Protein AF-A0A3A8TM23-F1 (afdb_monomer_lite)

pLDDT: mean 91.15, std 8.64, range [40.12, 98.69]

Sequence (385 aa):
MRYWSEGRFDINIYELLIRNQISGEMALDYLWAAGDFNKDIFEKCFRLANFYQCKEDFIVQLYGIEAFRTSELPLISEAEESVKYRFWENSGRYSAHHEEWALSECRKYGTMQEYLKLLYMINRNKPFSAEQIYDYLNGIEKIRRSQDIQMADFYLENLLKPVQEAFIEDQEKCMAIAALEMIFMNVLDWTRMRCFQREVKRTPEIFSQIVSIIFRHQGEERRNKSEKEESDISNVYELYYKAKFCPAEENDEVDIGKLQAWTDKFKILLAESRQSNLYGLLMGRLFAFSPKGKDGHEPCEAVRCMIERDADDSLIREYKVTVFNKREGFTPNAGKSERRIAEKYRDNADFLSMKYPKTAEIYYSLAKEYEIYSKNERVEAENGY

Structure (mmCIF, N/CA/C/O backbone):
data_AF-A0A3A8TM23-F1
#
_entry.id   AF-A0A3A8TM23-F1
#
loop_
_atom_site.group_PDB
_atom_site.id
_atom_site.type_symbol
_atom_site.label_atom_id
_atom_site.label_alt_id
_atom_site.label_comp_id
_atom_site.label_asym_id
_atom_site.label_entity_id
_atom_site.label_seq_id
_atom_site.pdbx_PDB_ins_code
_atom_site.Cartn_x
_atom_site.Cartn_y
_atom_site.Cartn_z
_atom_site.occupancy
_atom_site.B_iso_or_equiv
_atom_site.auth_seq_id
_atom_site.auth_comp_id
_atom_site.auth_asym_id
_atom_site.auth_atom_id
_atom_site.pdbx_PDB_model_num
ATOM 1 N N . MET A 1 1 ? 10.085 19.288 -42.397 1.00 48.25 1 MET A N 1
ATOM 2 C CA . MET A 1 1 ? 11.306 18.655 -42.950 1.00 48.25 1 MET A CA 1
ATOM 3 C C . MET A 1 1 ? 11.068 17.575 -44.020 1.00 48.25 1 MET A C 1
ATOM 5 O O . MET A 1 1 ? 12.035 17.210 -44.666 1.00 48.25 1 MET A O 1
ATOM 9 N N . ARG A 1 2 ? 9.827 17.163 -44.358 1.00 40.12 2 ARG A N 1
ATOM 10 C CA . ARG A 1 2 ? 9.525 16.299 -45.535 1.00 40.12 2 ARG A CA 1
ATOM 11 C C . ARG A 1 2 ? 9.871 16.891 -46.922 1.00 40.12 2 ARG A C 1
ATOM 13 O O . ARG A 1 2 ? 9.680 16.221 -47.925 1.00 40.12 2 ARG A O 1
ATOM 20 N N . TYR A 1 3 ? 10.351 18.133 -46.981 1.00 49.88 3 TYR A N 1
ATOM 21 C CA . TYR A 1 3 ? 10.497 18.901 -48.221 1.00 49.88 3 TYR A CA 1
ATOM 22 C C . TYR A 1 3 ? 11.893 18.840 -48.871 1.00 49.88 3 TYR A C 1
ATOM 24 O O . TYR A 1 3 ? 12.026 19.316 -49.989 1.00 49.88 3 TYR A O 1
ATOM 32 N N . TRP A 1 4 ? 12.921 18.274 -48.219 1.00 54.50 4 TRP A N 1
ATOM 33 C CA . TRP A 1 4 ? 14.318 18.448 -48.667 1.00 54.50 4 TRP A CA 1
ATOM 34 C C . TRP A 1 4 ? 14.981 17.214 -49.306 1.00 54.50 4 TRP A C 1
ATOM 36 O O . TRP A 1 4 ? 15.956 17.384 -50.027 1.00 54.50 4 TRP A O 1
ATOM 46 N N . SER A 1 5 ? 14.475 15.991 -49.092 1.00 56.25 5 SER A N 1
ATOM 47 C CA . SER A 1 5 ? 15.109 14.765 -49.628 1.00 56.25 5 SER A CA 1
ATOM 48 C C . SER A 1 5 ? 14.142 13.619 -49.967 1.00 56.25 5 SER A C 1
ATOM 50 O O . SER A 1 5 ? 14.557 12.465 -50.039 1.00 56.25 5 SER A O 1
ATOM 52 N N . GLU A 1 6 ? 12.838 13.895 -50.101 1.00 66.56 6 GLU A N 1
ATOM 53 C CA . GLU A 1 6 ? 11.788 12.863 -50.268 1.00 66.56 6 GLU A CA 1
ATOM 54 C C . GLU A 1 6 ? 11.791 11.768 -49.173 1.00 66.56 6 GLU A C 1
ATOM 56 O O . GLU A 1 6 ? 11.204 10.703 -49.340 1.00 66.56 6 GLU A O 1
ATOM 61 N N . GLY A 1 7 ? 12.434 12.027 -48.027 1.00 70.88 7 GLY A N 1
ATOM 62 C CA . GLY A 1 7 ? 12.584 11.060 -46.938 1.00 70.88 7 GLY A CA 1
ATOM 63 C C . GLY A 1 7 ? 13.766 10.099 -47.091 1.00 70.88 7 GLY A C 1
ATOM 64 O O . GLY A 1 7 ? 13.854 9.167 -46.300 1.00 70.88 7 GLY A O 1
ATOM 65 N N . ARG A 1 8 ? 14.666 10.315 -48.061 1.00 85.38 8 ARG A N 1
ATOM 66 C CA . ARG A 1 8 ? 15.928 9.571 -48.188 1.00 85.38 8 ARG A CA 1
ATOM 67 C C . ARG A 1 8 ? 17.062 10.240 -47.423 1.00 85.38 8 ARG A C 1
ATOM 69 O O . ARG A 1 8 ? 17.124 11.474 -47.340 1.00 85.38 8 ARG A O 1
ATOM 76 N N . PHE A 1 9 ? 17.964 9.424 -46.899 1.00 91.56 9 PHE A N 1
ATOM 77 C CA . PHE A 1 9 ? 19.154 9.869 -46.192 1.00 91.56 9 PHE A CA 1
ATOM 78 C C . PHE A 1 9 ? 20.261 10.346 -47.150 1.00 91.56 9 PHE A C 1
ATOM 80 O O . PHE A 1 9 ? 20.618 9.667 -48.112 1.00 91.56 9 PHE A O 1
ATOM 87 N N . ASP A 1 10 ? 20.855 11.497 -46.838 1.00 92.38 10 ASP A N 1
ATOM 88 C CA . ASP A 1 10 ? 22.043 12.068 -47.470 1.00 92.38 10 ASP A CA 1
ATOM 89 C C . ASP A 1 10 ? 23.072 12.404 -46.382 1.00 92.38 10 ASP A C 1
ATOM 91 O O . ASP A 1 10 ? 22.843 13.225 -45.486 1.00 92.38 10 ASP A O 1
ATOM 95 N N . ILE A 1 11 ? 24.233 11.759 -46.483 1.00 93.06 11 ILE A N 1
ATOM 96 C CA . ILE A 1 11 ? 25.325 11.892 -45.521 1.00 93.06 11 ILE A CA 1
ATOM 97 C C . ILE A 1 11 ? 25.894 13.315 -45.474 1.00 93.06 11 ILE A C 1
ATOM 99 O O . ILE A 1 11 ? 26.278 13.769 -44.399 1.00 93.06 11 ILE A O 1
ATOM 103 N N . ASN A 1 12 ? 25.902 14.041 -46.597 1.00 93.38 12 ASN A N 1
ATOM 104 C CA . ASN A 1 12 ? 26.445 15.398 -46.660 1.00 93.38 12 ASN A CA 1
ATOM 105 C C . ASN A 1 12 ? 25.530 16.384 -45.932 1.00 93.38 12 ASN A C 1
ATOM 107 O O . ASN A 1 12 ? 26.011 17.298 -45.264 1.00 93.38 12 ASN A O 1
ATOM 111 N N . ILE A 1 13 ? 24.209 16.183 -46.031 1.00 91.38 13 ILE A N 1
ATOM 112 C CA . ILE A 1 13 ? 23.225 16.976 -45.286 1.00 91.38 13 ILE A CA 1
ATOM 113 C C . ILE A 1 13 ? 23.388 16.711 -43.790 1.00 91.38 13 ILE A C 1
ATOM 115 O O . ILE A 1 13 ? 23.499 17.656 -43.013 1.00 91.38 13 ILE A O 1
ATOM 119 N N . TYR A 1 14 ? 23.465 15.443 -43.383 1.00 93.69 14 TYR A N 1
ATOM 120 C CA . TYR A 1 14 ? 23.682 15.082 -41.983 1.00 93.69 14 TYR A CA 1
ATOM 121 C C . TYR A 1 14 ? 24.981 15.678 -41.413 1.00 93.69 14 TYR A C 1
ATOM 123 O O . TYR A 1 14 ? 24.962 16.293 -40.345 1.00 93.69 14 TYR A O 1
ATOM 131 N N . GLU A 1 15 ? 26.092 15.555 -42.145 1.00 93.81 15 GLU A N 1
ATOM 132 C CA . GLU A 1 15 ? 27.381 16.129 -41.754 1.00 93.81 15 GLU A CA 1
ATOM 133 C C . GLU A 1 15 ? 27.308 17.656 -41.628 1.00 93.81 15 GLU A C 1
ATOM 135 O O . GLU A 1 15 ? 27.795 18.226 -40.650 1.00 93.81 15 GLU A O 1
ATOM 140 N N . LEU A 1 16 ? 26.658 18.331 -42.581 1.00 93.38 16 LEU A N 1
ATOM 141 C CA . LEU A 1 16 ? 26.448 19.775 -42.523 1.00 93.38 16 LEU A CA 1
ATOM 142 C C . LEU A 1 16 ? 25.668 20.171 -41.262 1.00 93.38 16 LEU A C 1
ATOM 144 O O . LEU A 1 16 ? 26.038 21.141 -40.601 1.00 93.38 16 LEU A O 1
ATOM 148 N N . LEU A 1 17 ? 24.617 19.430 -40.909 1.00 92.44 17 LEU A N 1
ATOM 149 C CA . LEU A 1 17 ? 23.787 19.727 -39.740 1.00 92.44 17 LEU A CA 1
ATOM 150 C C . LEU A 1 17 ? 24.562 19.565 -38.427 1.00 92.44 17 LEU A C 1
ATOM 152 O O . LEU A 1 17 ? 24.511 20.465 -37.590 1.00 92.44 17 LEU A O 1
ATOM 156 N N . ILE A 1 18 ? 25.337 18.485 -38.272 1.00 91.50 18 ILE A N 1
ATOM 157 C CA . ILE A 1 18 ? 26.178 18.286 -37.077 1.00 91.50 18 ILE A CA 1
ATOM 158 C C . ILE A 1 18 ? 27.221 19.390 -36.934 1.00 91.50 18 ILE A C 1
ATOM 160 O O . ILE A 1 18 ? 27.438 19.902 -35.839 1.00 91.50 18 ILE A O 1
ATOM 164 N N . ARG A 1 19 ? 27.870 19.777 -38.035 1.00 88.75 19 ARG A N 1
ATOM 165 C CA . ARG A 1 19 ? 28.936 20.787 -38.002 1.00 88.75 19 ARG A CA 1
ATOM 166 C C . ARG A 1 19 ? 28.440 22.173 -37.611 1.00 88.75 19 ARG A C 1
ATOM 168 O O . ARG A 1 19 ? 29.189 22.933 -37.006 1.00 88.75 19 ARG A O 1
ATOM 175 N N . ASN A 1 20 ? 27.222 22.525 -38.020 1.00 86.69 20 ASN A N 1
ATOM 176 C CA . ASN A 1 20 ? 26.718 23.894 -37.911 1.00 86.69 20 ASN A CA 1
ATOM 177 C C . ASN A 1 20 ? 25.790 24.115 -36.711 1.00 86.69 20 ASN A C 1
ATOM 179 O O . ASN A 1 20 ? 25.566 25.266 -36.338 1.00 86.69 20 ASN A O 1
ATOM 183 N N . GLN A 1 21 ? 25.272 23.056 -36.083 1.00 85.62 21 GLN A N 1
ATOM 184 C CA . GLN A 1 21 ? 24.438 23.171 -34.891 1.00 85.62 21 GLN A CA 1
ATOM 185 C C . GLN A 1 21 ? 25.035 22.385 -33.722 1.00 85.62 21 GLN A C 1
ATOM 187 O O . GLN A 1 21 ? 24.951 21.164 -33.664 1.00 85.62 21 GLN A O 1
ATOM 192 N N . ILE A 1 22 ? 25.554 23.112 -32.730 1.00 77.56 22 ILE A N 1
ATOM 193 C CA . ILE A 1 22 ? 26.232 22.543 -31.552 1.00 77.56 22 ILE A CA 1
ATOM 194 C C . ILE A 1 22 ? 25.344 21.546 -30.777 1.00 77.56 22 ILE A C 1
ATOM 196 O O . ILE A 1 22 ? 25.866 20.604 -30.184 1.00 77.56 22 ILE A O 1
ATOM 200 N N . SER A 1 23 ? 24.016 21.735 -30.756 1.00 82.44 23 SER A N 1
ATOM 201 C CA . SER A 1 23 ? 23.095 20.811 -30.072 1.00 82.44 23 SER A CA 1
ATOM 202 C C . SER A 1 23 ? 22.885 19.489 -30.819 1.00 82.44 23 SER A C 1
ATOM 204 O O . SER A 1 23 ? 22.546 18.494 -30.185 1.00 82.44 23 SER A O 1
ATOM 206 N N . GLY A 1 24 ? 23.078 19.462 -32.142 1.00 86.38 24 GLY A N 1
ATOM 207 C CA . GLY A 1 24 ? 22.803 18.306 -32.999 1.00 86.38 24 GLY A CA 1
ATOM 208 C C . GLY A 1 24 ? 21.314 17.975 -33.199 1.00 86.38 24 GLY A C 1
ATOM 209 O O . GLY A 1 24 ? 20.994 17.036 -33.922 1.00 86.38 24 GLY A O 1
ATOM 210 N N . GLU A 1 25 ? 20.384 18.734 -32.620 1.00 88.12 25 GLU A N 1
ATOM 211 C CA . GLU A 1 25 ? 18.938 18.459 -32.694 1.00 88.12 25 GLU A CA 1
ATOM 212 C C . GLU A 1 25 ? 18.408 18.394 -34.132 1.00 88.12 25 GLU A C 1
ATOM 214 O O . GLU A 1 25 ? 17.690 17.466 -34.483 1.00 88.12 25 GLU A O 1
ATOM 219 N N . MET A 1 26 ? 18.827 19.309 -35.007 1.00 90.19 26 MET A N 1
ATOM 220 C CA . MET A 1 26 ? 18.438 19.319 -36.419 1.00 90.19 26 MET A CA 1
ATOM 221 C C . MET A 1 26 ? 18.933 18.077 -37.154 1.00 90.19 26 MET A C 1
ATOM 223 O O . MET A 1 26 ? 18.252 17.584 -38.050 1.00 90.19 26 MET A O 1
ATOM 227 N N . ALA A 1 27 ? 20.114 17.568 -36.792 1.00 92.81 27 ALA A N 1
ATOM 228 C CA . ALA A 1 27 ? 20.625 16.333 -37.366 1.00 92.81 27 ALA A CA 1
ATOM 229 C C . ALA A 1 27 ? 19.788 15.132 -36.899 1.00 92.81 27 ALA A C 1
ATOM 231 O O . ALA A 1 27 ? 19.472 14.269 -37.711 1.00 92.81 27 ALA A O 1
ATOM 232 N N . LEU A 1 28 ? 19.361 15.098 -35.633 1.00 91.62 28 LEU A N 1
ATOM 233 C CA . LEU A 1 28 ? 18.466 14.057 -35.117 1.00 91.62 28 LEU A CA 1
ATOM 234 C C . LEU A 1 28 ? 17.071 14.129 -35.753 1.00 91.62 28 LEU A C 1
ATOM 236 O O . LEU A 1 28 ? 16.567 13.104 -36.204 1.00 91.62 28 LEU A O 1
ATOM 240 N N . ASP A 1 29 ? 16.477 15.318 -35.871 1.00 90.31 29 ASP A N 1
ATOM 241 C CA . ASP A 1 29 ? 15.195 15.533 -36.559 1.00 90.31 29 ASP A CA 1
ATOM 242 C C . ASP A 1 29 ? 15.261 15.097 -38.026 1.00 90.31 29 ASP A C 1
ATOM 244 O O . ASP A 1 29 ? 14.331 14.481 -38.557 1.00 90.31 29 ASP A O 1
ATOM 248 N N . TYR A 1 30 ? 16.384 15.386 -38.685 1.00 92.31 30 TYR A N 1
ATOM 249 C CA . TYR A 1 30 ? 16.648 14.936 -40.043 1.00 92.31 30 TYR A CA 1
ATOM 250 C C . TYR A 1 30 ? 16.673 13.405 -40.136 1.00 92.31 30 TYR A C 1
ATOM 252 O O . TYR A 1 30 ? 16.008 12.831 -41.000 1.00 92.31 30 TYR A O 1
ATOM 260 N N . LEU A 1 31 ? 17.365 12.731 -39.214 1.00 92.00 31 LEU A N 1
ATOM 261 C CA . LEU A 1 31 ? 17.385 11.270 -39.153 1.00 92.00 31 LEU A CA 1
ATOM 262 C C . LEU A 1 31 ? 16.000 10.681 -38.839 1.00 92.00 31 LEU A C 1
ATOM 264 O O . LEU A 1 31 ? 15.601 9.698 -39.465 1.00 92.00 31 LEU A O 1
ATOM 268 N N . TRP A 1 32 ? 15.217 11.294 -37.947 1.00 89.50 32 TRP A N 1
ATOM 269 C CA . TRP A 1 32 ? 13.820 10.915 -37.694 1.00 89.50 32 TRP A CA 1
ATOM 270 C C . TRP A 1 32 ? 12.920 11.086 -38.927 1.00 89.50 32 TRP A C 1
ATOM 272 O O . TRP A 1 32 ? 11.957 10.338 -39.098 1.00 89.50 32 TRP A O 1
ATOM 282 N N . ALA A 1 33 ? 13.237 12.022 -39.821 1.00 88.50 33 ALA A N 1
ATOM 283 C CA . ALA A 1 33 ? 12.524 12.201 -41.083 1.00 88.50 33 ALA A CA 1
ATOM 284 C C . ALA A 1 33 ? 12.992 11.248 -42.203 1.00 88.50 33 ALA A C 1
ATOM 286 O O . ALA A 1 33 ? 12.245 11.049 -43.164 1.00 88.50 33 ALA A O 1
ATOM 287 N N . ALA A 1 34 ? 14.188 10.660 -42.087 1.00 89.12 34 ALA A N 1
ATOM 288 C CA . ALA A 1 34 ? 14.733 9.703 -43.049 1.00 89.12 34 ALA A CA 1
ATOM 289 C C . ALA A 1 34 ? 14.056 8.330 -42.896 1.00 89.12 34 ALA A C 1
ATOM 291 O O . ALA A 1 34 ? 14.292 7.610 -41.925 1.00 89.12 34 ALA A O 1
ATOM 292 N N . GLY A 1 35 ? 13.179 7.977 -43.836 1.00 84.12 35 GLY A N 1
ATOM 293 C CA . GLY A 1 35 ? 12.403 6.734 -43.811 1.00 84.12 35 GLY A CA 1
ATOM 294 C C . GLY A 1 35 ? 13.208 5.486 -44.180 1.00 84.12 35 GLY A C 1
ATOM 295 O O . GLY A 1 35 ? 12.760 4.379 -43.905 1.00 84.12 35 GLY A O 1
ATOM 296 N N . ASP A 1 36 ? 14.385 5.659 -44.780 1.00 88.44 36 ASP A N 1
ATOM 297 C CA . ASP A 1 36 ? 15.315 4.602 -45.190 1.00 88.44 36 ASP A CA 1
ATOM 298 C C . ASP A 1 36 ? 16.406 4.297 -44.150 1.00 88.44 36 ASP A C 1
ATOM 300 O O . ASP A 1 36 ? 17.273 3.462 -44.404 1.00 88.44 36 ASP A O 1
ATOM 304 N N . PHE A 1 37 ? 16.374 4.946 -42.982 1.00 89.19 37 PHE A N 1
ATOM 305 C CA . PHE A 1 37 ? 17.368 4.757 -41.927 1.00 89.19 37 PHE A CA 1
ATOM 306 C C . PHE A 1 37 ? 17.445 3.298 -41.457 1.00 89.19 37 PHE A C 1
ATOM 308 O O . PHE A 1 37 ? 16.455 2.716 -41.012 1.00 89.19 37 PHE A O 1
ATOM 315 N N . ASN A 1 38 ? 18.650 2.740 -41.497 1.00 90.12 38 ASN A N 1
ATOM 316 C CA . ASN A 1 38 ? 18.963 1.363 -41.132 1.00 90.12 38 ASN A CA 1
ATOM 317 C C . ASN A 1 38 ? 20.336 1.288 -40.437 1.00 90.12 38 ASN A C 1
ATOM 319 O O . ASN A 1 38 ? 20.987 2.313 -40.214 1.00 90.12 38 ASN A O 1
ATOM 323 N N . LYS A 1 39 ? 20.799 0.071 -40.132 1.00 91.12 39 LYS A N 1
ATOM 324 C CA . LYS A 1 39 ? 22.102 -0.185 -39.501 1.00 91.12 39 LYS A CA 1
ATOM 325 C C . LYS A 1 39 ? 23.286 0.444 -40.252 1.00 91.12 39 LYS A C 1
ATOM 327 O O . LYS A 1 39 ? 24.114 1.104 -39.630 1.00 91.12 39 LYS A O 1
ATOM 332 N N . ASP A 1 40 ? 23.341 0.324 -41.578 1.00 92.94 40 ASP A N 1
ATOM 333 C CA . ASP A 1 40 ? 24.442 0.888 -42.376 1.00 92.94 40 ASP A CA 1
ATOM 334 C C . ASP A 1 40 ? 24.489 2.421 -42.295 1.00 92.94 40 ASP A C 1
ATOM 336 O O . ASP A 1 40 ? 25.563 3.033 -42.284 1.00 92.94 40 ASP A O 1
ATOM 340 N N . ILE A 1 41 ? 23.317 3.064 -42.262 1.00 94.38 41 ILE A N 1
ATOM 341 C CA . ILE A 1 41 ? 23.199 4.514 -42.089 1.00 94.38 41 ILE A CA 1
ATOM 342 C C . ILE A 1 41 ? 23.602 4.903 -40.667 1.00 94.38 41 ILE A C 1
ATOM 344 O O . ILE A 1 41 ? 24.398 5.831 -40.509 1.00 94.38 41 ILE A O 1
ATOM 348 N N . PHE A 1 42 ? 23.142 4.165 -39.653 1.00 95.25 42 PHE A N 1
ATOM 349 C CA . PHE A 1 42 ? 23.568 4.360 -38.270 1.00 95.25 42 PHE A CA 1
ATOM 350 C C . PHE A 1 42 ? 25.098 4.331 -38.147 1.00 95.25 42 PHE A C 1
ATOM 352 O O . PHE A 1 42 ? 25.673 5.268 -37.604 1.00 95.25 42 PHE A O 1
ATOM 359 N N . GLU A 1 43 ? 25.782 3.329 -38.708 1.00 95.31 43 GLU A N 1
ATOM 360 C CA . GLU A 1 43 ? 27.245 3.203 -38.612 1.00 95.31 43 GLU A CA 1
ATOM 361 C C . GLU A 1 43 ? 27.998 4.370 -39.270 1.00 95.31 43 GLU A C 1
ATOM 363 O O . GLU A 1 43 ? 29.079 4.770 -38.821 1.00 95.31 43 GLU A O 1
ATOM 368 N N . LYS A 1 44 ? 27.460 4.929 -40.361 1.00 95.75 44 LYS A N 1
ATOM 369 C CA . LYS A 1 44 ? 28.016 6.136 -40.997 1.00 95.75 44 LYS A CA 1
ATOM 370 C C . LYS A 1 44 ? 27.799 7.361 -40.111 1.00 95.75 44 LYS A C 1
ATOM 372 O O . LYS A 1 44 ? 28.742 8.115 -39.872 1.00 95.75 44 LYS A O 1
ATOM 377 N N . CYS A 1 45 ? 26.583 7.526 -39.594 1.00 95.44 45 CYS A N 1
ATOM 378 C CA . CYS A 1 45 ? 26.218 8.623 -38.706 1.00 95.44 45 CYS A CA 1
ATOM 379 C C . CYS A 1 45 ? 27.032 8.610 -37.408 1.00 95.44 45 CYS A C 1
ATOM 381 O O . CYS A 1 45 ? 27.594 9.630 -37.021 1.00 95.44 45 CYS A O 1
ATOM 383 N N . PHE A 1 46 ? 27.171 7.442 -36.785 1.00 95.38 46 PHE A N 1
ATOM 384 C CA . PHE A 1 46 ? 27.909 7.238 -35.544 1.00 95.38 46 PHE A CA 1
ATOM 385 C C . PHE A 1 46 ? 29.396 7.577 -35.700 1.00 95.38 46 PHE A C 1
ATOM 387 O O . PHE A 1 46 ? 29.968 8.271 -34.861 1.00 95.38 46 PHE A O 1
ATOM 394 N N . ARG A 1 47 ? 30.027 7.173 -36.814 1.00 95.25 47 ARG A N 1
ATOM 395 C CA . ARG A 1 47 ? 31.421 7.542 -37.116 1.00 95.25 47 ARG A CA 1
ATOM 396 C C . ARG A 1 47 ? 31.618 9.053 -37.218 1.00 95.25 47 ARG A C 1
ATOM 398 O O . ARG A 1 47 ? 32.575 9.568 -36.647 1.00 95.25 47 ARG A O 1
ATOM 405 N N . LEU A 1 48 ? 30.719 9.756 -37.908 1.00 94.56 48 LEU A N 1
ATOM 406 C CA . LEU A 1 48 ? 30.780 11.217 -38.005 1.00 94.56 48 LEU A CA 1
ATOM 407 C C . LEU A 1 48 ? 30.519 11.889 -36.656 1.00 94.56 48 LEU A C 1
ATOM 409 O O . LEU A 1 48 ? 31.245 12.808 -36.294 1.00 94.56 48 LEU A O 1
ATOM 413 N N . ALA A 1 49 ? 29.537 11.411 -35.890 1.00 93.38 49 ALA A N 1
ATOM 414 C CA . ALA A 1 49 ? 29.240 11.941 -34.564 1.00 93.38 49 ALA A CA 1
ATOM 415 C C . ALA A 1 49 ? 30.456 11.839 -33.625 1.00 93.38 49 ALA A C 1
ATOM 417 O O . ALA A 1 49 ? 30.784 12.801 -32.934 1.00 93.38 49 ALA A O 1
ATOM 418 N N . ASN A 1 50 ? 31.182 10.717 -33.668 1.00 92.25 50 ASN A N 1
ATOM 419 C CA . ASN A 1 50 ? 32.427 10.547 -32.916 1.00 92.25 50 ASN A CA 1
ATOM 420 C C . ASN A 1 50 ? 33.562 11.433 -33.445 1.00 92.25 50 ASN A C 1
ATOM 422 O O . ASN A 1 50 ? 34.279 12.042 -32.655 1.00 92.25 50 ASN A O 1
ATOM 426 N N . PHE A 1 51 ? 33.715 11.546 -34.769 1.00 92.81 51 PHE A N 1
ATOM 427 C CA . PHE A 1 51 ? 34.723 12.418 -35.383 1.00 92.81 51 PHE A CA 1
ATOM 428 C C . PHE A 1 51 ? 34.541 13.887 -34.969 1.00 92.81 51 PHE A C 1
ATOM 430 O O . PHE A 1 51 ? 35.514 14.561 -34.637 1.00 92.81 51 PHE A O 1
ATOM 437 N N . TYR A 1 52 ? 33.293 14.360 -34.927 1.00 91.38 52 TYR A N 1
ATOM 438 C CA . TYR A 1 52 ? 32.940 15.710 -34.483 1.00 91.38 52 TYR A CA 1
ATOM 439 C C . TYR A 1 52 ? 32.779 15.848 -32.961 1.00 91.38 52 TYR A C 1
ATOM 441 O O . TYR A 1 52 ? 32.427 16.929 -32.495 1.00 91.38 52 TYR A O 1
ATOM 449 N N . GLN A 1 53 ? 33.065 14.794 -32.185 1.00 90.38 53 GLN A N 1
ATOM 450 C CA . GLN A 1 53 ? 32.987 14.783 -30.719 1.00 90.38 53 GLN A CA 1
ATOM 451 C C . GLN A 1 53 ? 31.623 15.258 -30.191 1.00 90.38 53 GLN A C 1
ATOM 453 O O . GLN A 1 53 ? 31.533 16.060 -29.257 1.00 90.38 53 GLN A O 1
ATOM 458 N N . CYS A 1 54 ? 30.541 14.783 -30.814 1.00 89.69 54 CYS A N 1
ATOM 459 C CA . CYS A 1 54 ? 29.188 15.061 -30.351 1.00 89.69 54 CYS A CA 1
ATOM 460 C C . CYS A 1 54 ? 29.000 14.609 -28.896 1.00 89.69 54 CYS A C 1
ATOM 462 O O . CYS A 1 54 ? 29.575 13.618 -28.448 1.00 89.69 54 CYS A O 1
ATOM 464 N N . LYS A 1 55 ? 28.153 15.335 -28.158 1.00 90.44 55 LYS A N 1
ATOM 465 C CA . LYS A 1 55 ? 27.831 15.011 -26.762 1.00 90.44 55 LYS A CA 1
ATOM 466 C C . LYS A 1 55 ? 27.218 13.615 -26.648 1.00 90.44 55 LYS A C 1
ATOM 468 O O . LYS A 1 55 ? 26.484 13.183 -27.533 1.00 90.44 55 LYS A O 1
ATOM 473 N N . GLU A 1 56 ? 27.422 12.969 -25.507 1.00 88.94 56 GLU A N 1
ATOM 474 C CA . GLU A 1 56 ? 26.855 11.648 -25.209 1.00 88.94 56 GLU A CA 1
ATOM 475 C C . GLU A 1 56 ? 25.328 11.600 -25.410 1.00 88.94 56 GLU A C 1
ATOM 477 O O . GLU A 1 56 ? 24.816 10.661 -26.013 1.00 88.94 56 GLU A O 1
ATOM 482 N N . ASP A 1 57 ? 24.600 12.660 -25.039 1.00 88.94 57 ASP A N 1
ATOM 483 C CA . ASP A 1 57 ? 23.145 12.757 -25.249 1.00 88.94 57 ASP A CA 1
ATOM 484 C C . ASP A 1 57 ? 22.726 12.666 -26.722 1.00 88.94 57 ASP A C 1
ATOM 486 O O . ASP A 1 57 ? 21.651 12.150 -27.036 1.00 88.94 57 ASP A O 1
ATOM 490 N N . PHE A 1 58 ? 23.565 13.154 -27.637 1.00 91.69 58 PHE A N 1
ATOM 491 C CA . PHE A 1 58 ? 23.337 13.010 -29.070 1.00 91.69 58 PHE A CA 1
ATOM 492 C C . PHE A 1 58 ? 23.532 11.553 -29.500 1.00 91.69 58 PHE A C 1
ATOM 494 O O . PHE A 1 58 ? 22.703 11.006 -30.226 1.00 91.69 58 PHE A O 1
ATOM 501 N N . ILE A 1 59 ? 24.595 10.907 -29.012 1.00 92.69 59 ILE A N 1
ATOM 502 C CA . ILE A 1 59 ? 24.893 9.497 -29.293 1.00 92.69 59 ILE A CA 1
ATOM 503 C C . ILE A 1 59 ? 23.754 8.593 -28.807 1.00 92.69 59 ILE A C 1
ATOM 505 O O . ILE A 1 59 ? 23.280 7.736 -29.551 1.00 92.69 59 ILE A O 1
ATOM 509 N N . VAL A 1 60 ? 23.249 8.830 -27.597 1.00 92.38 60 VAL A N 1
ATOM 510 C CA . VAL A 1 60 ? 22.103 8.108 -27.029 1.00 92.38 60 VAL A CA 1
ATOM 511 C C . VAL A 1 60 ? 20.849 8.273 -27.893 1.00 92.38 60 VAL A C 1
ATOM 513 O O . VAL A 1 60 ? 20.113 7.312 -28.117 1.00 92.38 60 VAL A O 1
ATOM 516 N N . GLN A 1 61 ? 20.589 9.479 -28.405 1.00 91.44 61 GLN A N 1
ATOM 517 C CA . GLN A 1 61 ? 19.452 9.716 -29.297 1.00 91.44 61 GLN A CA 1
ATOM 518 C C . GLN A 1 61 ? 19.620 9.033 -30.655 1.00 91.44 61 GLN A C 1
ATOM 520 O O . GLN A 1 61 ? 18.643 8.502 -31.180 1.00 91.44 61 GLN A O 1
ATOM 525 N N . LEU A 1 62 ? 20.841 8.974 -31.189 1.00 93.06 62 LEU A N 1
ATOM 526 C CA . LEU A 1 62 ? 21.137 8.237 -32.415 1.00 93.06 62 LEU A CA 1
ATOM 527 C C . LEU A 1 62 ? 20.830 6.738 -32.257 1.00 93.06 62 LEU A C 1
ATOM 529 O O . LEU A 1 62 ? 20.172 6.160 -33.122 1.00 93.06 62 LEU A O 1
ATOM 533 N N . TYR A 1 63 ? 21.228 6.132 -31.131 1.00 93.44 63 TYR A N 1
ATOM 534 C CA . TYR A 1 63 ? 20.830 4.762 -30.783 1.00 93.44 63 TYR A CA 1
ATOM 535 C C . TYR A 1 63 ? 19.309 4.617 -30.654 1.00 93.44 63 TYR A C 1
ATOM 537 O O . TYR A 1 63 ? 18.754 3.626 -31.111 1.00 93.44 63 TYR A O 1
ATOM 545 N N . GLY A 1 64 ? 18.617 5.611 -30.088 1.00 91.38 64 GLY A N 1
ATOM 546 C CA . GLY A 1 64 ? 17.153 5.614 -29.980 1.00 91.38 64 GLY A CA 1
ATOM 547 C C . GLY A 1 64 ? 16.428 5.576 -31.326 1.00 91.38 64 GLY A C 1
ATOM 548 O O . GLY A 1 64 ? 15.414 4.893 -31.451 1.00 91.38 64 GLY A O 1
ATOM 549 N N . ILE A 1 65 ? 16.952 6.266 -32.343 1.00 91.25 65 ILE A N 1
ATOM 550 C CA . ILE A 1 65 ? 16.388 6.243 -33.703 1.00 91.25 65 ILE A CA 1
ATOM 551 C C . ILE A 1 65 ? 16.511 4.846 -34.316 1.00 91.25 65 ILE A C 1
ATOM 553 O O . ILE A 1 65 ? 15.569 4.357 -34.940 1.00 91.25 65 ILE A O 1
ATOM 557 N N . GLU A 1 66 ? 17.668 4.206 -34.140 1.00 92.38 66 GLU A N 1
ATOM 558 C CA . GLU A 1 66 ? 17.908 2.846 -34.624 1.00 92.38 66 GLU A CA 1
ATOM 559 C C . GLU A 1 66 ? 17.022 1.835 -33.893 1.00 92.38 66 GLU A C 1
ATOM 561 O O . GLU A 1 66 ? 16.250 1.123 -34.539 1.00 92.38 66 GLU A O 1
ATOM 566 N N . ALA A 1 67 ? 17.037 1.868 -32.559 1.00 90.50 67 ALA A N 1
ATOM 567 C CA . ALA A 1 67 ? 16.267 0.974 -31.704 1.00 90.50 67 ALA A CA 1
ATOM 568 C C . ALA A 1 67 ? 14.758 1.050 -31.964 1.00 90.50 67 ALA A C 1
ATOM 570 O O . ALA A 1 67 ? 14.057 0.052 -31.818 1.00 90.50 67 ALA A O 1
ATOM 571 N N . PHE A 1 68 ? 14.245 2.218 -32.363 1.00 86.44 68 PHE A N 1
ATOM 572 C CA . PHE A 1 68 ? 12.837 2.404 -32.712 1.00 86.44 68 PHE A CA 1
ATOM 573 C C . PHE A 1 68 ? 12.444 1.764 -34.053 1.00 86.44 68 PHE A C 1
ATOM 575 O O . PHE A 1 68 ? 11.278 1.434 -34.258 1.00 86.44 68 PHE A O 1
ATOM 582 N N . ARG A 1 69 ? 13.388 1.611 -34.988 1.00 86.44 69 ARG A N 1
ATOM 583 C CA . ARG A 1 69 ? 13.108 1.211 -36.380 1.00 86.44 69 ARG A CA 1
AT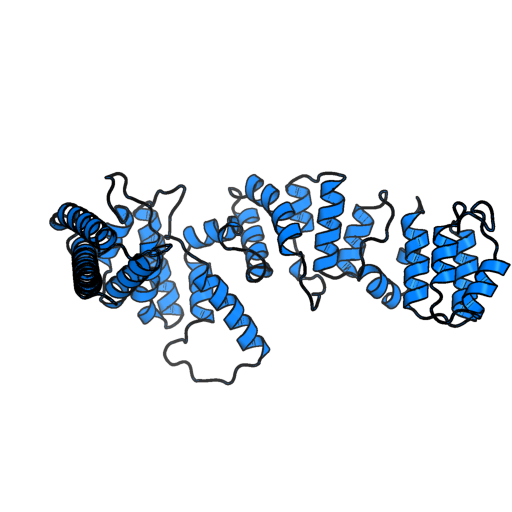OM 584 C C . ARG A 1 69 ? 13.508 -0.215 -36.705 1.00 86.44 69 ARG A C 1
ATOM 586 O O . ARG A 1 69 ? 12.938 -0.810 -37.617 1.00 86.44 69 ARG A O 1
ATOM 593 N N . THR A 1 70 ? 14.514 -0.734 -36.017 1.00 86.69 70 THR A N 1
ATOM 594 C CA . THR A 1 70 ? 15.055 -2.048 -36.329 1.00 86.69 70 THR A CA 1
ATOM 595 C C . THR A 1 70 ? 14.067 -3.168 -35.997 1.00 86.69 70 THR A C 1
ATOM 597 O O . THR A 1 70 ? 13.235 -3.069 -35.089 1.00 86.69 70 THR A O 1
ATOM 600 N N . SER A 1 71 ? 14.153 -4.246 -36.774 1.00 84.56 71 SER A N 1
ATOM 601 C CA . SER A 1 71 ? 13.502 -5.528 -36.476 1.00 84.56 71 SER A CA 1
ATOM 602 C C . SER A 1 71 ? 14.484 -6.540 -35.873 1.00 84.56 71 SER A C 1
ATOM 604 O O . SER A 1 71 ? 14.058 -7.532 -35.280 1.00 84.56 71 SER A O 1
ATOM 606 N N . GLU A 1 72 ? 15.786 -6.265 -35.979 1.00 88.12 72 GLU A N 1
ATOM 607 C CA . GLU A 1 72 ? 16.869 -7.019 -35.348 1.00 88.12 72 GLU A CA 1
ATOM 608 C C . GLU A 1 72 ? 17.144 -6.491 -33.938 1.00 88.12 72 GLU A C 1
ATOM 610 O O . GLU A 1 72 ? 16.635 -5.443 -33.557 1.00 88.12 72 GLU A O 1
ATOM 615 N N . LEU A 1 73 ? 17.974 -7.192 -33.161 1.00 88.62 73 LEU A N 1
ATOM 616 C CA . LEU A 1 73 ? 18.367 -6.726 -31.832 1.00 88.62 73 LEU A CA 1
ATOM 617 C C . LEU A 1 73 ? 18.960 -5.299 -31.912 1.00 88.62 73 LEU A C 1
ATOM 619 O O . LEU A 1 73 ? 19.927 -5.104 -32.654 1.00 88.62 73 LEU A O 1
ATOM 623 N N . PRO A 1 74 ? 18.428 -4.317 -31.159 1.00 91.62 74 PRO A N 1
ATOM 624 C CA . PRO A 1 74 ? 18.894 -2.937 -31.230 1.00 91.62 74 PRO A CA 1
ATOM 625 C C . PRO A 1 74 ? 20.376 -2.786 -30.917 1.00 91.62 74 PRO A C 1
ATOM 627 O O . PRO A 1 74 ? 20.882 -3.392 -29.970 1.00 91.62 74 PRO A O 1
ATOM 630 N N . LEU A 1 75 ? 21.067 -1.917 -31.655 1.00 93.31 75 LEU A N 1
ATOM 631 C CA . LEU A 1 75 ? 22.521 -1.745 -31.542 1.00 93.31 75 LEU A CA 1
ATOM 632 C C . LEU A 1 75 ? 22.956 -1.213 -30.172 1.00 93.31 75 LEU A C 1
ATOM 634 O O . LEU A 1 75 ? 24.100 -1.411 -29.769 1.00 93.31 75 LEU A O 1
ATOM 638 N N . ILE A 1 76 ? 22.042 -0.590 -29.421 1.00 92.81 76 ILE A N 1
ATOM 639 C CA . ILE A 1 76 ? 22.285 -0.181 -28.031 1.00 92.81 76 ILE A CA 1
ATOM 640 C C . ILE A 1 76 ? 22.653 -1.371 -27.125 1.00 92.81 76 ILE A C 1
ATOM 642 O O . ILE A 1 76 ? 23.327 -1.180 -26.116 1.00 92.81 76 ILE A O 1
ATOM 646 N N . SER A 1 77 ? 22.273 -2.602 -27.493 1.00 91.88 77 SER A N 1
ATOM 647 C CA . SER A 1 77 ? 22.652 -3.829 -26.775 1.00 91.88 77 SER A CA 1
ATOM 648 C C . SER A 1 77 ? 24.167 -4.061 -26.714 1.00 91.88 77 SER A C 1
ATOM 650 O O . SER A 1 77 ? 24.645 -4.636 -25.739 1.00 91.88 77 SER A O 1
ATOM 652 N N . GLU A 1 78 ? 24.928 -3.537 -27.675 1.00 92.12 78 GLU A N 1
ATOM 653 C CA . GLU A 1 78 ? 26.389 -3.682 -27.766 1.00 92.12 78 GLU A CA 1
ATOM 654 C C . GLU A 1 78 ? 27.144 -2.394 -27.388 1.00 92.12 78 GLU A C 1
ATOM 656 O O . GLU A 1 78 ? 28.370 -2.332 -27.470 1.00 92.12 78 GLU A O 1
ATOM 661 N N . ALA A 1 79 ? 26.429 -1.343 -26.975 1.00 92.94 79 ALA A N 1
ATOM 662 C CA . ALA A 1 79 ? 27.040 -0.080 -26.577 1.00 92.94 79 ALA A CA 1
ATOM 663 C C . ALA A 1 79 ? 27.779 -0.181 -25.229 1.00 92.94 79 ALA A C 1
ATOM 665 O O . ALA A 1 79 ? 27.549 -1.087 -24.422 1.00 92.94 79 ALA A O 1
ATOM 666 N N . GLU A 1 80 ? 28.638 0.803 -24.954 1.00 93.81 80 GLU A N 1
ATOM 667 C CA . GLU A 1 80 ? 29.278 0.959 -23.645 1.00 93.81 80 GLU A CA 1
ATOM 668 C C . GLU A 1 80 ? 28.238 1.146 -22.527 1.00 93.81 80 GLU A C 1
ATOM 670 O O . GLU A 1 80 ? 27.166 1.721 -22.738 1.00 93.81 80 GLU A O 1
ATOM 675 N N . GLU A 1 81 ? 28.555 0.684 -21.312 1.00 93.19 81 GLU A N 1
ATOM 676 C CA . GLU A 1 81 ? 27.604 0.715 -20.192 1.00 93.19 81 GLU A CA 1
ATOM 677 C C . GLU A 1 81 ? 27.110 2.127 -19.858 1.00 93.19 81 GLU A C 1
ATOM 679 O O . GLU A 1 81 ? 25.924 2.297 -19.582 1.00 93.19 81 GLU A O 1
ATOM 684 N N . SER A 1 82 ? 27.976 3.144 -19.925 1.00 91.69 82 SER A N 1
ATOM 685 C CA . SER A 1 82 ? 27.605 4.555 -19.713 1.00 91.69 82 SER A CA 1
ATOM 686 C C . SER A 1 82 ? 26.467 4.990 -20.639 1.00 91.69 82 SER A C 1
ATOM 688 O O . SER A 1 82 ? 25.443 5.498 -20.176 1.00 91.69 82 SER A O 1
ATOM 690 N N . VAL A 1 83 ? 26.592 4.672 -21.930 1.00 92.31 83 VAL A N 1
ATOM 691 C CA . VAL A 1 83 ? 25.586 4.971 -22.954 1.00 92.31 83 VAL A CA 1
ATOM 692 C C . VAL A 1 83 ? 24.293 4.204 -22.680 1.00 92.31 83 VAL A C 1
ATOM 694 O O . VAL A 1 83 ? 23.210 4.776 -22.809 1.00 92.31 83 VAL A O 1
ATOM 697 N N . LYS A 1 84 ? 24.377 2.937 -22.247 1.00 93.81 84 LYS A N 1
ATOM 698 C CA . LYS A 1 84 ? 23.196 2.145 -21.859 1.00 93.81 84 LYS A CA 1
ATOM 699 C C . LYS A 1 84 ? 22.459 2.762 -20.671 1.00 93.81 84 LYS A C 1
ATOM 701 O O . LYS A 1 84 ? 21.239 2.899 -20.734 1.00 93.81 84 LYS A O 1
ATOM 706 N N . TYR A 1 85 ? 23.168 3.182 -19.621 1.00 92.56 85 TYR A N 1
ATOM 707 C CA . TYR A 1 85 ? 22.549 3.863 -18.478 1.00 92.56 85 TYR A CA 1
ATOM 708 C C . TYR A 1 85 ? 21.810 5.130 -18.916 1.00 92.56 85 TYR A C 1
ATOM 710 O O . TYR A 1 85 ? 20.652 5.316 -18.551 1.00 92.56 85 TYR A O 1
ATOM 718 N N . ARG A 1 86 ? 22.438 5.972 -19.746 1.00 90.81 86 ARG A N 1
ATOM 719 C CA . ARG A 1 86 ? 21.806 7.194 -20.272 1.00 90.81 86 ARG A CA 1
ATOM 720 C C . ARG A 1 86 ? 20.626 6.905 -21.195 1.00 90.81 86 ARG A C 1
ATOM 722 O O . ARG A 1 86 ? 19.638 7.633 -21.180 1.00 90.81 86 ARG A O 1
ATOM 729 N N . PHE A 1 87 ? 20.697 5.842 -21.989 1.00 92.06 87 PHE A N 1
ATOM 730 C CA . PHE A 1 87 ? 19.600 5.421 -22.855 1.00 92.06 87 PHE A CA 1
ATOM 731 C C . PHE A 1 87 ? 18.355 5.036 -22.052 1.00 92.06 87 PHE A C 1
ATOM 733 O O . PHE A 1 87 ? 17.259 5.518 -22.341 1.00 92.06 87 PHE A O 1
ATOM 740 N N . TRP A 1 88 ? 18.526 4.228 -21.006 1.00 91.94 88 TRP A N 1
ATOM 741 C CA . TRP A 1 88 ? 17.422 3.728 -20.184 1.00 91.94 88 TRP A CA 1
ATOM 742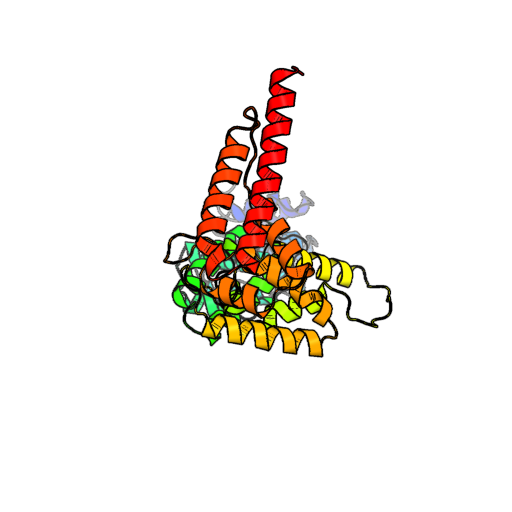 C C . TRP A 1 88 ? 16.921 4.714 -19.113 1.00 91.94 88 TRP A C 1
ATOM 744 O O . TRP A 1 88 ? 15.969 4.404 -18.397 1.00 91.94 88 TRP A O 1
ATOM 754 N N . GLU A 1 89 ? 17.474 5.930 -19.046 1.00 87.38 89 GLU A N 1
ATOM 755 C CA . GLU A 1 89 ? 16.831 7.063 -18.357 1.00 87.38 89 GLU A CA 1
ATOM 756 C C . GLU A 1 89 ? 15.551 7.530 -19.076 1.00 87.38 89 GLU A C 1
ATOM 758 O O . GLU A 1 89 ? 14.741 8.242 -18.486 1.00 87.38 89 GLU A O 1
ATOM 763 N N . ASN A 1 90 ? 15.333 7.110 -20.330 1.00 82.69 90 ASN A N 1
ATOM 764 C CA . ASN A 1 90 ? 14.084 7.320 -21.058 1.00 82.69 90 ASN A CA 1
ATOM 765 C C . ASN A 1 90 ? 13.702 6.064 -21.859 1.00 82.69 90 ASN A C 1
ATOM 767 O O . ASN A 1 90 ? 14.061 5.907 -23.026 1.00 82.69 90 ASN A O 1
ATOM 771 N N . SER A 1 91 ? 12.915 5.191 -21.230 1.00 72.00 91 SER A N 1
ATOM 772 C CA . SER A 1 91 ? 12.521 3.868 -21.739 1.00 72.00 91 SER A CA 1
ATOM 773 C C . SER A 1 91 ? 11.604 3.883 -22.971 1.00 72.00 91 SER A C 1
ATOM 775 O O . SER A 1 91 ? 11.307 2.830 -23.525 1.00 72.00 91 SER A O 1
ATOM 777 N N . GLY A 1 92 ? 11.154 5.051 -23.446 1.00 67.19 92 GLY A N 1
ATOM 778 C CA . GLY A 1 92 ? 10.213 5.171 -24.569 1.00 67.19 92 GLY A CA 1
ATOM 779 C C . GLY A 1 92 ? 10.818 5.002 -25.971 1.00 67.19 92 GLY A C 1
ATOM 780 O O . GLY A 1 92 ? 10.157 5.344 -26.949 1.00 67.19 92 GLY A O 1
ATOM 781 N N . ARG A 1 93 ? 12.075 4.554 -26.093 1.00 69.00 93 ARG A N 1
ATOM 782 C CA . ARG A 1 93 ? 12.876 4.616 -27.333 1.00 69.00 93 ARG A CA 1
ATOM 783 C C . ARG A 1 93 ? 13.224 3.236 -27.909 1.00 69.00 93 ARG A C 1
ATOM 785 O O . ARG A 1 93 ? 14.386 2.968 -28.187 1.00 69.00 93 ARG A O 1
ATOM 792 N N . TYR A 1 94 ? 12.247 2.348 -28.079 1.00 70.19 94 TYR A N 1
ATOM 793 C CA . TYR A 1 94 ? 12.469 1.010 -28.647 1.00 70.19 94 TYR A CA 1
ATOM 794 C C . TYR A 1 94 ? 11.308 0.569 -29.551 1.00 70.19 94 TYR A C 1
ATOM 796 O O . TYR A 1 94 ? 10.195 1.090 -29.460 1.00 70.19 94 TYR A O 1
ATOM 804 N N . SER A 1 95 ? 11.592 -0.374 -30.448 1.00 64.94 95 SER A N 1
ATOM 805 C CA . SER A 1 95 ? 10.628 -0.994 -31.358 1.00 64.94 95 SER A CA 1
ATOM 806 C C . SER A 1 95 ? 9.719 -1.981 -30.621 1.00 64.94 95 SER A C 1
ATOM 808 O O . SER A 1 95 ? 10.154 -2.717 -29.737 1.00 64.94 95 SER A O 1
ATOM 810 N N . ALA A 1 96 ? 8.450 -2.055 -31.027 1.00 64.50 96 ALA A N 1
ATOM 811 C CA . ALA A 1 96 ? 7.437 -2.913 -30.406 1.00 64.50 96 ALA A CA 1
ATOM 812 C C . ALA A 1 96 ? 7.690 -4.429 -30.561 1.00 64.50 96 ALA A C 1
ATOM 814 O O . ALA A 1 96 ? 6.871 -5.212 -30.108 1.00 64.50 96 ALA A O 1
ATOM 815 N N . HIS A 1 97 ? 8.777 -4.861 -31.207 1.00 74.00 97 HIS A N 1
ATOM 816 C CA . HIS A 1 97 ? 9.070 -6.276 -31.466 1.00 74.00 97 HIS A CA 1
ATOM 817 C C . HIS A 1 97 ? 10.019 -6.933 -30.450 1.00 74.00 97 HIS A C 1
ATOM 819 O O . HIS A 1 97 ? 10.280 -8.131 -30.561 1.00 74.00 97 HIS A O 1
ATOM 825 N N . HIS A 1 98 ? 10.549 -6.178 -29.480 1.00 81.19 98 HIS A N 1
ATOM 826 C CA . HIS A 1 98 ? 11.556 -6.668 -28.525 1.00 81.19 98 HIS A CA 1
ATOM 827 C C . HIS A 1 98 ? 11.182 -6.375 -27.068 1.00 81.19 98 HIS A C 1
ATOM 829 O O . HIS A 1 98 ? 12.029 -5.963 -26.277 1.00 81.19 98 HIS A O 1
ATOM 835 N N . GLU A 1 99 ? 9.917 -6.557 -26.687 1.00 87.19 99 GLU A N 1
ATOM 836 C CA . GLU A 1 99 ? 9.415 -6.100 -25.385 1.00 87.19 99 GLU A CA 1
ATOM 837 C C . GLU A 1 99 ? 10.078 -6.805 -24.189 1.00 87.19 99 GLU A C 1
ATOM 839 O O . GLU A 1 99 ? 10.457 -6.150 -23.218 1.00 87.19 99 GLU A O 1
ATOM 844 N N . GLU A 1 100 ? 10.272 -8.126 -24.262 1.00 88.38 100 GLU A N 1
ATOM 845 C CA . GLU A 1 100 ? 10.935 -8.896 -23.197 1.00 88.38 100 GLU A CA 1
ATOM 846 C C . GLU A 1 100 ? 12.404 -8.492 -23.033 1.00 88.38 100 GLU A C 1
ATOM 848 O O . GLU A 1 100 ? 12.887 -8.308 -21.912 1.00 88.38 100 GLU A O 1
ATOM 853 N N . TRP A 1 101 ? 13.103 -8.294 -24.155 1.00 90.75 101 TRP A N 1
ATOM 854 C CA . TRP A 1 101 ? 14.471 -7.786 -24.153 1.00 90.75 101 TRP A CA 1
ATOM 855 C C . TRP A 1 101 ? 14.526 -6.386 -23.534 1.00 90.75 101 TRP A C 1
ATOM 857 O O . TRP A 1 101 ? 15.329 -6.159 -22.628 1.00 90.75 101 TRP A O 1
ATOM 867 N N . ALA A 1 102 ? 13.628 -5.487 -23.947 1.00 92.00 102 ALA A N 1
ATOM 868 C CA . ALA A 1 102 ? 13.562 -4.123 -23.439 1.00 92.00 102 ALA A CA 1
ATOM 869 C C . ALA A 1 102 ? 13.327 -4.092 -21.922 1.00 92.00 102 ALA A C 1
ATOM 871 O O . ALA A 1 102 ? 14.020 -3.370 -21.209 1.00 92.00 102 ALA A O 1
ATOM 872 N N . LEU A 1 103 ? 12.416 -4.924 -21.402 1.00 93.12 103 LEU A N 1
ATOM 873 C CA . LEU A 1 103 ? 12.210 -5.075 -19.959 1.00 93.12 103 LEU A CA 1
ATOM 874 C C . LEU A 1 103 ? 13.472 -5.580 -19.256 1.00 93.12 103 LEU A C 1
ATOM 876 O O . LEU A 1 103 ? 13.843 -5.054 -18.205 1.00 93.12 103 LEU A O 1
ATOM 880 N N . SER A 1 104 ? 14.153 -6.571 -19.835 1.00 93.06 104 SER A N 1
ATOM 881 C CA . SER A 1 104 ? 15.369 -7.138 -19.247 1.00 93.06 104 SER A CA 1
ATOM 882 C C . SER A 1 104 ? 16.525 -6.130 -19.183 1.00 93.06 104 SER A C 1
ATOM 884 O O . SER A 1 104 ? 17.231 -6.073 -18.176 1.00 93.06 104 SER A O 1
ATOM 886 N N . GLU A 1 105 ? 16.694 -5.301 -20.213 1.00 93.44 105 GLU A N 1
ATOM 887 C CA . GLU A 1 105 ? 17.746 -4.286 -20.276 1.00 93.44 105 GLU A CA 1
ATOM 888 C C . GLU A 1 105 ? 17.399 -3.066 -19.418 1.00 93.44 105 GLU A C 1
ATOM 890 O O . GLU A 1 105 ? 18.237 -2.603 -18.643 1.00 93.44 105 GLU A O 1
ATOM 895 N N . CYS A 1 106 ? 16.144 -2.605 -19.450 1.00 93.38 106 CYS A N 1
ATOM 896 C CA . CYS A 1 106 ? 15.672 -1.533 -18.578 1.00 93.38 106 CYS A CA 1
ATOM 897 C C . CYS A 1 106 ? 15.786 -1.910 -17.097 1.00 93.38 106 CYS A C 1
ATOM 899 O O . CYS A 1 106 ? 16.071 -1.052 -16.266 1.00 93.38 106 CYS A O 1
ATOM 901 N N . ARG A 1 107 ? 15.606 -3.189 -16.743 1.00 93.69 107 ARG A N 1
ATOM 902 C CA . ARG A 1 107 ? 15.812 -3.661 -15.366 1.00 93.69 107 ARG A CA 1
ATOM 903 C C . ARG A 1 107 ? 17.266 -3.514 -14.908 1.00 93.69 107 ARG A C 1
ATOM 905 O O . ARG A 1 107 ? 17.496 -3.260 -13.729 1.00 93.69 107 ARG A O 1
ATOM 912 N N . LYS A 1 108 ? 18.236 -3.696 -15.811 1.00 94.00 108 LYS A N 1
ATOM 913 C CA . LYS A 1 108 ? 19.673 -3.606 -15.498 1.00 94.00 108 LYS A CA 1
ATOM 914 C C . LYS A 1 108 ? 20.176 -2.164 -15.489 1.00 94.00 108 LYS A C 1
ATOM 916 O O . LYS A 1 108 ? 20.901 -1.780 -14.579 1.00 94.00 108 LYS A O 1
ATOM 921 N N . TYR A 1 109 ? 19.806 -1.391 -16.506 1.00 93.88 109 TYR A N 1
ATOM 922 C CA . TYR A 1 109 ? 20.411 -0.088 -16.794 1.00 93.88 109 TYR A CA 1
ATOM 923 C C . TYR A 1 109 ? 19.468 1.095 -16.540 1.00 93.88 109 TYR A C 1
ATOM 925 O O . TYR A 1 109 ? 19.922 2.231 -16.416 1.00 93.88 109 TYR A O 1
ATOM 933 N N . GLY A 1 110 ? 18.160 0.855 -16.467 1.00 91.88 110 GLY A N 1
ATOM 934 C CA . GLY A 1 110 ? 17.156 1.890 -16.251 1.00 91.88 110 GLY A CA 1
ATOM 935 C C . GLY A 1 110 ? 16.909 2.212 -14.784 1.00 91.88 110 GLY A C 1
ATOM 936 O O . GLY A 1 110 ? 17.512 1.653 -13.864 1.00 91.88 110 GLY A O 1
ATOM 937 N N . THR A 1 111 ? 15.985 3.143 -14.568 1.00 90.81 111 THR A N 1
ATOM 938 C CA . THR A 1 111 ? 15.456 3.445 -13.237 1.00 90.81 111 THR A CA 1
ATOM 939 C C . THR A 1 111 ? 14.190 2.637 -12.967 1.00 90.81 111 THR A C 1
ATOM 941 O O . THR A 1 111 ? 13.492 2.211 -13.887 1.00 90.81 111 THR A O 1
ATOM 944 N N . MET A 1 112 ? 13.850 2.461 -11.692 1.00 90.19 112 MET A N 1
ATOM 945 C CA . MET A 1 112 ? 12.614 1.801 -11.265 1.00 90.19 112 MET A CA 1
ATOM 946 C C . MET A 1 112 ? 11.368 2.453 -11.883 1.00 90.19 112 MET A C 1
ATOM 948 O O . MET A 1 112 ? 10.457 1.751 -12.314 1.00 90.19 112 MET A O 1
ATOM 952 N N . GLN A 1 113 ? 11.339 3.786 -11.968 1.00 88.56 113 GLN A N 1
ATOM 953 C CA . GLN A 1 113 ? 10.235 4.533 -12.570 1.00 88.56 113 GLN A CA 1
ATOM 954 C C . GLN A 1 113 ? 10.086 4.219 -14.064 1.00 88.56 113 GLN A C 1
ATOM 956 O O . GLN A 1 113 ? 8.985 3.914 -14.522 1.00 88.56 113 GLN A O 1
ATOM 961 N N . GLU A 1 114 ? 11.186 4.260 -14.817 1.00 89.94 114 GLU A N 1
ATOM 962 C CA . GLU A 1 114 ? 11.159 3.967 -16.251 1.00 89.94 114 GLU A CA 1
ATOM 963 C C . GLU A 1 114 ? 10.845 2.493 -16.521 1.00 89.94 114 GLU A C 1
ATOM 965 O O . GLU A 1 114 ? 10.075 2.195 -17.429 1.00 89.94 114 GLU A O 1
ATOM 970 N N . TYR A 1 115 ? 11.324 1.575 -15.679 1.00 93.06 115 TYR A N 1
ATOM 971 C CA . TYR A 1 115 ? 10.958 0.163 -15.762 1.00 93.06 115 TYR A CA 1
ATOM 972 C C . TYR A 1 115 ? 9.453 -0.065 -15.540 1.00 93.06 115 TYR A C 1
ATOM 974 O O . TYR A 1 115 ? 8.820 -0.780 -16.315 1.00 93.06 115 TYR A O 1
ATOM 982 N N . LEU A 1 116 ? 8.850 0.571 -14.526 1.00 92.06 116 LEU A N 1
ATOM 983 C CA . LEU A 1 116 ? 7.407 0.476 -14.264 1.00 92.06 116 LEU A CA 1
ATOM 984 C C . LEU A 1 116 ? 6.574 1.046 -15.413 1.00 92.06 116 LEU A C 1
ATOM 986 O O . LEU A 1 116 ? 5.592 0.433 -15.834 1.00 92.06 116 LEU A O 1
ATOM 990 N N . LYS A 1 117 ? 6.982 2.202 -15.938 1.00 91.00 117 LYS A N 1
ATOM 991 C CA . LYS A 1 117 ? 6.360 2.832 -17.105 1.00 91.00 117 LYS A CA 1
ATOM 992 C C . LYS A 1 117 ? 6.426 1.918 -18.325 1.00 91.00 117 LYS A C 1
ATOM 994 O O . LYS A 1 117 ? 5.406 1.710 -18.978 1.00 91.00 117 LYS A O 1
ATOM 999 N N . LEU A 1 118 ? 7.598 1.351 -18.605 1.00 92.00 118 LEU A N 1
ATOM 1000 C CA . LEU A 1 118 ? 7.822 0.420 -19.706 1.00 92.00 118 LEU A CA 1
ATOM 1001 C C . LEU A 1 118 ? 6.935 -0.824 -19.578 1.00 92.00 118 LEU A C 1
ATOM 1003 O O . LEU A 1 118 ? 6.209 -1.165 -20.511 1.00 92.00 118 LEU A O 1
ATOM 1007 N N . LEU A 1 119 ? 6.938 -1.454 -18.401 1.00 94.06 119 LEU A N 1
ATOM 1008 C CA . LEU A 1 119 ? 6.112 -2.620 -18.096 1.00 94.06 119 LEU A CA 1
ATOM 1009 C C . LEU A 1 119 ? 4.624 -2.323 -18.283 1.00 94.06 119 LEU A C 1
ATOM 1011 O O . LEU A 1 119 ? 3.919 -3.091 -18.934 1.00 94.06 119 LEU A O 1
ATOM 1015 N N . TYR A 1 120 ? 4.157 -1.180 -17.781 1.00 93.50 120 TYR A N 1
ATOM 1016 C CA . TYR A 1 120 ? 2.785 -0.727 -17.979 1.00 93.50 120 TYR A CA 1
ATOM 1017 C C . TYR A 1 120 ? 2.451 -0.505 -19.462 1.00 93.50 120 TYR A C 1
ATOM 1019 O O . TYR A 1 120 ? 1.410 -0.967 -19.933 1.00 93.50 120 TYR A O 1
ATOM 1027 N N . MET A 1 121 ? 3.318 0.180 -20.213 1.00 91.31 121 MET A N 1
ATOM 1028 C CA . MET A 1 121 ? 3.097 0.463 -21.635 1.00 91.31 121 MET A CA 1
ATOM 1029 C C . MET A 1 121 ? 3.013 -0.820 -22.465 1.00 91.31 121 MET A C 1
ATOM 1031 O O . MET A 1 121 ? 2.113 -0.945 -23.298 1.00 91.31 121 MET A O 1
ATOM 1035 N N . ILE A 1 122 ? 3.904 -1.782 -22.212 1.00 92.19 122 ILE A N 1
ATOM 1036 C CA . ILE A 1 122 ? 3.873 -3.091 -22.872 1.00 92.19 122 ILE A CA 1
ATOM 1037 C C . ILE A 1 122 ? 2.591 -3.830 -22.499 1.00 92.19 122 ILE A C 1
ATOM 1039 O O . ILE A 1 122 ? 1.864 -4.244 -23.397 1.00 92.19 122 ILE A O 1
ATOM 1043 N N . ASN A 1 123 ? 2.263 -3.915 -21.206 1.00 92.88 123 ASN A N 1
ATOM 1044 C CA . ASN A 1 123 ? 1.057 -4.590 -20.725 1.00 92.88 123 ASN A CA 1
ATOM 1045 C C . ASN A 1 123 ? -0.228 -3.991 -21.324 1.00 92.88 123 ASN A C 1
ATOM 1047 O O . ASN A 1 123 ? -1.184 -4.701 -21.616 1.00 92.88 123 ASN A O 1
ATOM 1051 N N . ARG A 1 124 ? -0.264 -2.675 -21.554 1.00 91.06 124 ARG A N 1
ATOM 1052 C CA . ARG A 1 124 ? -1.407 -2.015 -22.197 1.00 91.06 124 ARG A CA 1
ATOM 1053 C C . ARG A 1 124 ? -1.577 -2.427 -23.664 1.00 91.06 124 ARG A C 1
ATOM 1055 O O . ARG A 1 124 ? -2.709 -2.534 -24.129 1.00 91.06 124 ARG A O 1
ATOM 1062 N N . ASN A 1 125 ? -0.477 -2.623 -24.389 1.00 87.94 125 ASN A N 1
ATOM 1063 C CA . ASN A 1 125 ? -0.500 -3.001 -25.805 1.00 87.94 125 ASN A CA 1
ATOM 1064 C C . ASN A 1 125 ? -0.690 -4.513 -25.995 1.00 87.94 125 ASN A C 1
ATOM 1066 O O . ASN A 1 125 ? -1.424 -4.945 -26.883 1.00 87.94 125 ASN A O 1
ATOM 1070 N N . LYS A 1 126 ? -0.032 -5.306 -25.149 1.00 89.06 126 LYS A N 1
ATOM 1071 C CA . LYS A 1 126 ? -0.040 -6.766 -25.134 1.00 89.06 126 LYS A CA 1
ATOM 1072 C C . LYS A 1 126 ? -0.210 -7.228 -23.679 1.00 89.06 126 LYS A C 1
ATOM 1074 O O . LYS A 1 126 ? 0.788 -7.375 -22.975 1.00 89.06 126 LYS A O 1
ATOM 1079 N N . PRO A 1 127 ? -1.460 -7.427 -23.223 1.00 92.62 127 PRO A N 1
ATOM 1080 C CA . PRO A 1 127 ? -1.745 -7.792 -21.840 1.00 92.62 127 PRO A CA 1
ATOM 1081 C C . PRO A 1 127 ? -1.023 -9.061 -21.395 1.00 92.62 127 PRO A C 1
ATOM 1083 O O . PRO A 1 127 ? -1.129 -10.110 -22.031 1.00 92.62 127 PRO A O 1
ATOM 1086 N N . PHE A 1 128 ? -0.310 -8.946 -20.282 1.00 95.31 128 PHE A N 1
ATOM 1087 C CA . PHE A 1 128 ? 0.319 -10.042 -19.565 1.00 95.31 128 PHE A CA 1
ATOM 1088 C C . PHE A 1 128 ? -0.688 -10.744 -18.651 1.00 95.31 128 PHE A C 1
ATOM 1090 O O . PHE A 1 128 ? -1.670 -10.151 -18.195 1.00 95.31 128 PHE A O 1
ATOM 1097 N N . SER A 1 129 ? -0.432 -12.017 -18.343 1.00 96.75 129 SER A N 1
ATOM 1098 C CA . SER A 1 129 ? -1.142 -12.700 -17.261 1.00 96.75 129 SER A CA 1
ATOM 1099 C C . SER A 1 129 ? -0.744 -12.120 -15.899 1.00 96.75 129 SER A C 1
ATOM 1101 O O . SER A 1 129 ? 0.321 -11.516 -15.752 1.00 96.75 129 SER A O 1
ATOM 1103 N N . ALA A 1 130 ? -1.567 -12.345 -14.871 1.00 96.81 130 ALA A N 1
ATOM 1104 C CA . ALA A 1 130 ? -1.210 -11.964 -13.504 1.00 96.81 130 ALA A CA 1
ATOM 1105 C C . ALA A 1 130 ? 0.121 -12.603 -13.059 1.00 96.81 130 ALA A C 1
ATOM 1107 O O . ALA A 1 130 ? 0.925 -11.942 -12.412 1.00 96.81 130 ALA A O 1
ATOM 1108 N N . GLU A 1 131 ? 0.393 -13.847 -13.467 1.00 97.31 131 GLU A N 1
ATOM 1109 C CA . GLU A 1 131 ? 1.662 -14.529 -13.174 1.00 97.31 131 GLU A CA 1
ATOM 1110 C C . GLU A 1 131 ? 2.858 -13.765 -13.750 1.00 97.31 131 GLU A C 1
ATOM 1112 O O . GLU A 1 131 ? 3.807 -13.453 -13.041 1.00 97.31 131 GLU A O 1
ATOM 1117 N N . GLN A 1 132 ? 2.773 -13.373 -15.023 1.00 96.44 132 GLN A N 1
ATOM 1118 C CA . GLN A 1 132 ? 3.840 -12.631 -15.688 1.00 96.44 132 GLN A CA 1
ATOM 1119 C C . GLN A 1 132 ? 4.060 -11.258 -15.044 1.00 96.44 132 GLN A C 1
ATOM 1121 O O . GLN A 1 132 ? 5.200 -10.852 -14.838 1.00 96.44 132 GLN A O 1
ATOM 1126 N N . ILE A 1 133 ? 2.985 -10.537 -14.699 1.00 96.94 133 ILE A N 1
ATOM 1127 C CA . ILE A 1 133 ? 3.107 -9.243 -14.013 1.00 96.94 133 ILE A CA 1
ATOM 1128 C C . ILE A 1 133 ? 3.762 -9.430 -12.640 1.00 96.94 133 ILE A C 1
ATOM 1130 O O . ILE A 1 133 ? 4.650 -8.656 -12.286 1.00 96.94 133 ILE A O 1
ATOM 1134 N N . TYR A 1 134 ? 3.368 -10.460 -11.888 1.00 96.81 134 TYR A N 1
ATOM 1135 C CA . TYR A 1 134 ? 3.979 -10.797 -10.603 1.00 96.81 134 TYR A CA 1
ATOM 1136 C C . TYR A 1 134 ? 5.484 -11.058 -10.753 1.00 96.81 134 TYR A C 1
ATOM 1138 O O . TYR A 1 134 ? 6.282 -10.430 -10.056 1.00 96.81 134 TYR A O 1
ATOM 1146 N N . ASP A 1 135 ? 5.886 -11.881 -11.723 1.00 95.88 135 ASP A N 1
ATOM 1147 C CA . ASP A 1 135 ? 7.296 -12.172 -12.001 1.00 95.88 135 ASP A CA 1
ATOM 1148 C C . ASP A 1 135 ? 8.080 -10.909 -12.393 1.00 95.88 135 ASP A C 1
ATOM 1150 O O . ASP A 1 135 ? 9.203 -10.686 -11.930 1.00 95.88 135 ASP A O 1
ATOM 1154 N N . TYR A 1 136 ? 7.477 -10.027 -13.198 1.00 95.62 136 TYR A N 1
ATOM 1155 C CA . TYR A 1 136 ? 8.087 -8.754 -13.578 1.00 95.62 136 TYR A CA 1
ATOM 1156 C C . TYR A 1 136 ? 8.146 -7.727 -12.444 1.00 95.62 136 TYR A C 1
ATOM 1158 O O . TYR A 1 136 ? 8.978 -6.822 -12.517 1.00 95.62 136 TYR A O 1
ATOM 1166 N N . LEU A 1 137 ? 7.306 -7.819 -11.419 1.00 94.62 137 LEU A N 1
ATOM 1167 C CA . LEU A 1 137 ? 7.380 -6.952 -10.241 1.00 94.62 137 LEU A CA 1
ATOM 1168 C C . LEU A 1 137 ? 8.293 -7.530 -9.155 1.00 94.62 137 LEU A C 1
ATOM 1170 O O . LEU A 1 137 ? 8.835 -6.784 -8.339 1.00 94.62 137 LEU A O 1
ATOM 1174 N N . ASN A 1 138 ? 8.520 -8.841 -9.162 1.00 90.94 138 ASN A N 1
ATOM 1175 C CA . ASN A 1 138 ? 9.417 -9.479 -8.217 1.00 90.94 138 ASN A CA 1
ATOM 1176 C C . ASN A 1 138 ? 10.862 -8.962 -8.381 1.00 90.94 138 ASN A C 1
ATOM 1178 O O . ASN A 1 138 ? 11.380 -8.765 -9.492 1.00 90.94 138 ASN A O 1
ATOM 1182 N N . GLY A 1 139 ? 11.529 -8.711 -7.254 1.00 87.75 139 GLY A N 1
ATOM 1183 C CA . GLY A 1 139 ? 12.898 -8.199 -7.217 1.00 87.75 139 GLY A CA 1
ATOM 1184 C C . GLY A 1 139 ? 13.065 -6.760 -7.720 1.00 87.75 139 GLY A C 1
ATOM 1185 O O . GLY A 1 139 ? 14.189 -6.365 -8.049 1.00 87.75 139 GLY A O 1
ATOM 1186 N N . ILE A 1 140 ? 11.979 -5.988 -7.863 1.00 90.75 140 ILE A N 1
ATOM 1187 C CA . ILE A 1 140 ? 12.042 -4.610 -8.367 1.00 90.75 140 ILE A CA 1
ATOM 1188 C C . ILE A 1 140 ? 12.828 -3.684 -7.430 1.00 90.75 140 ILE A C 1
ATOM 1190 O O . ILE A 1 140 ? 13.421 -2.710 -7.887 1.00 90.75 140 ILE A O 1
ATOM 1194 N N . GLU A 1 141 ? 12.912 -4.004 -6.136 1.00 87.62 141 GLU A N 1
ATOM 1195 C CA . GLU A 1 141 ? 13.661 -3.246 -5.129 1.00 87.62 141 GLU A CA 1
ATOM 1196 C C . GLU A 1 141 ? 15.163 -3.152 -5.418 1.00 87.62 141 GLU A C 1
ATOM 1198 O O . GLU A 1 141 ? 15.836 -2.268 -4.888 1.00 87.62 141 GLU A O 1
ATOM 1203 N N . LYS A 1 142 ? 15.677 -4.046 -6.273 1.00 90.31 142 LYS A N 1
ATOM 1204 C CA . LYS A 1 142 ? 17.076 -4.077 -6.718 1.00 90.31 142 LYS A CA 1
ATOM 1205 C C . LYS A 1 142 ? 17.356 -3.117 -7.876 1.00 90.31 142 LYS A C 1
ATOM 1207 O O . LYS A 1 142 ? 18.521 -2.870 -8.175 1.00 90.31 142 LYS A O 1
ATOM 1212 N N . ILE A 1 143 ? 16.321 -2.593 -8.536 1.00 91.19 143 ILE A N 1
ATOM 1213 C CA . ILE A 1 143 ? 16.473 -1.640 -9.641 1.00 91.19 143 ILE A CA 1
ATOM 1214 C C . ILE A 1 143 ? 16.890 -0.274 -9.082 1.00 91.19 143 ILE A C 1
ATOM 1216 O O . ILE A 1 143 ? 16.427 0.158 -8.022 1.00 91.19 143 ILE A O 1
ATOM 1220 N N . ARG A 1 144 ? 17.759 0.434 -9.814 1.00 89.12 144 ARG A N 1
ATOM 1221 C CA . ARG A 1 144 ? 18.220 1.786 -9.471 1.00 89.12 144 ARG A CA 1
ATOM 1222 C C . ARG A 1 144 ? 17.027 2.723 -9.231 1.00 89.12 144 ARG A C 1
ATOM 1224 O O . ARG A 1 144 ? 16.145 2.857 -10.078 1.00 89.12 144 ARG A O 1
ATOM 1231 N N . ARG A 1 145 ? 17.010 3.415 -8.088 1.00 82.56 145 ARG A N 1
ATOM 1232 C CA . ARG A 1 145 ? 15.979 4.419 -7.767 1.00 82.56 145 ARG A CA 1
ATOM 1233 C C . ARG A 1 145 ? 16.238 5.730 -8.519 1.00 82.56 145 ARG A C 1
ATOM 1235 O O . ARG A 1 145 ? 17.387 6.156 -8.636 1.00 82.56 145 ARG A O 1
ATOM 1242 N N . SER A 1 146 ? 15.176 6.364 -9.009 1.00 73.31 146 SER A N 1
ATOM 1243 C CA . SER A 1 146 ? 15.197 7.749 -9.497 1.00 73.31 146 SER A CA 1
ATOM 1244 C C . SER A 1 146 ? 15.035 8.731 -8.327 1.00 73.31 146 SER A C 1
ATOM 1246 O O . SER A 1 146 ? 14.539 8.357 -7.264 1.00 73.31 146 SER A O 1
ATOM 1248 N N . GLN A 1 147 ? 15.480 9.980 -8.507 1.00 64.44 147 GLN A N 1
ATOM 1249 C CA . GLN A 1 147 ? 15.249 11.058 -7.530 1.00 64.44 147 GLN A CA 1
ATOM 1250 C C . GLN A 1 147 ? 13.800 11.572 -7.569 1.00 64.44 147 GLN A C 1
ATOM 1252 O O . GLN A 1 147 ? 13.283 11.996 -6.542 1.00 64.44 147 GLN A O 1
ATOM 1257 N N . ASP A 1 148 ? 13.142 11.468 -8.726 1.00 61.53 148 ASP A N 1
ATOM 1258 C CA . ASP A 1 148 ? 11.733 11.803 -8.930 1.00 61.53 148 ASP A CA 1
ATOM 1259 C C . ASP A 1 148 ? 10.894 10.533 -9.109 1.00 61.53 148 ASP A C 1
ATOM 1261 O O . ASP A 1 148 ? 11.289 9.607 -9.816 1.00 61.53 148 ASP A O 1
ATOM 1265 N N . ILE A 1 149 ? 9.714 10.495 -8.488 1.00 60.88 149 ILE A N 1
ATOM 1266 C CA . ILE A 1 149 ? 8.725 9.418 -8.640 1.00 60.88 149 ILE A CA 1
ATOM 1267 C C . ILE A 1 149 ? 7.433 10.044 -9.180 1.00 60.88 149 ILE A C 1
ATOM 1269 O O . ILE A 1 149 ? 6.408 10.110 -8.508 1.00 60.88 149 ILE A O 1
ATOM 1273 N N . GLN A 1 150 ? 7.485 10.575 -10.401 1.00 62.53 150 GLN A N 1
ATOM 1274 C CA . GLN A 1 150 ? 6.295 11.124 -11.056 1.00 62.53 150 GLN A CA 1
ATOM 1275 C C . GLN A 1 150 ? 5.505 10.001 -11.745 1.00 62.53 150 GLN A C 1
ATOM 1277 O O . GLN A 1 150 ? 6.080 9.185 -12.467 1.00 62.53 150 GLN A O 1
ATOM 1282 N N . MET A 1 151 ? 4.185 9.961 -11.542 1.00 69.62 151 MET A N 1
ATOM 1283 C CA . MET A 1 151 ? 3.250 8.993 -12.147 1.00 69.62 151 MET A CA 1
ATOM 1284 C C . MET A 1 151 ? 3.476 7.506 -11.815 1.00 69.62 151 MET A C 1
ATOM 1286 O O . MET A 1 151 ? 2.825 6.642 -12.408 1.00 69.62 151 MET A O 1
ATOM 1290 N N . ALA A 1 152 ? 4.382 7.168 -10.892 1.00 77.25 152 ALA A N 1
ATOM 1291 C CA . ALA A 1 152 ? 4.578 5.768 -10.515 1.00 77.25 152 ALA A CA 1
ATOM 1292 C C . ALA A 1 152 ? 3.334 5.183 -9.831 1.00 77.25 152 ALA A C 1
ATOM 1294 O O . ALA A 1 152 ? 3.076 3.995 -9.979 1.00 77.25 152 ALA A O 1
ATOM 1295 N N . ASP A 1 153 ? 2.545 6.014 -9.147 1.00 80.06 153 ASP A N 1
ATOM 1296 C CA . ASP A 1 153 ? 1.253 5.655 -8.558 1.00 80.06 153 ASP A CA 1
ATOM 1297 C C . ASP A 1 153 ? 0.287 5.104 -9.606 1.00 80.06 153 ASP A C 1
ATOM 1299 O O . ASP A 1 153 ? -0.288 4.033 -9.416 1.00 80.06 153 ASP A O 1
ATOM 1303 N N . PHE A 1 154 ? 0.173 5.791 -10.742 1.00 86.62 154 PHE A N 1
ATOM 1304 C CA . PHE A 1 154 ? -0.692 5.389 -11.840 1.00 86.62 154 PHE A CA 1
ATOM 1305 C C . PHE A 1 154 ? -0.244 4.058 -12.461 1.00 86.62 154 PHE A C 1
ATOM 1307 O O . PHE A 1 154 ? -1.071 3.172 -12.686 1.00 86.62 154 PHE A O 1
ATOM 1314 N N . TYR A 1 155 ? 1.055 3.879 -12.724 1.00 90.12 155 TYR A N 1
ATOM 1315 C CA . TYR A 1 155 ? 1.560 2.623 -13.294 1.00 90.12 155 TYR A CA 1
ATOM 1316 C C . TYR A 1 155 ? 1.414 1.457 -12.316 1.00 90.12 155 TYR A C 1
ATOM 1318 O O . TYR A 1 155 ? 0.925 0.393 -12.699 1.00 90.12 155 TYR A O 1
ATOM 1326 N N . LEU A 1 156 ? 1.791 1.664 -11.051 1.00 90.06 156 LEU A N 1
ATOM 1327 C CA . LEU A 1 156 ? 1.697 0.645 -10.010 1.00 90.06 156 LEU A CA 1
ATOM 1328 C C . LEU A 1 156 ? 0.258 0.221 -9.769 1.00 90.06 156 LEU A C 1
ATOM 1330 O O . LEU A 1 156 ? 0.011 -0.972 -9.680 1.00 90.06 156 LEU A O 1
ATOM 1334 N N . GLU A 1 157 ? -0.696 1.150 -9.716 1.00 88.44 157 GLU A N 1
ATOM 1335 C CA . GLU A 1 157 ? -2.110 0.811 -9.536 1.00 88.44 157 GLU A CA 1
ATOM 1336 C C . GLU A 1 157 ? -2.606 -0.152 -10.626 1.00 88.44 157 GLU A C 1
ATOM 1338 O O . GLU A 1 157 ? -3.223 -1.176 -10.326 1.00 88.44 157 GLU A O 1
ATOM 1343 N N . ASN A 1 158 ? -2.288 0.137 -11.891 1.00 91.50 158 ASN A N 1
ATOM 1344 C CA . ASN A 1 158 ? -2.722 -0.685 -13.020 1.00 91.50 158 ASN A CA 1
ATOM 1345 C C . ASN A 1 158 ? -2.016 -2.049 -13.083 1.00 91.50 158 ASN A C 1
ATOM 1347 O O . ASN A 1 158 ? -2.597 -3.010 -13.585 1.00 91.50 158 ASN A O 1
ATOM 1351 N N . LEU A 1 159 ? -0.779 -2.142 -12.589 1.00 95.25 159 LEU A N 1
ATOM 1352 C CA . LEU A 1 159 ? -0.014 -3.391 -12.551 1.00 95.25 159 LEU A CA 1
ATOM 1353 C C . LEU A 1 159 ? -0.356 -4.246 -11.320 1.00 95.25 159 LEU A C 1
ATOM 1355 O O . LEU A 1 159 ? -0.449 -5.465 -11.432 1.00 95.25 159 LEU A O 1
ATOM 1359 N N . LEU A 1 160 ? -0.587 -3.628 -10.158 1.00 95.44 160 LEU A N 1
ATOM 1360 C CA . LEU A 1 160 ? -0.872 -4.323 -8.901 1.00 95.44 160 LEU A CA 1
ATOM 1361 C C . LEU A 1 160 ? -2.286 -4.894 -8.851 1.00 95.44 160 LEU A C 1
ATOM 1363 O O . LEU A 1 160 ? -2.476 -6.000 -8.353 1.00 95.44 160 LEU A O 1
ATOM 1367 N N . LYS A 1 161 ? -3.280 -4.181 -9.384 1.00 94.69 161 LYS A N 1
ATOM 1368 C CA . LYS A 1 161 ? -4.678 -4.620 -9.322 1.00 94.69 161 LYS A CA 1
ATOM 1369 C C . LYS A 1 161 ? -4.907 -6.063 -9.821 1.00 94.69 161 LYS A C 1
ATOM 1371 O O . LYS A 1 161 ? -5.470 -6.844 -9.053 1.00 94.69 161 LYS A O 1
ATOM 1376 N N . PRO A 1 162 ? -4.468 -6.468 -11.033 1.00 95.88 162 PRO A N 1
ATOM 1377 C CA . PRO A 1 162 ? -4.693 -7.834 -11.511 1.00 95.88 162 PRO A CA 1
ATOM 1378 C C . PRO A 1 162 ? -3.942 -8.895 -10.693 1.00 95.88 162 PRO A C 1
ATOM 1380 O O . PRO A 1 162 ? -4.466 -9.990 -10.503 1.00 95.88 162 PRO A O 1
ATOM 1383 N N . VAL A 1 163 ? -2.741 -8.592 -10.181 1.00 97.06 163 VAL A N 1
ATOM 1384 C CA . VAL A 1 163 ? -1.979 -9.553 -9.359 1.00 97.06 163 VAL A CA 1
ATOM 1385 C C . VAL A 1 163 ? -2.568 -9.701 -7.961 1.00 97.06 163 VAL A C 1
ATOM 1387 O O . VAL A 1 163 ? -2.653 -10.815 -7.453 1.00 97.06 163 VAL A O 1
ATOM 1390 N N . GLN A 1 164 ? -3.056 -8.613 -7.365 1.00 96.94 164 GLN A N 1
ATOM 1391 C CA . GLN A 1 164 ? -3.802 -8.657 -6.110 1.00 96.94 164 GLN A CA 1
ATOM 1392 C C . GLN A 1 164 ? -5.079 -9.484 -6.278 1.00 96.94 164 GLN A C 1
ATOM 1394 O O . GLN A 1 164 ? -5.342 -10.369 -5.476 1.00 96.94 164 GLN A O 1
ATOM 1399 N N . GLU A 1 165 ? -5.869 -9.239 -7.326 1.00 95.81 165 GLU A N 1
ATOM 1400 C CA . GLU A 1 165 ? -7.108 -9.988 -7.581 1.00 95.81 165 GLU A CA 1
ATOM 1401 C C . GLU A 1 165 ? -6.857 -11.487 -7.794 1.00 95.81 165 GLU A C 1
ATOM 1403 O O . GLU A 1 165 ? -7.624 -12.306 -7.290 1.00 95.81 165 GLU A O 1
ATOM 1408 N N . ALA A 1 166 ? -5.778 -11.851 -8.491 1.00 97.19 166 ALA A 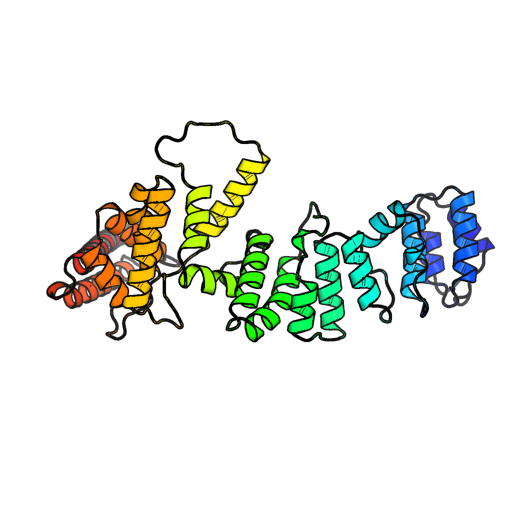N 1
ATOM 1409 C CA . ALA A 1 166 ? -5.434 -13.246 -8.748 1.00 97.19 166 ALA A CA 1
ATOM 1410 C C . ALA A 1 166 ? -4.861 -13.976 -7.521 1.00 97.19 166 ALA A C 1
ATOM 1412 O O . ALA A 1 166 ? -5.111 -15.170 -7.359 1.00 97.19 166 ALA A O 1
ATOM 1413 N N . PHE A 1 167 ? -4.088 -13.286 -6.674 1.00 97.31 167 PHE A N 1
ATOM 1414 C CA . PHE A 1 167 ? -3.240 -13.933 -5.665 1.00 97.31 167 PHE A CA 1
ATOM 1415 C C . PHE A 1 167 ? -3.530 -13.532 -4.217 1.00 97.31 167 PHE A C 1
ATOM 1417 O O . PHE A 1 167 ? -2.797 -13.951 -3.329 1.00 97.31 167 PHE A O 1
ATOM 1424 N N . ILE A 1 168 ? -4.592 -12.772 -3.930 1.00 95.31 168 ILE A N 1
ATOM 1425 C CA . ILE A 1 168 ? -4.919 -12.387 -2.544 1.00 95.31 168 ILE A CA 1
ATOM 1426 C C . ILE A 1 168 ? -5.147 -13.595 -1.621 1.00 95.31 168 ILE A C 1
ATOM 1428 O O . ILE A 1 168 ? -4.852 -13.509 -0.434 1.00 95.31 168 ILE A O 1
ATOM 1432 N N . GLU A 1 169 ? -5.632 -14.720 -2.156 1.00 94.31 169 GLU A N 1
ATOM 1433 C CA . GLU A 1 169 ? -5.828 -15.974 -1.411 1.00 94.31 169 GLU A CA 1
ATOM 1434 C C . GLU A 1 169 ? -4.576 -16.869 -1.366 1.00 94.31 169 GLU A C 1
ATOM 1436 O O . GLU A 1 169 ? -4.497 -17.773 -0.534 1.00 94.31 169 GLU A O 1
ATOM 1441 N N . ASP A 1 170 ? -3.586 -16.622 -2.229 1.00 95.81 170 ASP A N 1
ATOM 1442 C CA . ASP A 1 170 ? -2.309 -17.337 -2.228 1.00 95.81 170 ASP A CA 1
ATOM 1443 C C . ASP A 1 170 ? -1.409 -16.732 -1.148 1.00 95.81 170 ASP A C 1
ATOM 1445 O O . ASP A 1 170 ? -0.954 -15.597 -1.260 1.00 95.81 170 ASP A O 1
ATOM 1449 N N . GLN A 1 171 ? -1.164 -17.477 -0.071 1.00 91.62 171 GLN A N 1
ATOM 1450 C CA . GLN A 1 171 ? -0.448 -16.952 1.089 1.00 91.62 171 GLN A CA 1
ATOM 1451 C C . GLN A 1 171 ? 0.980 -16.487 0.765 1.00 91.62 171 GLN A C 1
ATOM 1453 O O . GLN A 1 171 ? 1.410 -15.464 1.300 1.00 91.62 171 GLN A O 1
ATOM 1458 N N . GLU A 1 172 ? 1.719 -17.221 -0.067 1.00 93.75 172 GLU A N 1
ATOM 1459 C CA . GLU A 1 172 ? 3.114 -16.889 -0.374 1.00 93.75 172 GLU A CA 1
ATOM 1460 C C . GLU A 1 172 ? 3.180 -15.667 -1.290 1.00 93.75 172 GLU A C 1
ATOM 1462 O O . GLU A 1 172 ? 3.894 -14.702 -1.000 1.00 93.75 172 GLU A O 1
ATOM 1467 N N . LYS A 1 173 ? 2.370 -15.658 -2.355 1.00 95.50 173 LYS A N 1
ATOM 1468 C CA . LYS A 1 173 ? 2.326 -14.534 -3.297 1.00 95.50 173 LYS A CA 1
ATOM 1469 C C . LYS A 1 173 ? 1.724 -13.283 -2.673 1.00 95.50 173 LYS A C 1
ATOM 1471 O O . LYS A 1 173 ? 2.262 -12.199 -2.876 1.00 95.50 173 LYS A O 1
ATOM 1476 N N . CYS A 1 174 ? 0.666 -13.405 -1.872 1.00 95.12 174 CYS A N 1
ATOM 1477 C CA . CYS A 1 174 ? 0.079 -12.276 -1.150 1.00 95.12 174 CYS A CA 1
ATOM 1478 C C . CYS A 1 174 ? 1.101 -11.632 -0.206 1.00 95.12 174 CYS A C 1
ATOM 1480 O O . CYS A 1 174 ? 1.203 -10.409 -0.164 1.00 95.12 174 CYS A O 1
ATOM 1482 N N . MET A 1 175 ? 1.917 -12.426 0.495 1.00 93.12 175 MET A N 1
ATOM 1483 C CA . MET A 1 175 ? 2.985 -11.892 1.344 1.00 93.12 175 MET A CA 1
ATOM 1484 C C . MET A 1 175 ? 4.065 -11.164 0.529 1.00 93.12 175 MET A C 1
ATOM 1486 O O . MET A 1 175 ? 4.502 -10.079 0.917 1.00 93.12 175 MET A O 1
ATOM 1490 N N . ALA A 1 176 ? 4.466 -11.713 -0.620 1.00 93.94 176 ALA A N 1
ATOM 1491 C CA . ALA A 1 176 ? 5.409 -11.051 -1.520 1.00 93.94 176 ALA A CA 1
ATOM 1492 C C . ALA A 1 176 ? 4.844 -9.731 -2.085 1.00 93.94 176 ALA A C 1
ATOM 1494 O O . ALA A 1 176 ? 5.542 -8.715 -2.106 1.00 93.94 176 ALA A O 1
ATOM 1495 N N . ILE A 1 177 ? 3.564 -9.708 -2.472 1.00 95.94 177 ILE A N 1
ATOM 1496 C CA . ILE A 1 177 ? 2.875 -8.494 -2.936 1.00 95.94 177 ILE A CA 1
ATOM 1497 C C . ILE A 1 177 ? 2.730 -7.482 -1.791 1.00 95.94 177 ILE A C 1
ATOM 1499 O O . ILE A 1 177 ? 2.938 -6.295 -2.009 1.00 95.94 177 ILE A O 1
ATOM 1503 N N . ALA A 1 178 ? 2.455 -7.915 -0.559 1.00 94.75 178 ALA A N 1
ATOM 1504 C CA . ALA A 1 178 ? 2.418 -7.028 0.605 1.00 94.75 178 ALA A CA 1
ATOM 1505 C C . ALA A 1 178 ? 3.776 -6.345 0.850 1.00 94.75 178 ALA A C 1
ATOM 1507 O O . ALA A 1 178 ? 3.826 -5.144 1.115 1.00 94.75 178 ALA A O 1
ATOM 1508 N N . ALA A 1 179 ? 4.887 -7.078 0.713 1.00 92.31 179 ALA A N 1
ATOM 1509 C CA . ALA A 1 179 ? 6.230 -6.505 0.811 1.00 92.31 179 ALA A CA 1
ATOM 1510 C C . ALA A 1 179 ? 6.505 -5.486 -0.312 1.00 92.31 179 ALA A C 1
ATOM 1512 O O . ALA A 1 179 ? 7.078 -4.422 -0.067 1.00 92.31 179 ALA A O 1
ATOM 1513 N N . LEU A 1 180 ? 6.043 -5.778 -1.531 1.00 92.75 180 LEU A N 1
ATOM 1514 C CA . LEU A 1 180 ? 6.099 -4.855 -2.662 1.00 92.75 180 LEU A CA 1
ATOM 1515 C C . LEU A 1 180 ? 5.285 -3.578 -2.403 1.00 92.75 180 LEU A C 1
ATOM 1517 O O . LEU A 1 180 ? 5.779 -2.475 -2.623 1.00 92.75 180 LEU A O 1
ATOM 1521 N N . GLU A 1 181 ? 4.063 -3.707 -1.889 1.00 94.06 181 GLU A N 1
ATOM 1522 C CA . GLU A 1 181 ? 3.219 -2.571 -1.512 1.00 94.06 181 GLU A CA 1
ATOM 1523 C C . GLU A 1 181 ? 3.907 -1.690 -0.458 1.00 94.06 181 GLU A C 1
ATOM 1525 O O . GLU A 1 181 ? 3.879 -0.466 -0.578 1.00 94.06 181 GLU A O 1
ATOM 1530 N N . MET A 1 182 ? 4.589 -2.286 0.529 1.00 90.31 182 MET A N 1
ATOM 1531 C CA . MET A 1 182 ? 5.368 -1.534 1.522 1.00 90.31 182 MET A CA 1
ATOM 1532 C C . MET A 1 182 ? 6.521 -0.741 0.902 1.00 90.31 182 MET A C 1
ATOM 1534 O O . MET A 1 182 ? 6.747 0.402 1.294 1.00 90.31 182 MET A O 1
ATOM 1538 N N . ILE A 1 183 ? 7.236 -1.301 -0.083 1.00 88.25 183 ILE A N 1
ATOM 1539 C CA . ILE A 1 183 ? 8.299 -0.574 -0.804 1.00 88.25 183 ILE A CA 1
ATOM 1540 C C . ILE A 1 183 ? 7.744 0.708 -1.443 1.00 88.25 183 ILE A C 1
ATOM 1542 O O . ILE A 1 183 ? 8.439 1.725 -1.498 1.00 88.25 183 ILE A O 1
ATOM 1546 N N . PHE A 1 184 ? 6.481 0.676 -1.870 1.00 88.44 184 PHE A N 1
ATOM 1547 C CA . PHE A 1 184 ? 5.784 1.788 -2.507 1.00 88.44 184 PHE A CA 1
ATOM 1548 C C . PHE A 1 184 ? 4.800 2.528 -1.582 1.00 88.44 184 PHE A C 1
ATOM 1550 O O . PHE A 1 184 ? 3.948 3.262 -2.077 1.00 88.44 184 PHE A O 1
ATOM 1557 N N . MET A 1 185 ? 4.925 2.423 -0.253 1.00 88.81 185 MET A N 1
ATOM 1558 C CA . MET A 1 185 ? 3.977 3.018 0.715 1.00 88.81 185 MET A CA 1
ATOM 1559 C C . MET A 1 185 ? 3.842 4.554 0.652 1.00 88.81 185 MET A C 1
ATOM 1561 O O . MET A 1 185 ? 2.827 5.115 1.068 1.00 88.81 185 MET A O 1
ATOM 1565 N N . ASN A 1 186 ? 4.853 5.248 0.123 1.00 85.75 186 ASN A N 1
ATOM 1566 C CA . ASN A 1 186 ? 4.806 6.704 -0.073 1.00 85.75 186 ASN A CA 1
ATOM 1567 C C . ASN A 1 186 ? 3.997 7.102 -1.316 1.00 85.75 186 ASN A C 1
ATOM 1569 O O . ASN A 1 186 ? 3.596 8.252 -1.456 1.00 85.75 186 ASN A O 1
ATOM 1573 N N . VAL A 1 187 ? 3.789 6.150 -2.224 1.00 87.06 187 VAL A N 1
ATOM 1574 C CA . VAL A 1 187 ? 3.162 6.343 -3.534 1.00 87.06 187 VAL A CA 1
ATOM 1575 C C . VAL A 1 187 ? 1.757 5.737 -3.547 1.00 87.06 187 VAL A C 1
ATOM 1577 O O . VAL A 1 187 ? 0.835 6.299 -4.131 1.00 87.06 187 VAL A O 1
ATOM 1580 N N . LEU A 1 188 ? 1.581 4.592 -2.888 1.00 88.94 188 LEU A N 1
ATOM 1581 C CA . LEU A 1 188 ? 0.305 3.902 -2.769 1.00 88.94 188 LEU A CA 1
ATOM 1582 C C . LEU A 1 188 ? -0.510 4.462 -1.601 1.00 88.94 188 LEU A C 1
ATOM 1584 O O . LEU A 1 188 ? -0.012 4.644 -0.490 1.00 88.94 188 LEU A O 1
ATOM 1588 N N . ASP A 1 189 ? -1.796 4.697 -1.851 1.00 88.12 189 ASP A N 1
ATOM 1589 C CA . ASP A 1 189 ? -2.761 4.946 -0.785 1.00 88.12 189 ASP A CA 1
ATOM 1590 C C . ASP A 1 189 ? -3.147 3.639 -0.073 1.00 88.12 189 ASP A C 1
ATOM 1592 O O . ASP A 1 189 ? -3.114 2.559 -0.669 1.00 88.12 189 ASP A O 1
ATOM 1596 N N . TRP A 1 190 ? -3.586 3.750 1.185 1.00 90.62 190 TRP A N 1
ATOM 1597 C CA . TRP A 1 190 ? -4.015 2.627 2.021 1.00 90.62 190 TRP A CA 1
ATOM 1598 C C . TRP A 1 190 ? -4.977 1.690 1.295 1.00 90.62 190 TRP A C 1
ATOM 1600 O O . TRP A 1 190 ? -4.777 0.477 1.285 1.00 90.62 190 TRP A O 1
ATOM 1610 N N . THR A 1 191 ? -5.990 2.260 0.637 1.00 89.94 191 THR A N 1
ATOM 1611 C CA . THR A 1 191 ? -7.053 1.522 -0.064 1.00 89.94 191 THR A CA 1
ATOM 1612 C C . THR A 1 191 ? -6.531 0.612 -1.178 1.00 89.94 191 THR A C 1
ATOM 1614 O O . THR A 1 191 ? -7.169 -0.389 -1.506 1.00 89.94 191 THR A O 1
ATOM 1617 N N . ARG A 1 192 ? -5.351 0.923 -1.725 1.00 91.25 192 ARG A N 1
ATOM 1618 C CA . ARG A 1 192 ? -4.703 0.199 -2.825 1.00 91.25 192 ARG A CA 1
ATOM 1619 C C . ARG A 1 192 ? -3.718 -0.867 -2.346 1.00 91.25 192 ARG A C 1
ATOM 1621 O O . ARG A 1 192 ? -3.284 -1.676 -3.156 1.00 91.25 192 ARG A O 1
ATOM 1628 N N . MET A 1 193 ? -3.385 -0.903 -1.056 1.00 94.38 193 MET A N 1
ATOM 1629 C CA . MET A 1 193 ? -2.457 -1.871 -0.457 1.00 94.38 193 MET A CA 1
ATOM 1630 C C . MET A 1 193 ? -3.203 -3.123 0.042 1.00 94.38 193 MET A C 1
ATOM 1632 O O . MET A 1 193 ? -3.253 -3.407 1.240 1.00 94.38 193 MET A O 1
ATOM 1636 N N . ARG A 1 194 ? -3.900 -3.826 -0.861 1.00 95.06 194 ARG A N 1
ATOM 1637 C CA . ARG A 1 194 ? -4.861 -4.886 -0.494 1.00 95.06 194 ARG A CA 1
ATOM 1638 C C . ARG A 1 194 ? -4.191 -6.096 0.157 1.00 95.06 194 ARG A C 1
ATOM 1640 O O . ARG A 1 194 ? -4.750 -6.655 1.103 1.00 95.06 194 ARG A O 1
ATOM 1647 N N . CYS A 1 195 ? -3.015 -6.495 -0.324 1.00 95.94 195 CYS A N 1
ATOM 1648 C CA . CYS A 1 195 ? -2.293 -7.634 0.235 1.00 95.94 195 CYS A CA 1
ATOM 1649 C C . CYS A 1 195 ? -1.706 -7.288 1.609 1.00 95.94 195 CYS A C 1
ATOM 1651 O O . CYS A 1 195 ? -1.866 -8.052 2.559 1.00 95.94 195 CYS A O 1
ATOM 1653 N N . PHE A 1 196 ? -1.131 -6.096 1.767 1.00 96.00 196 PHE A N 1
ATOM 1654 C CA . PHE A 1 196 ? -0.654 -5.584 3.049 1.00 96.00 196 PHE A CA 1
ATOM 1655 C C . PHE A 1 196 ? -1.783 -5.481 4.075 1.00 96.00 196 PHE A C 1
ATOM 1657 O O . PHE A 1 196 ? -1.623 -5.920 5.214 1.00 96.00 196 PHE A O 1
ATOM 1664 N N . GLN A 1 197 ? -2.946 -4.957 3.671 1.00 95.81 197 GLN A N 1
ATOM 1665 C CA . GLN A 1 197 ? -4.140 -4.918 4.514 1.00 95.81 197 GLN A CA 1
ATOM 1666 C C . GLN A 1 197 ? -4.528 -6.310 5.016 1.00 95.81 197 GLN A C 1
ATOM 1668 O O . GLN A 1 197 ? -4.802 -6.476 6.204 1.00 95.81 197 GLN A O 1
ATOM 1673 N N . ARG A 1 198 ? -4.543 -7.315 4.135 1.00 95.06 198 ARG A N 1
ATOM 1674 C CA . ARG A 1 198 ? -4.841 -8.699 4.521 1.00 95.06 198 ARG A CA 1
ATOM 1675 C C . ARG A 1 198 ? -3.825 -9.229 5.532 1.00 95.06 198 ARG A C 1
ATOM 1677 O O . ARG A 1 198 ? -4.216 -9.767 6.566 1.00 95.06 198 ARG A O 1
ATOM 1684 N N . GLU A 1 199 ? -2.535 -9.045 5.267 1.00 95.06 199 GLU A N 1
ATOM 1685 C CA . GLU A 1 199 ? -1.459 -9.554 6.123 1.00 95.06 199 GLU A CA 1
ATOM 1686 C C . GLU A 1 199 ? -1.462 -8.916 7.519 1.00 95.06 199 GLU A C 1
ATOM 1688 O O . GLU A 1 199 ? -1.405 -9.622 8.531 1.00 95.06 199 GLU A O 1
ATOM 1693 N N . VAL A 1 200 ? -1.611 -7.590 7.596 1.00 96.19 200 VAL A N 1
ATOM 1694 C CA . VAL A 1 200 ? -1.601 -6.862 8.875 1.00 96.19 200 VAL A CA 1
ATOM 1695 C C . VAL A 1 200 ? -2.857 -7.131 9.717 1.00 96.19 200 VAL A C 1
ATOM 1697 O O . VAL A 1 200 ? -2.787 -7.175 10.949 1.00 96.19 200 VAL A O 1
ATOM 1700 N N . LYS A 1 201 ? -4.008 -7.383 9.074 1.00 96.69 201 LYS A N 1
ATOM 1701 C CA . LYS A 1 201 ? -5.238 -7.822 9.755 1.00 96.69 201 LYS A CA 1
ATOM 1702 C C . LYS A 1 201 ? -5.111 -9.253 10.276 1.00 96.69 201 LYS A C 1
ATOM 1704 O O . LYS A 1 201 ? -5.601 -9.539 11.367 1.00 96.69 201 LYS A O 1
ATOM 1709 N N . ARG A 1 202 ? -4.447 -10.143 9.531 1.00 94.69 202 ARG A N 1
ATOM 1710 C CA . ARG A 1 202 ? -4.294 -11.561 9.887 1.00 94.69 202 ARG A CA 1
ATOM 1711 C C . ARG A 1 202 ? -3.332 -11.778 11.051 1.00 94.69 202 ARG A C 1
ATOM 1713 O O . ARG A 1 202 ? -3.620 -12.593 11.925 1.00 94.69 202 ARG A O 1
ATOM 1720 N N . THR A 1 203 ? -2.201 -11.073 11.071 1.00 95.06 203 THR A N 1
ATOM 1721 C CA . THR A 1 203 ? -1.141 -11.278 12.071 1.00 95.06 203 THR A CA 1
ATOM 1722 C C . THR A 1 203 ? -0.515 -9.961 12.543 1.00 95.06 203 THR A C 1
ATOM 1724 O O . THR A 1 203 ? -0.319 -9.063 11.723 1.00 95.06 203 THR A O 1
ATOM 1727 N N . PRO A 1 204 ? -0.179 -9.815 13.838 1.00 97.81 204 PRO A N 1
ATOM 1728 C CA . PRO A 1 204 ? 0.339 -8.562 14.386 1.00 97.81 204 PRO A CA 1
ATOM 1729 C C . PRO A 1 204 ? 1.809 -8.264 14.062 1.00 97.81 204 PRO A C 1
ATOM 1731 O O . PRO A 1 204 ? 2.263 -7.164 14.358 1.00 97.81 204 PRO A O 1
ATOM 1734 N N . GLU A 1 205 ? 2.574 -9.197 13.490 1.00 96.69 205 GLU A N 1
ATOM 1735 C CA . GLU A 1 205 ? 4.028 -9.068 13.308 1.00 96.69 205 GLU A CA 1
ATOM 1736 C C . GLU A 1 205 ? 4.434 -7.805 12.551 1.00 96.69 205 GLU A C 1
ATOM 1738 O O . GLU A 1 205 ? 5.257 -7.031 13.038 1.00 96.69 205 GLU A O 1
ATOM 1743 N N . ILE A 1 206 ? 3.832 -7.573 11.384 1.00 93.81 206 ILE A N 1
ATOM 1744 C CA . ILE A 1 206 ? 4.144 -6.409 10.547 1.00 93.81 206 ILE A CA 1
ATOM 1745 C C . ILE A 1 206 ? 3.765 -5.118 11.282 1.00 93.81 206 ILE A C 1
ATOM 1747 O O . ILE A 1 206 ? 4.538 -4.161 11.310 1.00 93.81 206 ILE A O 1
ATOM 1751 N N . PHE A 1 207 ? 2.603 -5.098 11.943 1.00 97.12 207 PHE A N 1
ATOM 1752 C CA . PHE A 1 207 ? 2.173 -3.937 12.719 1.00 97.12 207 PHE A CA 1
ATOM 1753 C C . PHE A 1 207 ? 3.103 -3.665 13.910 1.00 97.12 207 PHE A C 1
ATOM 1755 O O . PHE A 1 207 ? 3.445 -2.516 14.175 1.00 97.12 207 PHE A O 1
ATOM 1762 N N . SER A 1 208 ? 3.573 -4.711 14.593 1.00 97.56 208 SER A N 1
ATOM 1763 C CA . SER A 1 208 ? 4.541 -4.588 15.684 1.00 97.56 208 SER A CA 1
ATOM 1764 C C . SER A 1 208 ? 5.888 -4.058 15.206 1.00 97.56 208 SER A C 1
ATOM 1766 O O . SER A 1 208 ? 6.509 -3.275 15.920 1.00 97.56 208 SER A O 1
ATOM 1768 N N . GLN A 1 209 ? 6.337 -4.437 14.007 1.00 95.50 209 GLN A N 1
ATOM 1769 C CA . GLN A 1 209 ? 7.550 -3.873 13.413 1.00 95.50 209 GLN A CA 1
ATOM 1770 C C . GLN A 1 209 ? 7.376 -2.379 13.114 1.00 95.50 209 GLN A C 1
ATOM 1772 O O . GLN A 1 209 ? 8.245 -1.583 13.460 1.00 95.50 209 GLN A O 1
ATOM 1777 N N . ILE A 1 210 ? 6.226 -1.973 12.562 1.00 95.81 210 ILE A N 1
ATOM 1778 C CA . ILE A 1 210 ? 5.895 -0.554 12.347 1.00 95.81 210 ILE A CA 1
ATOM 1779 C C . ILE A 1 210 ? 5.932 0.217 13.673 1.00 95.81 210 ILE A C 1
ATOM 1781 O O . ILE A 1 210 ? 6.580 1.259 13.765 1.00 95.81 210 ILE A O 1
ATOM 1785 N N . VAL A 1 211 ? 5.297 -0.315 14.721 1.00 97.12 211 VAL A N 1
ATOM 1786 C CA . VAL A 1 211 ? 5.288 0.278 16.071 1.00 97.12 211 VAL A CA 1
ATOM 1787 C C . VAL A 1 211 ? 6.701 0.384 16.648 1.00 97.12 211 VAL A C 1
ATOM 1789 O O . VAL A 1 211 ? 7.061 1.428 17.193 1.00 97.12 211 VAL A O 1
ATOM 1792 N N . SER A 1 212 ? 7.517 -0.657 16.485 1.00 96.19 212 SER A N 1
ATOM 1793 C CA . SER A 1 212 ? 8.917 -0.671 16.914 1.00 96.19 212 SER A CA 1
ATOM 1794 C C . SER A 1 212 ? 9.753 0.412 16.231 1.00 96.19 212 SER A C 1
ATOM 1796 O O . SER A 1 212 ? 10.638 0.972 16.865 1.00 96.19 212 SER A O 1
ATOM 1798 N N . ILE A 1 213 ? 9.485 0.727 14.961 1.00 94.31 213 ILE A N 1
ATOM 1799 C CA . ILE A 1 213 ? 10.229 1.753 14.215 1.00 94.31 213 ILE A CA 1
ATOM 1800 C C . ILE A 1 213 ? 9.850 3.167 14.677 1.00 94.31 213 ILE A C 1
ATOM 1802 O O . ILE A 1 213 ? 10.717 4.035 14.809 1.00 94.31 213 ILE A O 1
ATOM 1806 N N . ILE A 1 214 ? 8.556 3.420 14.902 1.00 94.44 214 ILE A N 1
ATOM 1807 C CA . ILE A 1 214 ? 8.042 4.784 15.113 1.00 94.44 214 ILE A CA 1
ATOM 1808 C C . ILE A 1 214 ? 7.994 5.202 16.586 1.00 94.44 214 ILE A C 1
ATOM 1810 O O . ILE A 1 214 ? 8.089 6.394 16.887 1.00 94.44 214 ILE A O 1
ATOM 1814 N N . PHE A 1 215 ? 7.847 4.254 17.514 1.00 93.12 215 PHE A N 1
ATOM 1815 C CA . PHE A 1 215 ? 7.776 4.544 18.942 1.00 93.12 215 PHE A CA 1
ATOM 1816 C C . PHE A 1 215 ? 9.068 4.158 19.653 1.00 93.12 215 PHE A C 1
ATOM 1818 O O . PHE A 1 215 ? 9.655 3.110 19.414 1.00 93.12 215 PHE A O 1
ATOM 1825 N N . ARG A 1 216 ? 9.489 4.996 20.599 1.00 90.62 216 ARG A N 1
ATOM 1826 C CA . ARG A 1 216 ? 10.682 4.745 21.413 1.00 90.62 216 ARG A CA 1
ATOM 1827 C C . ARG A 1 216 ? 10.491 3.514 22.299 1.00 90.62 216 ARG A C 1
ATOM 1829 O O . ARG A 1 216 ? 9.442 3.356 22.926 1.00 90.62 216 ARG A O 1
ATOM 1836 N N . HIS A 1 217 ? 11.529 2.696 22.414 1.00 93.88 217 HIS A N 1
ATOM 1837 C CA . HIS A 1 217 ? 11.547 1.564 23.335 1.00 93.88 217 HIS A CA 1
ATOM 1838 C C . HIS A 1 217 ? 11.807 2.039 24.773 1.00 93.88 217 HIS A C 1
ATOM 1840 O O . HIS A 1 217 ? 12.562 2.989 25.010 1.00 93.88 217 HIS A O 1
ATOM 1846 N N . GLN A 1 218 ? 11.214 1.387 25.776 1.00 92.06 218 GLN A N 1
ATOM 1847 C CA . GLN A 1 218 ? 11.484 1.754 27.167 1.00 92.06 218 GLN A CA 1
ATOM 1848 C C . GLN A 1 218 ? 12.964 1.550 27.518 1.00 92.06 218 GLN A C 1
ATOM 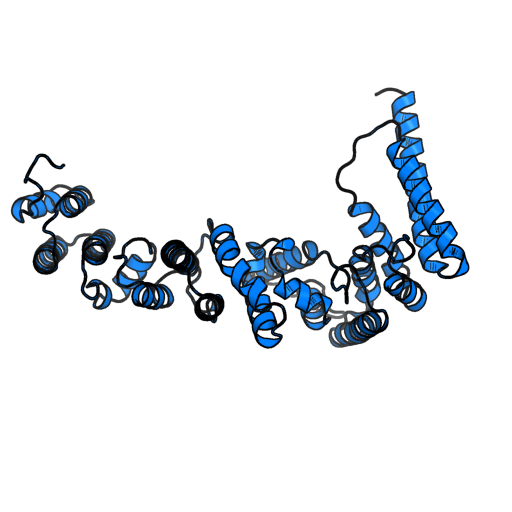1850 O O . GLN A 1 218 ? 13.550 0.495 27.267 1.00 92.06 218 GLN A O 1
ATOM 1855 N N . GLY A 1 219 ? 13.567 2.582 28.114 1.00 89.19 219 GLY A N 1
ATOM 1856 C CA . GLY A 1 219 ? 14.989 2.596 28.463 1.00 89.19 219 GLY A CA 1
ATOM 1857 C C . GLY A 1 219 ? 15.939 2.813 27.280 1.00 89.19 219 GLY A C 1
ATOM 1858 O O . GLY A 1 219 ? 17.146 2.730 27.466 1.00 89.19 219 GLY A O 1
ATOM 1859 N N . GLU A 1 220 ? 15.436 3.089 26.073 1.00 89.00 220 GLU A N 1
ATOM 1860 C CA . GLU A 1 220 ? 16.280 3.448 24.929 1.00 89.00 220 GLU A CA 1
ATOM 1861 C C . GLU A 1 220 ? 16.886 4.839 25.122 1.00 89.00 220 GLU A C 1
ATOM 1863 O O . GLU A 1 220 ? 16.156 5.787 25.407 1.00 89.00 220 GLU A O 1
ATOM 1868 N N . GLU A 1 221 ? 18.196 5.000 24.952 1.00 86.94 221 GLU A N 1
ATOM 1869 C CA . GLU A 1 221 ? 18.855 6.308 25.012 1.00 86.94 221 GLU A CA 1
ATOM 1870 C C . GLU A 1 221 ? 18.561 7.154 23.768 1.00 86.94 221 GLU A C 1
ATOM 1872 O O . GLU A 1 221 ? 18.329 6.645 22.673 1.00 86.94 221 GLU A O 1
ATOM 1877 N N . ARG A 1 222 ? 18.568 8.483 23.923 1.00 82.12 222 ARG A N 1
ATOM 1878 C CA . ARG A 1 222 ? 18.450 9.372 22.764 1.00 82.12 222 ARG A CA 1
ATOM 1879 C C . ARG A 1 222 ? 19.754 9.321 21.977 1.00 82.12 222 ARG A C 1
ATOM 1881 O O . ARG A 1 222 ? 20.786 9.753 22.479 1.00 82.12 222 ARG A O 1
ATOM 1888 N N . ARG A 1 223 ? 19.678 8.846 20.737 1.00 85.19 223 ARG A N 1
ATOM 1889 C CA . ARG A 1 223 ? 20.765 8.919 19.759 1.00 85.19 223 ARG A CA 1
ATOM 1890 C C . ARG A 1 223 ? 20.426 9.914 18.659 1.00 85.19 223 ARG A C 1
ATOM 1892 O O . ARG A 1 223 ? 19.256 10.063 18.304 1.00 85.19 223 ARG A O 1
ATOM 1899 N N . ASN A 1 224 ? 21.454 10.555 18.116 1.00 83.88 224 ASN A N 1
ATOM 1900 C CA . ASN A 1 224 ? 21.311 11.342 16.899 1.00 83.88 224 ASN A CA 1
ATOM 1901 C C . ASN A 1 224 ? 21.057 10.377 15.742 1.00 83.88 224 ASN A C 1
ATOM 1903 O O . ASN A 1 224 ? 21.821 9.429 15.552 1.00 83.88 224 ASN A O 1
ATOM 1907 N N . LYS A 1 225 ? 19.966 10.606 15.020 1.00 86.56 225 LYS A N 1
ATOM 1908 C CA . LYS A 1 225 ? 19.629 9.872 13.805 1.00 86.56 225 LYS A CA 1
ATOM 1909 C C . LYS A 1 225 ? 20.229 10.618 12.619 1.00 86.56 225 LYS A C 1
ATOM 1911 O O . LYS A 1 225 ? 20.357 11.839 12.648 1.00 86.56 225 LYS A O 1
ATOM 1916 N N . SER A 1 226 ? 20.643 9.884 11.598 1.00 88.88 226 SER A N 1
ATOM 1917 C CA . SER A 1 226 ? 20.994 10.488 10.313 1.00 88.88 226 SER A CA 1
ATOM 1918 C C . SER A 1 226 ? 19.743 11.035 9.618 1.00 88.88 226 SER A C 1
ATOM 1920 O O . SER A 1 226 ? 18.643 10.531 9.838 1.00 88.88 226 SER A O 1
ATOM 1922 N N . GLU A 1 227 ? 19.906 12.008 8.719 1.00 87.44 227 GLU A N 1
ATOM 1923 C CA . GLU A 1 227 ? 18.796 12.560 7.919 1.00 87.44 227 GLU A CA 1
ATOM 1924 C C . GLU A 1 227 ? 18.019 11.462 7.169 1.00 87.44 227 GLU A C 1
ATOM 1926 O O . GLU A 1 227 ? 16.793 11.500 7.069 1.00 87.44 227 GLU A O 1
ATOM 1931 N N . LYS A 1 228 ? 18.730 10.433 6.688 1.00 86.06 228 LYS A N 1
ATOM 1932 C CA . LYS A 1 228 ? 18.123 9.281 6.016 1.00 86.06 228 LYS A CA 1
ATOM 1933 C C . LYS A 1 228 ? 17.240 8.462 6.961 1.00 86.06 228 LYS A C 1
ATOM 1935 O O . LYS A 1 228 ? 16.119 8.130 6.597 1.00 86.06 228 LYS A O 1
ATOM 1940 N N . GLU A 1 229 ? 17.723 8.161 8.166 1.00 87.31 229 GLU A N 1
ATOM 1941 C CA . GLU A 1 229 ? 16.932 7.436 9.169 1.00 87.31 229 GLU A CA 1
ATOM 1942 C C . GLU A 1 229 ? 15.692 8.231 9.592 1.00 87.31 229 GLU A C 1
ATOM 1944 O O . GLU A 1 229 ? 14.632 7.648 9.801 1.00 87.31 229 GLU A O 1
ATOM 1949 N N . GLU A 1 230 ? 15.797 9.556 9.711 1.00 89.50 230 GLU A N 1
ATOM 1950 C CA . GLU A 1 230 ? 14.643 10.407 10.013 1.00 89.50 230 GLU A CA 1
ATOM 1951 C C . GLU A 1 230 ? 13.608 10.387 8.884 1.00 89.50 230 GLU A C 1
ATOM 1953 O O . GLU A 1 230 ? 12.414 10.236 9.156 1.00 89.50 230 GLU A O 1
ATOM 1958 N N . SER A 1 231 ? 14.056 10.459 7.627 1.00 87.56 231 SER A N 1
ATOM 1959 C CA . SER A 1 231 ? 13.182 10.336 6.457 1.00 87.56 231 SER A CA 1
ATOM 1960 C C . SER A 1 231 ? 12.482 8.974 6.402 1.00 87.56 231 SER A C 1
ATOM 1962 O O . SER A 1 231 ? 11.263 8.920 6.234 1.00 87.56 231 SER A O 1
ATOM 1964 N N . ASP A 1 232 ? 13.214 7.878 6.618 1.00 86.31 232 ASP A N 1
ATOM 1965 C CA . ASP A 1 232 ? 12.649 6.525 6.624 1.00 86.31 232 ASP A CA 1
ATOM 1966 C C . ASP A 1 232 ? 11.595 6.362 7.737 1.00 86.31 232 ASP A C 1
ATOM 1968 O O . ASP A 1 232 ? 10.514 5.822 7.496 1.00 86.31 232 ASP A O 1
ATOM 1972 N N . ILE A 1 233 ? 11.852 6.894 8.938 1.00 91.75 233 ILE A N 1
ATOM 1973 C CA . ILE A 1 233 ? 10.889 6.865 10.051 1.00 91.75 233 ILE A CA 1
ATOM 1974 C C . ILE A 1 233 ? 9.648 7.709 9.746 1.00 91.75 233 ILE A C 1
ATOM 1976 O O . ILE A 1 233 ? 8.540 7.273 10.056 1.00 91.75 233 ILE A O 1
ATOM 1980 N N . SER A 1 234 ? 9.808 8.882 9.127 1.00 91.38 234 SER A N 1
ATOM 1981 C CA . SER A 1 234 ? 8.682 9.720 8.694 1.00 91.38 234 SER A CA 1
ATOM 1982 C C . SER A 1 234 ? 7.767 8.966 7.725 1.00 91.38 234 SER A C 1
ATOM 1984 O O . SER A 1 234 ? 6.554 8.937 7.919 1.00 91.38 234 SER A O 1
ATOM 1986 N N . ASN A 1 235 ? 8.343 8.265 6.746 1.00 89.38 235 ASN A N 1
ATOM 1987 C CA . ASN A 1 235 ? 7.595 7.458 5.778 1.00 89.38 235 ASN A CA 1
ATOM 1988 C C . ASN A 1 235 ? 6.806 6.320 6.459 1.00 89.38 235 ASN A C 1
ATOM 1990 O O . ASN A 1 235 ? 5.631 6.094 6.167 1.00 89.38 235 ASN A O 1
ATOM 1994 N N . VAL A 1 236 ? 7.426 5.613 7.412 1.00 93.19 236 VAL A N 1
ATOM 1995 C CA . VAL A 1 236 ? 6.744 4.557 8.185 1.00 93.19 236 VAL A CA 1
ATOM 1996 C C . VAL A 1 236 ? 5.655 5.147 9.091 1.00 93.19 236 VAL A C 1
ATOM 1998 O O . VAL A 1 236 ? 4.598 4.540 9.265 1.00 93.19 236 VAL A O 1
ATOM 2001 N N . TYR A 1 237 ? 5.871 6.343 9.643 1.00 93.69 237 TYR A N 1
ATOM 2002 C CA . TYR A 1 237 ? 4.873 7.052 10.442 1.00 93.69 237 TYR A CA 1
ATOM 2003 C C . TYR A 1 237 ? 3.647 7.457 9.610 1.00 93.69 237 TYR A C 1
ATOM 2005 O O . TYR A 1 237 ? 2.512 7.301 10.069 1.00 93.69 237 TYR A O 1
ATOM 2013 N N . GLU A 1 238 ? 3.846 7.898 8.366 1.00 92.25 238 GLU A N 1
ATOM 2014 C CA . GLU A 1 238 ? 2.746 8.150 7.432 1.00 92.25 238 GLU A CA 1
ATOM 2015 C C . GLU A 1 238 ? 1.947 6.877 7.137 1.00 92.25 238 GLU A C 1
ATOM 2017 O O . GLU A 1 238 ? 0.715 6.905 7.198 1.00 92.25 238 GLU A O 1
ATOM 2022 N N . LEU A 1 239 ? 2.620 5.747 6.878 1.00 93.19 239 LEU A N 1
ATOM 2023 C CA . LEU A 1 239 ? 1.950 4.455 6.701 1.00 93.19 239 LEU A CA 1
ATOM 2024 C C . LEU A 1 239 ? 1.153 4.069 7.953 1.00 93.19 239 LEU A C 1
ATOM 2026 O O . LEU A 1 239 ? -0.012 3.689 7.841 1.00 93.19 239 LEU A O 1
ATOM 2030 N N . TYR A 1 240 ? 1.743 4.209 9.145 1.00 95.12 240 TYR A N 1
ATOM 2031 C CA . TYR A 1 240 ? 1.053 3.957 10.410 1.00 95.12 240 TYR A CA 1
ATOM 2032 C C . TYR A 1 240 ? -0.237 4.771 10.506 1.00 95.12 240 TYR A C 1
ATOM 2034 O O . TYR A 1 240 ? -1.281 4.203 10.825 1.00 95.12 240 TYR A O 1
ATOM 2042 N N . TYR A 1 241 ? -0.191 6.068 10.186 1.00 91.94 241 TYR A N 1
ATOM 2043 C CA . TYR A 1 241 ? -1.354 6.953 10.233 1.00 91.94 241 TYR A CA 1
ATOM 2044 C C . TYR A 1 241 ? -2.433 6.566 9.207 1.00 91.94 241 TYR A C 1
ATOM 2046 O O . TYR A 1 241 ? -3.618 6.515 9.556 1.00 91.94 241 TYR A O 1
ATOM 2054 N N . LYS A 1 242 ? -2.027 6.235 7.972 1.00 90.69 242 LYS A N 1
ATOM 2055 C CA . LYS A 1 242 ? -2.904 5.768 6.882 1.00 90.69 242 LYS A CA 1
ATOM 2056 C C . LYS A 1 242 ? -3.548 4.407 7.177 1.00 90.69 242 LYS A C 1
ATOM 2058 O O . LYS A 1 242 ? -4.674 4.172 6.744 1.00 90.69 242 LYS A O 1
ATOM 2063 N N . ALA A 1 243 ? -2.872 3.539 7.935 1.00 92.38 243 ALA A N 1
ATOM 2064 C CA . ALA A 1 243 ? -3.335 2.198 8.282 1.00 92.38 243 ALA A CA 1
ATOM 2065 C C . ALA A 1 243 ? -4.541 2.226 9.235 1.00 92.38 243 ALA A C 1
ATOM 2067 O O . ALA A 1 243 ? -4.405 2.167 10.459 1.00 92.38 243 ALA A O 1
ATOM 2068 N N . LYS A 1 244 ? -5.735 2.322 8.646 1.00 92.25 244 LYS A N 1
ATOM 2069 C CA . LYS A 1 244 ? -7.039 2.360 9.315 1.00 92.25 244 LYS A CA 1
ATOM 2070 C C . LYS A 1 244 ? -7.718 0.994 9.176 1.00 92.25 244 LYS A C 1
ATOM 2072 O O . LYS A 1 244 ? -8.340 0.723 8.150 1.00 92.25 244 LYS A O 1
ATOM 2077 N N . PHE A 1 245 ? -7.573 0.121 10.175 1.00 96.38 245 PHE A N 1
ATOM 2078 C CA . PHE A 1 245 ? -8.150 -1.231 10.156 1.00 96.38 245 PHE A CA 1
ATOM 2079 C C . PHE A 1 245 ? -8.487 -1.768 11.545 1.00 96.38 245 PHE A C 1
ATOM 2081 O O . PHE A 1 245 ? -7.906 -1.338 12.539 1.00 96.38 245 PHE A O 1
ATOM 2088 N N . CYS A 1 246 ? -9.382 -2.758 11.578 1.00 97.81 246 CYS A N 1
ATOM 2089 C CA . CYS A 1 246 ? -9.610 -3.622 12.729 1.00 97.81 246 CYS A CA 1
ATOM 2090 C C . CYS A 1 246 ? -8.852 -4.949 12.543 1.00 97.81 246 CYS A C 1
ATOM 2092 O O . CYS A 1 246 ? -8.957 -5.555 11.475 1.00 97.81 246 CYS A O 1
ATOM 2094 N N . PRO A 1 247 ? -8.093 -5.428 13.542 1.00 98.12 247 PRO A N 1
ATOM 2095 C CA . PRO A 1 247 ? -7.463 -6.737 13.492 1.00 98.12 247 PRO A CA 1
ATOM 2096 C C . PRO A 1 247 ? -8.485 -7.854 13.319 1.00 98.12 247 PRO A C 1
ATOM 2098 O O . PRO A 1 247 ? -9.622 -7.729 13.775 1.00 98.12 247 PRO A O 1
ATOM 2101 N N . ALA A 1 248 ? -8.060 -8.943 12.679 1.00 97.75 248 ALA A N 1
ATOM 2102 C CA . ALA A 1 248 ? -8.880 -10.111 12.367 1.00 97.75 248 ALA A CA 1
ATOM 2103 C C . ALA A 1 248 ? -10.181 -9.819 11.590 1.00 97.75 248 ALA A C 1
ATOM 2105 O O . ALA A 1 248 ? -11.041 -10.697 11.515 1.00 97.75 248 ALA A O 1
ATOM 2106 N N . GLU A 1 249 ? -10.327 -8.619 11.021 1.00 96.88 249 GLU A N 1
ATOM 2107 C CA . GLU A 1 249 ? -11.446 -8.287 10.146 1.00 96.88 249 GLU A CA 1
ATOM 2108 C C . GLU A 1 249 ? -11.258 -8.930 8.773 1.00 96.88 249 GLU A C 1
ATOM 2110 O O . GLU A 1 249 ? -10.199 -8.815 8.149 1.00 96.88 249 GLU A O 1
ATOM 2115 N N . GLU A 1 250 ? -12.301 -9.616 8.328 1.00 93.38 250 GLU A N 1
ATOM 2116 C CA . GLU A 1 250 ? -12.375 -10.295 7.046 1.00 93.38 250 GLU A CA 1
ATOM 2117 C C . GLU A 1 250 ? -13.809 -10.176 6.512 1.00 93.38 250 GLU A C 1
ATOM 2119 O O . GLU A 1 250 ? -14.743 -10.732 7.089 1.00 93.38 250 GLU A O 1
ATOM 2124 N N . ASN A 1 251 ? -13.982 -9.451 5.402 1.00 90.94 251 ASN A N 1
ATOM 2125 C CA . ASN A 1 251 ? -15.278 -9.200 4.759 1.00 90.94 251 ASN A CA 1
ATOM 2126 C C . ASN A 1 251 ? -16.326 -8.584 5.709 1.00 90.94 251 ASN A C 1
ATOM 2128 O O . ASN A 1 251 ? -17.456 -9.066 5.779 1.00 90.94 251 ASN A O 1
ATOM 2132 N N . ASP A 1 252 ? -15.941 -7.537 6.446 1.00 92.69 252 ASP A N 1
ATOM 2133 C CA . ASP A 1 252 ? -16.768 -6.830 7.437 1.00 92.69 252 ASP A CA 1
ATOM 2134 C C . ASP A 1 252 ? -17.206 -7.692 8.639 1.00 92.69 252 ASP A C 1
ATOM 2136 O O . ASP A 1 252 ? -18.045 -7.279 9.443 1.00 92.69 252 ASP A O 1
ATOM 2140 N N . GLU A 1 253 ? -16.601 -8.867 8.826 1.00 95.62 253 GLU A N 1
ATOM 2141 C CA . GLU A 1 253 ? -16.791 -9.708 10.005 1.00 95.62 253 GLU A CA 1
ATOM 2142 C C . GLU A 1 253 ? -15.495 -9.840 10.808 1.00 95.62 253 GLU A C 1
ATOM 2144 O O . GLU A 1 253 ? -14.394 -9.816 10.267 1.00 95.62 253 GLU A O 1
ATOM 2149 N N . VAL A 1 254 ? -15.620 -9.995 12.128 1.00 98.00 254 VAL A N 1
ATOM 2150 C CA . VAL A 1 254 ? -14.479 -10.210 13.025 1.00 98.00 254 VAL A CA 1
ATOM 2151 C C . VAL A 1 254 ? -14.761 -11.433 13.882 1.00 98.00 254 VAL A C 1
ATOM 2153 O O . VAL A 1 254 ? -15.681 -11.429 14.701 1.00 98.00 254 VAL A O 1
ATOM 2156 N N . ASP A 1 255 ? -13.962 -12.482 13.705 1.00 97.50 255 ASP A N 1
ATOM 2157 C CA . ASP A 1 255 ? -14.043 -13.671 14.550 1.00 97.50 255 ASP A CA 1
ATOM 2158 C C . ASP A 1 255 ? -13.381 -13.415 15.911 1.00 97.50 255 ASP A C 1
ATOM 2160 O O . ASP A 1 255 ? -12.241 -12.949 15.992 1.00 97.50 255 ASP A O 1
ATOM 2164 N N . ILE A 1 256 ? -14.088 -13.750 16.995 1.00 97.50 256 ILE A N 1
ATOM 2165 C CA . ILE A 1 256 ? -13.623 -13.504 18.369 1.00 97.50 256 ILE A CA 1
ATOM 2166 C C . ILE A 1 256 ? -12.332 -14.279 18.656 1.00 97.50 256 ILE A C 1
ATOM 2168 O O . ILE A 1 256 ? -11.424 -13.737 19.284 1.00 97.50 256 ILE A O 1
ATOM 2172 N N . GLY A 1 257 ? -12.232 -15.528 18.188 1.00 98.06 257 GLY A N 1
ATOM 2173 C CA . GLY A 1 257 ? -11.070 -16.385 18.412 1.00 98.06 257 GLY A CA 1
ATOM 2174 C C . GLY A 1 257 ? -9.828 -15.879 17.680 1.00 98.06 257 GLY A C 1
ATOM 2175 O O . GLY A 1 257 ? -8.764 -15.756 18.290 1.00 98.06 257 GLY A O 1
ATOM 2176 N N . LYS A 1 258 ? -9.966 -15.516 16.398 1.00 98.31 258 LYS A N 1
ATOM 2177 C CA . LYS A 1 258 ? -8.892 -14.894 15.606 1.00 98.31 258 LYS A CA 1
ATOM 2178 C C . LYS A 1 258 ? -8.457 -13.557 16.213 1.00 98.31 258 LYS A C 1
ATOM 2180 O O . LYS A 1 258 ? -7.257 -13.319 16.342 1.00 98.31 258 LYS A O 1
ATOM 2185 N N . LEU A 1 259 ? -9.403 -12.708 16.626 1.00 98.62 259 LEU A N 1
ATOM 2186 C CA . LEU A 1 259 ? -9.096 -11.420 17.252 1.00 98.62 259 LEU A CA 1
ATOM 2187 C C . LEU A 1 259 ? -8.351 -11.605 18.577 1.00 98.62 259 LEU A C 1
ATOM 2189 O O . LEU A 1 259 ? -7.330 -10.960 18.817 1.00 98.62 259 LEU A O 1
ATOM 2193 N N . GLN A 1 260 ? -8.822 -12.523 19.418 1.00 98.50 260 GLN A N 1
ATOM 2194 C CA . GLN A 1 260 ? -8.151 -12.874 20.661 1.00 98.50 260 GLN A CA 1
ATOM 2195 C C . GLN A 1 260 ? -6.716 -13.353 20.397 1.00 98.50 260 GLN A C 1
ATOM 2197 O O . GLN A 1 260 ? -5.784 -12.812 20.987 1.00 98.50 260 GLN A O 1
ATOM 2202 N N . ALA A 1 261 ? -6.515 -14.287 19.464 1.00 98.50 261 ALA A N 1
ATOM 2203 C CA . ALA A 1 261 ? -5.181 -14.767 19.105 1.00 98.50 261 ALA A CA 1
ATOM 2204 C C . ALA A 1 261 ? -4.266 -13.637 18.598 1.00 98.50 261 ALA A C 1
ATOM 2206 O O . ALA A 1 261 ? -3.097 -13.568 18.983 1.00 98.50 261 ALA A O 1
ATOM 2207 N N . TRP A 1 262 ? -4.800 -12.722 17.781 1.00 98.69 262 TRP A N 1
ATOM 2208 C CA . TRP A 1 262 ? -4.068 -11.551 17.297 1.00 98.69 262 TRP A CA 1
ATOM 2209 C C . TRP A 1 262 ? -3.637 -10.646 18.460 1.00 98.69 262 TRP A C 1
ATOM 2211 O O . TRP A 1 262 ? -2.462 -10.301 18.569 1.00 98.69 262 TRP A O 1
ATOM 2221 N N . THR A 1 263 ? -4.560 -10.300 19.365 1.00 98.50 263 THR A N 1
ATOM 2222 C CA . THR A 1 263 ? -4.279 -9.412 20.512 1.00 98.50 263 THR A CA 1
ATOM 2223 C C . THR A 1 263 ? -3.296 -10.015 21.508 1.00 98.50 263 THR A C 1
ATOM 2225 O O . THR A 1 263 ? -2.373 -9.329 21.949 1.00 98.50 263 THR A O 1
ATOM 2228 N N . ASP A 1 264 ? -3.447 -11.299 21.829 1.00 98.44 264 ASP A N 1
ATOM 2229 C CA . ASP A 1 264 ? -2.578 -11.997 22.774 1.00 98.44 264 ASP A CA 1
ATOM 2230 C C . ASP A 1 264 ? -1.149 -12.089 22.215 1.00 98.44 264 ASP A C 1
ATOM 2232 O O . ASP A 1 264 ? -0.182 -11.791 22.919 1.00 98.44 264 ASP A O 1
ATOM 2236 N N . LYS A 1 265 ? -1.003 -12.385 20.916 1.00 98.69 265 LYS A N 1
ATOM 2237 C CA . LYS A 1 265 ? 0.297 -12.362 20.235 1.00 98.69 265 LYS A CA 1
ATOM 2238 C C . LYS A 1 265 ? 0.893 -10.956 20.166 1.00 98.69 265 LYS A C 1
ATOM 2240 O O . LYS A 1 265 ? 2.091 -10.789 20.378 1.00 98.69 265 LYS A O 1
ATOM 2245 N N . PHE A 1 266 ? 0.076 -9.934 19.924 1.00 98.56 266 PHE A N 1
ATOM 2246 C CA . PHE A 1 266 ? 0.553 -8.554 19.886 1.00 98.56 266 PHE A CA 1
ATOM 2247 C C . PHE A 1 266 ? 1.096 -8.082 21.242 1.00 98.56 266 PHE A C 1
ATOM 2249 O O . PHE A 1 266 ? 2.141 -7.435 21.287 1.00 98.56 266 PHE A O 1
ATOM 2256 N N . LYS A 1 267 ? 0.458 -8.466 22.360 1.00 98.19 267 LYS A N 1
ATOM 2257 C CA . LYS A 1 267 ? 0.985 -8.202 23.714 1.00 98.19 267 LYS A CA 1
ATOM 2258 C C . LYS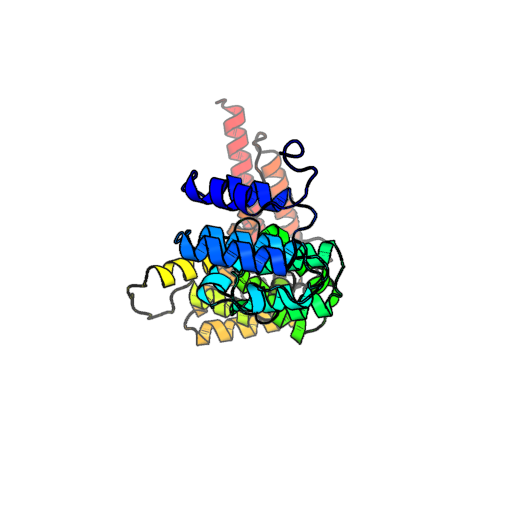 A 1 267 ? 2.386 -8.789 23.905 1.00 98.19 267 LYS A C 1
ATOM 2260 O O . LYS A 1 267 ? 3.243 -8.113 24.474 1.00 98.19 267 LYS A O 1
ATOM 2265 N N . ILE A 1 268 ? 2.613 -10.016 23.424 1.00 98.50 268 ILE A N 1
ATOM 2266 C CA . ILE A 1 268 ? 3.921 -10.687 23.487 1.00 98.50 268 ILE A CA 1
ATOM 2267 C C . ILE A 1 268 ? 4.964 -9.886 22.697 1.00 98.50 268 ILE A C 1
ATOM 2269 O O . ILE A 1 268 ? 5.988 -9.511 23.262 1.00 98.50 268 ILE A O 1
ATOM 2273 N N . LEU A 1 269 ? 4.671 -9.530 21.442 1.00 98.62 269 LEU A N 1
ATOM 2274 C CA . LEU A 1 269 ? 5.598 -8.778 20.584 1.00 98.62 269 LEU A CA 1
ATOM 2275 C C . LEU A 1 269 ? 5.958 -7.395 21.162 1.00 98.62 269 LEU A C 1
ATOM 2277 O O . LEU A 1 269 ? 7.122 -6.983 21.146 1.00 98.62 269 LEU A O 1
ATOM 2281 N N . LEU A 1 270 ? 4.981 -6.687 21.742 1.00 98.25 270 LEU A N 1
ATOM 2282 C CA . LEU A 1 270 ? 5.237 -5.420 22.432 1.00 98.25 270 LEU A CA 1
ATOM 2283 C C . LEU A 1 270 ? 6.111 -5.607 23.676 1.00 98.25 270 LEU A C 1
ATOM 2285 O O . LEU A 1 270 ? 6.939 -4.746 23.969 1.00 98.25 270 LEU A O 1
ATOM 2289 N N . ALA A 1 271 ? 5.948 -6.703 24.420 1.00 97.56 271 ALA A N 1
ATOM 2290 C CA . ALA A 1 271 ? 6.799 -7.002 25.570 1.00 97.56 271 ALA A CA 1
ATOM 2291 C C . ALA A 1 271 ? 8.244 -7.299 25.149 1.00 97.56 271 ALA A C 1
ATOM 2293 O O . ALA A 1 271 ? 9.170 -6.730 25.729 1.00 97.56 271 ALA A O 1
ATOM 2294 N N . GLU A 1 272 ? 8.435 -8.102 24.100 1.00 97.44 272 GLU A N 1
ATOM 2295 C CA . GLU A 1 272 ? 9.753 -8.389 23.512 1.00 97.44 272 GLU A CA 1
ATOM 2296 C C . GLU A 1 272 ? 10.462 -7.106 23.062 1.00 97.44 272 GLU A C 1
ATOM 2298 O O . GLU A 1 272 ? 11.668 -6.945 23.254 1.00 97.44 272 GLU A O 1
ATOM 2303 N N . SER A 1 273 ? 9.692 -6.140 22.560 1.00 95.38 273 SER A N 1
ATOM 2304 C CA . SER A 1 273 ? 10.187 -4.827 22.156 1.00 95.38 273 SER A CA 1
ATOM 2305 C C . SER A 1 273 ? 10.215 -3.795 23.295 1.00 95.38 273 SER A C 1
ATOM 2307 O O . SER A 1 273 ? 10.519 -2.636 23.043 1.00 95.38 273 SER A O 1
ATOM 2309 N N . ARG A 1 274 ? 9.953 -4.138 24.566 1.00 97.25 274 ARG A N 1
ATOM 2310 C CA . ARG A 1 274 ? 9.908 -3.170 25.695 1.00 97.25 274 ARG A CA 1
ATOM 2311 C C . ARG A 1 274 ? 8.961 -1.982 25.437 1.00 97.25 274 ARG A C 1
ATOM 2313 O O . ARG A 1 274 ? 9.289 -0.831 25.721 1.00 97.25 274 ARG A O 1
ATOM 2320 N N . GLN A 1 275 ? 7.793 -2.265 24.870 1.00 97.38 275 GLN A N 1
ATOM 2321 C CA . GLN A 1 275 ? 6.779 -1.301 24.426 1.00 97.38 275 GLN A CA 1
ATOM 2322 C C . GLN A 1 275 ? 5.367 -1.640 24.941 1.00 97.38 275 GLN A C 1
ATOM 2324 O O . GLN A 1 275 ? 4.373 -1.111 24.446 1.00 97.38 275 GLN A O 1
ATOM 2329 N N . SER A 1 276 ? 5.240 -2.494 25.964 1.00 97.19 276 SER A N 1
ATOM 2330 C CA . SER A 1 276 ? 3.942 -2.937 26.507 1.00 97.19 276 SER A CA 1
ATOM 2331 C C . SER A 1 276 ? 3.017 -1.795 26.948 1.00 97.19 276 SER A C 1
ATOM 2333 O O . SER A 1 276 ? 1.800 -1.938 26.882 1.00 97.19 276 SER A O 1
ATOM 2335 N N . ASN A 1 277 ? 3.565 -0.640 27.341 1.00 96.06 277 ASN A N 1
ATOM 2336 C CA . ASN A 1 277 ? 2.783 0.548 27.708 1.00 96.06 277 ASN A CA 1
ATOM 2337 C C . ASN A 1 277 ? 1.980 1.153 26.542 1.00 96.06 277 ASN A C 1
ATOM 2339 O O . ASN A 1 277 ? 1.114 1.991 26.779 1.00 96.06 277 ASN A O 1
ATOM 2343 N N . LEU A 1 278 ? 2.278 0.774 25.296 1.00 97.62 278 LEU A N 1
ATOM 2344 C CA . LEU A 1 278 ? 1.559 1.244 24.112 1.00 97.62 278 LEU A CA 1
ATOM 2345 C C . LEU A 1 278 ? 0.323 0.400 23.791 1.00 97.62 278 LEU A C 1
ATOM 2347 O O . LEU A 1 278 ? -0.463 0.811 22.943 1.00 97.62 278 LEU A O 1
ATOM 2351 N N . TYR A 1 279 ? 0.130 -0.753 24.443 1.00 98.31 279 TYR A N 1
ATOM 2352 C CA . TYR A 1 279 ? -0.933 -1.691 24.080 1.00 98.31 279 TYR A CA 1
ATOM 2353 C C . TYR A 1 279 ? -2.316 -1.030 24.063 1.00 98.31 279 TYR A C 1
ATOM 2355 O O . TYR A 1 279 ? -2.986 -1.065 23.033 1.00 98.31 279 TYR A O 1
ATOM 2363 N N . GLY A 1 280 ? -2.712 -0.364 25.155 1.00 98.00 280 GLY A N 1
ATOM 2364 C CA . GLY A 1 280 ? -4.017 0.294 25.235 1.00 98.00 280 GLY A CA 1
ATOM 2365 C C . GLY A 1 280 ? -4.212 1.344 24.139 1.00 98.00 280 GLY A C 1
ATOM 2366 O O . GLY A 1 280 ? -5.205 1.298 23.420 1.00 98.00 280 GLY A O 1
ATOM 2367 N N . LEU A 1 281 ? -3.213 2.209 23.922 1.00 97.94 281 LEU A N 1
ATOM 2368 C CA . LEU A 1 281 ? -3.221 3.218 22.854 1.00 97.94 281 LEU A CA 1
ATOM 2369 C C . LEU A 1 281 ? -3.452 2.562 21.480 1.00 97.94 281 LEU A C 1
ATOM 2371 O O . LEU A 1 281 ? -4.383 2.896 20.754 1.00 97.94 281 LEU A O 1
ATOM 2375 N N . LEU A 1 282 ? -2.624 1.581 21.129 1.00 98.25 282 LEU A N 1
ATOM 2376 C CA . LEU A 1 282 ? -2.653 0.956 19.809 1.00 98.25 282 LEU A CA 1
ATOM 2377 C C . LEU A 1 282 ? -3.958 0.185 19.575 1.00 98.25 282 LEU A C 1
ATOM 2379 O O . LEU A 1 282 ? -4.558 0.311 18.508 1.00 98.25 282 LEU A O 1
ATOM 2383 N N . MET A 1 283 ? -4.439 -0.553 20.578 1.00 98.44 283 MET A N 1
ATOM 2384 C CA . MET A 1 283 ? -5.696 -1.290 20.467 1.00 98.44 283 MET A CA 1
ATOM 2385 C C . MET A 1 283 ? -6.911 -0.372 20.425 1.00 98.44 283 MET A C 1
ATOM 2387 O O . MET A 1 283 ? -7.809 -0.623 19.628 1.00 98.44 283 MET A O 1
ATOM 2391 N N . GLY A 1 284 ? -6.932 0.706 21.213 1.00 98.06 284 GLY A N 1
ATOM 2392 C CA . GLY A 1 284 ? -8.018 1.685 21.183 1.00 98.06 284 GLY A CA 1
ATOM 2393 C C . GLY A 1 284 ? -8.184 2.286 19.788 1.00 98.06 284 GLY A C 1
ATOM 2394 O O . GLY A 1 284 ? -9.289 2.300 19.243 1.00 98.06 284 GLY A O 1
ATOM 2395 N N . ARG A 1 285 ? -7.066 2.672 19.160 1.00 97.75 285 ARG A N 1
ATOM 2396 C CA . ARG A 1 285 ? -7.046 3.167 17.779 1.00 97.75 285 ARG A CA 1
ATOM 2397 C C . ARG A 1 285 ? -7.566 2.134 16.778 1.00 97.75 285 ARG A C 1
ATOM 2399 O O . ARG A 1 285 ? -8.416 2.456 15.953 1.00 97.75 285 ARG A O 1
ATOM 2406 N N . LEU A 1 286 ? -7.046 0.909 16.824 1.00 98.06 286 LEU A N 1
ATOM 2407 C CA . LEU A 1 286 ? -7.392 -0.148 15.870 1.00 98.06 286 LEU A CA 1
ATOM 2408 C C . LEU A 1 286 ? -8.856 -0.601 16.004 1.00 98.06 286 LEU A C 1
ATOM 2410 O O . LEU A 1 286 ? -9.579 -0.702 15.015 1.00 98.06 286 LEU A O 1
ATOM 2414 N N . PHE A 1 287 ? -9.329 -0.810 17.232 1.00 98.38 287 PHE A N 1
ATOM 2415 C CA . PHE A 1 287 ? -10.701 -1.236 17.514 1.00 98.38 287 PHE A CA 1
ATOM 2416 C C . PHE A 1 287 ? -11.748 -0.225 17.077 1.00 98.38 287 PHE A C 1
ATOM 2418 O O . PHE A 1 287 ? -12.841 -0.630 16.691 1.00 98.38 287 PHE A O 1
ATOM 2425 N N . ALA A 1 288 ? -11.429 1.070 17.066 1.00 97.38 288 ALA A N 1
ATOM 2426 C CA . ALA A 1 288 ? -12.360 2.065 16.558 1.00 97.38 288 ALA A CA 1
ATOM 2427 C C . ALA A 1 288 ? -12.764 1.768 15.105 1.00 97.38 288 ALA A C 1
ATOM 2429 O O . ALA A 1 288 ? -13.881 2.099 14.722 1.00 97.38 288 ALA A O 1
ATOM 2430 N N . PHE A 1 289 ? -11.903 1.136 14.292 1.00 96.69 289 PHE A N 1
ATOM 2431 C CA . PHE A 1 289 ? -12.163 0.717 12.903 1.00 96.69 289 PHE A CA 1
ATOM 2432 C C . PHE A 1 289 ? -12.908 -0.611 12.754 1.00 96.69 289 PHE A C 1
ATOM 2434 O O . PHE A 1 289 ? -13.014 -1.111 11.638 1.00 96.69 289 PHE A O 1
ATOM 2441 N N . SER A 1 290 ? -13.454 -1.167 13.837 1.00 97.31 290 SER A N 1
ATOM 2442 C CA . SER A 1 290 ? -14.288 -2.363 13.760 1.00 97.31 290 SER A CA 1
ATOM 2443 C C . SER A 1 290 ? -15.532 -2.139 12.897 1.00 97.31 290 SER A C 1
ATOM 2445 O O . SER A 1 290 ? -16.117 -1.049 12.966 1.00 97.31 290 SER A O 1
ATOM 2447 N N . PRO A 1 291 ? -15.999 -3.168 12.176 1.00 96.81 291 PRO A N 1
ATOM 2448 C CA . PRO A 1 291 ? -17.294 -3.121 11.521 1.00 96.81 291 PRO A CA 1
ATOM 2449 C C . PRO A 1 291 ? -18.429 -3.071 12.551 1.00 96.81 291 PRO A C 1
ATOM 2451 O O . PRO A 1 291 ? -18.242 -3.233 13.763 1.00 96.81 291 PRO A O 1
ATOM 2454 N N . LYS A 1 292 ? -19.637 -2.846 12.044 1.00 96.12 292 LYS A N 1
ATOM 2455 C CA . LYS A 1 292 ? -20.867 -2.914 12.827 1.00 96.12 292 LYS A CA 1
ATOM 2456 C C . LYS A 1 292 ? -21.180 -4.373 13.179 1.00 96.12 292 LYS A C 1
ATOM 2458 O O . LYS A 1 292 ? -20.970 -5.261 12.360 1.00 96.12 292 LYS A O 1
ATOM 2463 N N . GLY A 1 293 ? -21.677 -4.620 14.389 1.00 96.12 293 GLY A N 1
ATOM 2464 C CA . GLY A 1 293 ? -22.073 -5.957 14.828 1.00 96.12 293 GLY A CA 1
ATOM 2465 C C . GLY A 1 293 ? -23.271 -6.507 14.058 1.00 96.12 293 GLY A C 1
ATOM 2466 O O . GLY A 1 293 ? -24.049 -5.747 13.467 1.00 96.12 293 GLY A O 1
ATOM 2467 N N . LYS A 1 294 ? -23.453 -7.831 14.107 1.00 95.31 294 LYS A N 1
ATOM 2468 C CA . LYS A 1 294 ? -24.603 -8.510 13.477 1.00 95.31 294 LYS A CA 1
ATOM 2469 C C . LYS A 1 294 ? -25.920 -8.098 14.134 1.00 95.31 294 LYS A C 1
ATOM 2471 O O . LYS A 1 294 ? -26.960 -8.079 13.481 1.00 95.31 294 LYS A O 1
ATOM 2476 N N . ASP A 1 295 ? -25.861 -7.709 15.404 1.00 95.81 295 ASP A N 1
ATOM 2477 C CA . ASP A 1 295 ? -26.969 -7.109 16.149 1.00 95.81 295 ASP A CA 1
ATOM 2478 C C . ASP A 1 295 ? -27.295 -5.654 15.775 1.00 95.81 295 ASP A C 1
ATOM 2480 O O . ASP A 1 295 ? -28.245 -5.079 16.303 1.00 95.81 295 ASP A O 1
ATOM 2484 N N . GLY A 1 296 ? -26.544 -5.045 14.856 1.00 95.94 296 GLY A N 1
ATOM 2485 C CA . GLY A 1 296 ? -26.795 -3.679 14.426 1.00 95.94 296 GLY A CA 1
ATOM 2486 C C . GLY A 1 296 ? -26.251 -2.608 15.380 1.00 95.94 296 GLY A C 1
ATOM 2487 O O . GLY A 1 296 ? -26.639 -1.444 15.237 1.00 95.94 296 GLY A O 1
ATOM 2488 N N . HIS A 1 297 ? -25.320 -2.952 16.270 1.00 96.75 297 HIS A N 1
ATOM 2489 C CA . HIS A 1 297 ? -24.671 -2.025 17.200 1.00 96.75 297 HIS A CA 1
ATOM 2490 C C . HIS A 1 297 ? -23.148 -1.956 16.994 1.00 96.75 297 HIS A C 1
ATOM 2492 O O . HIS A 1 297 ? -22.533 -2.861 16.431 1.00 96.75 297 HIS A O 1
ATOM 2498 N N . GLU A 1 298 ? -22.518 -0.864 17.422 1.00 95.25 298 GLU A N 1
ATOM 2499 C CA . GLU A 1 298 ? -21.065 -0.640 17.298 1.00 95.25 298 GLU A CA 1
ATOM 2500 C C . GLU A 1 298 ? -20.383 -0.730 18.681 1.00 95.25 298 GLU A C 1
ATOM 2502 O O . GLU A 1 298 ? -21.002 -0.348 19.674 1.00 95.25 298 GLU A O 1
ATOM 2507 N N . PRO A 1 299 ? -19.122 -1.196 18.786 1.00 97.38 299 PRO A N 1
ATOM 2508 C CA . PRO A 1 299 ? -18.376 -1.941 17.768 1.00 97.38 299 PRO A CA 1
ATOM 2509 C C . PRO A 1 299 ? -18.979 -3.340 17.561 1.00 97.38 299 PRO A C 1
ATOM 2511 O O . PRO A 1 299 ? -19.955 -3.683 18.224 1.00 97.38 299 PRO A O 1
ATOM 2514 N N . CYS A 1 300 ? -18.430 -4.166 16.670 1.00 98.25 300 CYS A N 1
ATOM 2515 C CA . CYS A 1 300 ? -18.844 -5.569 16.563 1.00 98.25 300 CYS A CA 1
ATOM 2516 C C . CYS A 1 300 ? -18.609 -6.350 17.868 1.00 98.25 300 CYS A C 1
ATOM 2518 O O . CYS A 1 300 ? -17.759 -6.003 18.693 1.00 98.25 300 CYS A O 1
ATOM 2520 N N . GLU A 1 301 ? -19.356 -7.434 18.050 1.00 98.25 301 GLU A N 1
ATOM 2521 C CA . GLU A 1 301 ? -19.413 -8.240 19.270 1.00 98.25 301 GLU A CA 1
ATOM 2522 C C . GLU A 1 301 ? -18.023 -8.723 19.723 1.00 98.25 301 GLU A C 1
ATOM 2524 O O . GLU A 1 301 ? -17.716 -8.692 20.916 1.00 98.25 301 GLU A O 1
ATOM 2529 N N . ALA A 1 302 ? -17.154 -9.092 18.774 1.00 98.44 302 ALA A N 1
ATOM 2530 C CA . ALA A 1 302 ? -15.777 -9.507 19.042 1.00 98.44 302 ALA A CA 1
ATOM 2531 C C . ALA A 1 302 ? -14.954 -8.419 19.736 1.00 98.44 302 ALA A C 1
ATOM 2533 O O . ALA A 1 302 ? -14.270 -8.681 20.727 1.00 98.44 302 ALA A O 1
ATOM 2534 N N . VAL A 1 303 ? -15.054 -7.185 19.245 1.00 98.62 303 VAL A N 1
ATOM 2535 C CA . VAL A 1 303 ? -14.322 -6.047 19.798 1.00 98.62 303 VAL A CA 1
ATOM 2536 C C . VAL A 1 303 ? -14.875 -5.659 21.164 1.00 98.62 303 VAL A C 1
ATOM 2538 O O . VAL A 1 303 ? -14.086 -5.375 22.060 1.00 98.62 303 VAL A O 1
ATOM 2541 N N . ARG A 1 304 ? -16.193 -5.749 21.384 1.00 98.44 304 ARG A N 1
ATOM 2542 C CA . ARG A 1 304 ? -16.781 -5.551 22.723 1.00 98.44 304 ARG A CA 1
ATOM 2543 C C . ARG A 1 304 ? -16.199 -6.538 23.727 1.00 98.44 304 ARG A C 1
ATOM 2545 O O . ARG A 1 304 ? -15.746 -6.126 24.787 1.00 98.44 304 ARG A O 1
ATOM 2552 N N . CYS A 1 305 ? -16.136 -7.825 23.375 1.00 98.06 305 CYS A N 1
ATOM 2553 C CA . CYS A 1 305 ? -15.520 -8.846 24.226 1.00 98.06 305 CYS A CA 1
ATOM 2554 C C . CYS A 1 305 ? -14.061 -8.508 24.568 1.00 98.06 305 CYS A C 1
ATOM 2556 O O . CYS A 1 305 ? -13.651 -8.669 25.718 1.00 98.06 305 CYS A O 1
ATOM 2558 N N . MET A 1 306 ? -13.281 -8.015 23.600 1.00 98.44 306 MET A N 1
ATOM 2559 C CA . MET A 1 306 ? -11.894 -7.612 23.850 1.00 98.44 306 MET A CA 1
ATOM 2560 C C . MET A 1 306 ? -11.790 -6.353 24.714 1.00 98.44 306 MET A C 1
ATOM 2562 O O . MET A 1 306 ? -10.940 -6.314 25.598 1.00 98.44 306 MET A O 1
ATOM 2566 N N . ILE A 1 307 ? -12.661 -5.357 24.523 1.00 98.38 307 ILE A N 1
ATOM 2567 C CA . ILE A 1 307 ? -12.733 -4.166 25.384 1.00 98.38 307 ILE A CA 1
ATOM 2568 C C . ILE A 1 307 ? -13.087 -4.581 26.817 1.00 98.38 307 ILE A C 1
ATOM 2570 O O . ILE A 1 307 ? -12.389 -4.199 27.751 1.00 98.38 307 ILE A O 1
ATOM 2574 N N . GLU A 1 308 ? -14.106 -5.419 27.020 1.00 98.25 308 GLU A N 1
ATOM 2575 C CA . GLU A 1 308 ? -14.464 -5.886 28.367 1.00 98.25 308 GLU A CA 1
ATOM 2576 C C . GLU A 1 308 ? -13.299 -6.613 29.055 1.00 98.25 308 GLU A C 1
ATOM 2578 O O . GLU A 1 308 ? -13.058 -6.411 30.252 1.00 98.25 308 GLU A O 1
ATOM 2583 N N . ARG A 1 309 ? -12.541 -7.409 28.291 1.00 97.31 309 ARG A N 1
ATOM 2584 C CA . ARG A 1 309 ? -11.382 -8.164 28.780 1.00 97.31 309 ARG A CA 1
ATOM 2585 C C . ARG A 1 309 ? -10.184 -7.270 29.111 1.00 97.31 309 ARG A C 1
ATOM 2587 O O . ARG A 1 309 ? -9.600 -7.425 30.180 1.00 97.31 309 ARG A O 1
ATOM 2594 N N . ASP A 1 310 ? -9.824 -6.360 28.209 1.00 95.38 310 ASP A N 1
ATOM 2595 C CA . ASP A 1 310 ? -8.512 -5.699 28.195 1.00 95.38 310 ASP A CA 1
ATOM 2596 C C . ASP A 1 310 ? -8.534 -4.195 28.495 1.00 95.38 310 ASP A C 1
ATOM 2598 O O . ASP A 1 310 ? -7.463 -3.597 28.576 1.00 95.38 310 ASP A O 1
ATOM 2602 N N . ALA A 1 311 ? -9.705 -3.560 28.609 1.00 94.31 311 ALA A N 1
ATOM 2603 C CA . ALA A 1 311 ? -9.783 -2.105 28.720 1.00 94.31 311 ALA A CA 1
ATOM 2604 C C . ALA A 1 311 ? -8.973 -1.543 29.898 1.00 94.31 311 ALA A C 1
ATOM 2606 O O . ALA A 1 311 ? -9.177 -1.923 31.055 1.00 94.31 311 ALA A O 1
ATOM 2607 N N . ASP A 1 312 ? -8.125 -0.573 29.563 1.00 96.50 312 ASP A N 1
ATOM 2608 C CA . ASP A 1 312 ? -7.490 0.383 30.459 1.00 96.50 312 ASP A CA 1
ATOM 2609 C C . ASP A 1 312 ? -7.871 1.818 30.037 1.00 96.50 312 ASP A C 1
ATOM 2611 O O . ASP A 1 312 ? -8.493 2.041 28.990 1.00 96.50 312 ASP A O 1
ATOM 2615 N N . ASP A 1 313 ? -7.486 2.812 30.841 1.00 97.31 313 ASP A N 1
ATOM 2616 C CA . ASP A 1 313 ? -7.768 4.225 30.552 1.00 97.31 313 ASP A CA 1
ATOM 2617 C C . ASP A 1 313 ? -7.184 4.678 29.204 1.00 97.31 313 ASP A C 1
ATOM 2619 O O . ASP A 1 313 ? -7.734 5.562 28.543 1.00 97.31 313 ASP A O 1
ATOM 2623 N N . SER A 1 314 ? -6.059 4.085 28.788 1.00 97.81 314 SER A N 1
ATOM 2624 C CA . SER A 1 314 ? -5.374 4.424 27.540 1.00 97.81 314 SER A CA 1
ATOM 2625 C C . SER A 1 314 ? -6.188 3.972 26.327 1.00 97.81 314 SER A C 1
ATOM 2627 O O . SER A 1 314 ? -6.422 4.765 25.415 1.00 97.81 314 SER A O 1
ATOM 2629 N N . LEU A 1 315 ? -6.686 2.734 26.358 1.00 98.38 315 LEU A N 1
ATOM 2630 C CA . LEU A 1 315 ? -7.544 2.132 25.345 1.00 98.38 315 LEU A CA 1
ATOM 2631 C C . LEU A 1 315 ? -8.861 2.874 25.231 1.00 98.38 315 LEU A C 1
ATOM 2633 O O . LEU A 1 315 ? -9.233 3.282 24.132 1.00 98.38 315 LEU A O 1
ATOM 2637 N N . ILE A 1 316 ? -9.544 3.087 26.357 1.00 97.81 316 ILE A N 1
ATOM 2638 C CA . ILE A 1 316 ? -10.828 3.794 26.398 1.00 97.81 316 ILE A CA 1
ATOM 2639 C C . ILE A 1 316 ? -10.682 5.194 25.797 1.00 97.81 316 ILE A C 1
ATOM 2641 O O . ILE A 1 316 ? -11.473 5.593 24.936 1.00 97.81 316 ILE A O 1
ATOM 2645 N N . ARG A 1 317 ? -9.648 5.936 26.213 1.00 97.25 317 ARG A N 1
ATOM 2646 C CA . ARG A 1 317 ? -9.387 7.285 25.710 1.00 97.25 317 ARG A CA 1
ATOM 2647 C C . ARG A 1 317 ? -9.088 7.282 24.214 1.00 97.25 317 ARG A C 1
ATOM 2649 O O . ARG A 1 317 ? -9.694 8.070 23.493 1.00 97.25 317 ARG A O 1
ATOM 2656 N N . GLU A 1 318 ? -8.187 6.422 23.748 1.00 97.81 318 GLU A N 1
ATOM 2657 C CA . GLU A 1 318 ? -7.774 6.420 22.341 1.00 97.81 318 GLU A CA 1
ATOM 2658 C C . GLU A 1 318 ? -8.881 5.924 21.409 1.00 97.81 318 GLU A C 1
ATOM 2660 O O . GLU A 1 318 ? -9.084 6.496 20.336 1.00 97.81 318 GLU A O 1
ATOM 2665 N N . TYR A 1 319 ? -9.655 4.922 21.833 1.00 98.06 319 TYR A N 1
ATOM 2666 C CA . TYR A 1 319 ? -10.847 4.488 21.109 1.00 98.06 319 TYR A CA 1
ATOM 2667 C C . TYR A 1 319 ? -11.819 5.653 20.942 1.00 98.06 319 TYR A C 1
ATOM 2669 O O . TYR A 1 319 ? -12.254 5.946 19.828 1.00 98.06 319 TYR A O 1
ATOM 2677 N N . LYS A 1 320 ? -12.112 6.372 22.033 1.00 96.19 320 LYS A N 1
ATOM 2678 C CA . LYS A 1 320 ? -13.013 7.525 22.007 1.00 96.19 320 LYS A CA 1
ATOM 2679 C C . LYS A 1 320 ? -12.524 8.615 21.052 1.00 96.19 320 LYS A C 1
ATOM 2681 O O . LYS A 1 320 ? -13.292 9.076 20.209 1.00 96.19 320 LYS A O 1
ATOM 2686 N N . VAL A 1 321 ? -11.248 8.994 21.158 1.00 94.94 321 VAL A N 1
ATOM 2687 C CA . VAL A 1 321 ? -10.614 9.998 20.286 1.00 94.94 321 VAL A CA 1
ATOM 2688 C C . VAL A 1 321 ? -10.678 9.563 18.823 1.00 94.94 321 VAL A C 1
ATOM 2690 O O . VAL A 1 321 ? -11.030 10.358 17.954 1.00 94.94 321 VAL A O 1
ATOM 2693 N N . THR A 1 322 ? -10.399 8.293 18.538 1.00 96.00 322 THR A N 1
ATOM 2694 C CA . THR A 1 322 ? -10.421 7.774 17.168 1.00 96.00 322 THR A CA 1
ATOM 2695 C C . THR A 1 322 ? -11.841 7.740 16.601 1.00 96.00 322 THR A C 1
ATOM 2697 O O . THR A 1 322 ? -12.042 8.150 15.459 1.00 96.00 322 THR A O 1
ATOM 2700 N N . VAL A 1 323 ? -12.845 7.327 17.386 1.00 95.06 323 VAL A N 1
ATOM 2701 C CA . VAL A 1 323 ? -14.264 7.383 16.985 1.00 95.06 323 VAL A CA 1
ATOM 2702 C C . VAL A 1 323 ? -14.710 8.810 16.689 1.00 95.06 323 VAL A C 1
ATOM 2704 O O . VAL A 1 323 ? -15.376 9.041 15.682 1.00 95.06 323 VAL A O 1
ATOM 2707 N N . PHE A 1 324 ? -14.300 9.776 17.509 1.00 90.00 324 PHE A N 1
ATOM 2708 C CA . PHE A 1 324 ? -14.596 11.186 17.270 1.00 90.00 324 PHE A CA 1
ATOM 2709 C C . PHE A 1 324 ? -13.951 11.696 15.967 1.00 90.00 324 PHE A C 1
ATOM 2711 O O . PHE A 1 324 ? -14.625 12.291 15.125 1.00 90.00 324 PHE A O 1
ATOM 2718 N N . ASN A 1 325 ? -12.667 11.388 15.752 1.00 89.31 325 ASN A N 1
ATOM 2719 C CA . ASN A 1 325 ? -11.890 11.840 14.591 1.00 89.31 325 ASN A CA 1
ATOM 2720 C C . ASN A 1 325 ? -12.272 11.156 13.268 1.00 89.31 325 ASN A C 1
ATOM 2722 O O . ASN A 1 325 ? -11.901 11.640 12.201 1.00 89.31 325 ASN A O 1
ATOM 2726 N N . LYS A 1 326 ? -13.009 10.041 13.305 1.00 87.94 326 LYS A N 1
ATOM 2727 C CA . LYS A 1 326 ? -13.537 9.375 12.103 1.00 87.94 326 LYS A CA 1
ATOM 2728 C C . LYS A 1 326 ? -14.604 10.182 11.370 1.00 87.94 326 LYS A C 1
ATOM 2730 O O . LYS A 1 326 ? -14.934 9.833 10.240 1.00 87.94 326 LYS A O 1
ATOM 2735 N N . ARG A 1 327 ? -15.192 11.200 12.003 1.00 80.06 327 ARG A N 1
ATOM 2736 C CA . ARG A 1 327 ? -16.258 11.993 11.390 1.00 80.06 327 ARG A CA 1
ATOM 2737 C C . ARG A 1 327 ? -15.718 12.768 10.187 1.00 80.06 327 ARG A C 1
ATOM 2739 O O . ARG A 1 327 ? -14.927 13.694 10.335 1.00 80.06 327 ARG A O 1
ATOM 2746 N N . GLU A 1 328 ? -16.207 12.424 9.002 1.00 66.69 328 GLU A N 1
ATOM 2747 C CA . GLU A 1 328 ? -15.918 13.161 7.776 1.00 66.69 328 GLU A CA 1
ATOM 2748 C C . GLU A 1 328 ? -16.872 14.352 7.648 1.00 66.69 328 GLU A C 1
ATOM 2750 O O . GLU A 1 328 ? -18.075 14.190 7.449 1.00 66.69 328 GLU A O 1
ATOM 2755 N N . GLY A 1 329 ? -16.325 15.562 7.774 1.00 64.38 329 GLY A N 1
ATOM 2756 C CA . GLY A 1 329 ? -17.061 16.803 7.562 1.00 64.38 329 GLY A CA 1
ATOM 2757 C C . GLY A 1 329 ? -17.979 17.208 8.721 1.00 64.38 329 GLY A C 1
ATOM 2758 O O . GLY A 1 329 ? -18.678 16.414 9.357 1.00 64.38 329 GLY A O 1
ATOM 2759 N N . PHE A 1 330 ? -17.994 18.508 8.987 1.00 78.12 330 PHE A N 1
ATOM 2760 C CA . PHE A 1 330 ? -18.871 19.135 9.961 1.00 78.12 330 PHE A CA 1
ATOM 2761 C C . PHE A 1 330 ? -19.418 20.426 9.356 1.00 78.12 330 PHE A C 1
ATOM 2763 O O . PHE A 1 330 ? -18.667 21.264 8.862 1.00 78.12 330 PHE A O 1
ATOM 2770 N N . THR A 1 331 ? -20.739 20.566 9.368 1.00 78.94 331 THR A N 1
ATOM 2771 C CA . THR A 1 331 ? -21.423 21.799 8.983 1.00 78.94 331 THR A CA 1
ATOM 2772 C C . THR A 1 331 ? -22.310 22.198 10.155 1.00 78.94 331 THR A C 1
ATOM 2774 O O . THR A 1 331 ? -23.235 21.436 10.461 1.00 78.94 331 THR A O 1
ATOM 2777 N N . PRO A 1 332 ? -22.044 23.348 10.804 1.00 80.81 332 PRO A N 1
ATOM 2778 C CA . PRO A 1 332 ? -22.863 23.833 11.907 1.00 80.81 332 PRO A CA 1
ATOM 2779 C C . PRO A 1 332 ? -24.333 23.925 11.501 1.00 80.81 332 PRO A C 1
ATOM 2781 O O . PRO A 1 332 ? -24.658 24.416 10.415 1.00 80.81 332 PRO A O 1
ATOM 2784 N N . ASN A 1 333 ? -25.238 23.456 12.358 1.00 87.62 333 ASN A N 1
ATOM 2785 C CA . ASN A 1 333 ? -26.678 23.519 12.080 1.00 87.62 333 ASN A CA 1
ATOM 2786 C C . ASN A 1 333 ? -27.528 23.770 13.332 1.00 87.62 333 ASN A C 1
ATOM 2788 O O . ASN A 1 333 ? -28.624 23.213 13.482 1.00 87.62 333 ASN A O 1
ATOM 2792 N N . ALA A 1 334 ? -27.016 24.646 14.202 1.00 84.94 334 ALA A N 1
ATOM 2793 C CA . ALA A 1 334 ? -27.565 24.946 15.522 1.00 84.94 334 ALA A CA 1
ATOM 2794 C C . ALA A 1 334 ? -27.644 23.690 16.411 1.00 84.94 334 ALA A C 1
ATOM 2796 O O . ALA A 1 334 ? -28.629 23.478 17.125 1.00 84.94 334 ALA A O 1
ATOM 2797 N N . GLY A 1 335 ? -26.633 22.817 16.308 1.00 86.06 335 GLY A N 1
ATOM 2798 C CA . GLY A 1 335 ? -26.481 21.625 17.135 1.00 86.06 335 GLY A CA 1
ATOM 2799 C C . GLY A 1 335 ? -27.462 20.487 16.845 1.00 86.06 335 GLY A C 1
ATOM 2800 O O . GLY A 1 335 ? -27.583 19.566 17.660 1.00 86.06 335 GLY A O 1
ATOM 2801 N N . LYS A 1 336 ? -28.201 20.517 15.727 1.00 89.62 336 LYS A N 1
ATOM 2802 C CA . LYS A 1 336 ? -29.164 19.458 15.371 1.00 89.62 336 LYS A CA 1
ATOM 2803 C C . LYS A 1 336 ? -28.463 18.154 14.993 1.00 89.62 336 LYS A C 1
ATOM 2805 O O . LYS A 1 336 ? -28.957 17.086 15.353 1.00 89.62 336 LYS A O 1
ATOM 2810 N N . SER A 1 337 ? -27.349 18.223 14.264 1.00 91.12 337 SER A N 1
ATOM 2811 C CA . SER A 1 337 ? -26.563 17.039 13.890 1.00 91.12 337 SER A CA 1
ATOM 2812 C C . SER A 1 337 ? -25.957 16.371 15.124 1.00 91.12 337 SER A C 1
ATOM 2814 O O . SER A 1 337 ? -26.049 15.160 15.290 1.00 91.12 337 SER A O 1
ATOM 2816 N N . GLU A 1 338 ? -25.416 17.175 16.025 1.00 92.19 338 GLU A N 1
ATOM 2817 C CA . GLU A 1 338 ? -24.678 16.793 17.223 1.00 92.19 338 GLU A CA 1
ATOM 2818 C C . GLU A 1 338 ? -25.630 16.121 18.202 1.00 92.19 338 GLU A C 1
ATOM 2820 O O . GLU A 1 338 ? -25.320 15.063 18.743 1.00 92.19 338 GLU A O 1
ATOM 2825 N N . ARG A 1 339 ? -26.848 16.660 18.335 1.00 93.12 339 ARG A N 1
ATOM 2826 C CA . ARG A 1 339 ? -27.914 16.027 19.112 1.00 93.12 339 ARG A CA 1
ATOM 2827 C C . ARG A 1 339 ? -28.268 14.637 18.586 1.00 93.12 339 ARG A C 1
ATOM 2829 O O . ARG A 1 339 ? -28.365 13.709 19.380 1.00 93.12 339 ARG A O 1
ATOM 2836 N N . ARG A 1 340 ? -28.441 14.476 17.269 1.00 94.00 340 ARG A N 1
ATOM 2837 C CA . ARG A 1 340 ? -28.763 13.167 16.666 1.00 94.00 340 ARG A CA 1
ATOM 2838 C C . ARG A 1 340 ? -27.633 12.157 16.863 1.00 94.00 340 ARG A C 1
ATOM 2840 O O . ARG A 1 340 ? -27.899 10.984 17.100 1.00 94.00 340 ARG A O 1
ATOM 2847 N N . ILE A 1 341 ? -26.379 12.604 16.773 1.00 93.62 341 ILE A N 1
ATOM 2848 C CA . ILE A 1 341 ? -25.207 11.760 17.045 1.00 93.62 341 ILE A CA 1
ATOM 2849 C C . ILE A 1 341 ? -25.191 11.336 18.519 1.00 93.62 341 ILE A C 1
ATOM 2851 O O . ILE A 1 341 ? -24.994 10.158 18.810 1.00 93.62 341 ILE A O 1
ATOM 2855 N N . ALA A 1 342 ? -25.451 12.267 19.442 1.00 96.12 342 ALA A N 1
ATOM 2856 C CA . ALA A 1 342 ? -25.538 11.964 20.865 1.00 96.12 342 ALA A CA 1
ATOM 2857 C C . ALA A 1 342 ? -26.644 10.950 21.190 1.00 96.12 342 ALA A C 1
ATOM 2859 O O . ALA A 1 342 ? -26.398 10.008 21.939 1.00 96.12 342 ALA A O 1
ATOM 2860 N N . GLU A 1 343 ? -27.835 11.120 20.607 1.00 97.12 343 GLU A N 1
ATOM 2861 C CA . GLU A 1 343 ? -28.957 10.181 20.734 1.00 97.12 343 GLU A CA 1
ATOM 2862 C C . GLU A 1 343 ? -28.555 8.788 20.215 1.00 97.12 343 GLU A C 1
ATOM 2864 O O . GLU A 1 343 ? -28.658 7.819 20.961 1.00 97.12 343 GLU A O 1
ATOM 2869 N N . LYS A 1 344 ? -27.945 8.690 19.021 1.00 96.12 344 LYS A N 1
ATOM 2870 C CA . LYS A 1 344 ? -27.442 7.412 18.475 1.00 96.12 344 LYS A CA 1
ATOM 2871 C C . LYS A 1 344 ? -26.437 6.730 19.413 1.00 96.12 344 LYS A C 1
ATOM 2873 O O . LYS A 1 344 ? -26.501 5.516 19.600 1.00 96.12 344 LYS A O 1
ATOM 2878 N N . TYR A 1 345 ? -25.488 7.477 19.981 1.00 97.25 345 TYR A N 1
ATOM 2879 C CA . TYR A 1 345 ? -24.511 6.900 20.908 1.00 97.25 345 TYR A CA 1
ATOM 2880 C C . TYR A 1 345 ? -25.134 6.486 22.238 1.00 97.25 345 TYR A C 1
ATOM 2882 O O . TYR A 1 345 ? -24.733 5.458 22.779 1.00 97.25 345 TYR A O 1
ATOM 2890 N N . ARG A 1 346 ? -26.128 7.225 22.741 1.00 98.00 346 ARG A N 1
ATOM 2891 C CA . ARG A 1 346 ? -26.878 6.834 23.938 1.00 98.00 346 ARG A CA 1
ATOM 2892 C C . ARG A 1 346 ? -27.668 5.549 23.702 1.00 98.00 346 ARG A C 1
ATOM 2894 O O . ARG A 1 346 ? -27.512 4.625 24.487 1.00 98.00 346 ARG A O 1
ATOM 2901 N N . ASP A 1 347 ? -28.409 5.457 22.600 1.00 98.00 347 ASP A N 1
ATOM 2902 C CA . ASP A 1 347 ? -29.176 4.255 22.249 1.00 98.00 347 ASP A CA 1
ATOM 2903 C C . ASP A 1 347 ? -28.258 3.028 22.117 1.00 98.00 347 ASP A C 1
ATOM 2905 O O . ASP A 1 347 ? -28.574 1.931 22.582 1.00 98.00 347 ASP A O 1
ATOM 2909 N N . ASN A 1 348 ? -27.076 3.220 21.519 1.00 97.88 348 ASN A N 1
ATOM 2910 C CA . ASN A 1 348 ? -26.059 2.181 21.431 1.00 97.88 348 ASN A CA 1
ATOM 2911 C C . ASN A 1 348 ? -25.530 1.777 22.816 1.00 97.88 348 ASN A C 1
ATOM 2913 O O . ASN A 1 348 ? -25.433 0.590 23.109 1.00 97.88 348 ASN A O 1
ATOM 2917 N N . ALA A 1 349 ? -25.216 2.743 23.683 1.00 98.19 349 ALA A N 1
ATOM 2918 C CA . ALA A 1 349 ? -24.758 2.475 25.044 1.00 98.19 349 ALA A CA 1
ATOM 2919 C C . ALA A 1 349 ? -25.813 1.726 25.875 1.00 98.19 349 ALA A C 1
ATOM 2921 O O . ALA A 1 349 ? -25.480 0.743 26.534 1.00 98.19 349 ALA A O 1
ATOM 2922 N N . ASP A 1 350 ? -27.078 2.146 25.800 1.00 98.31 350 ASP A N 1
ATOM 2923 C CA . ASP A 1 350 ? -28.194 1.541 26.529 1.00 98.31 350 ASP A CA 1
ATOM 2924 C C . ASP A 1 350 ? -28.357 0.062 26.161 1.00 98.31 350 ASP A C 1
ATOM 2926 O O . ASP A 1 350 ? -28.449 -0.786 27.052 1.00 98.31 350 ASP A O 1
ATOM 2930 N N . PHE A 1 351 ? -28.290 -0.263 24.864 1.00 98.25 351 PHE A N 1
ATOM 2931 C CA . PHE A 1 351 ? -28.316 -1.646 24.382 1.00 98.25 351 PHE A CA 1
ATOM 2932 C C . PHE A 1 351 ? -27.159 -2.489 24.946 1.00 98.25 351 PHE A C 1
ATOM 2934 O O . PHE A 1 351 ? -27.347 -3.646 25.333 1.00 98.25 351 PHE A O 1
ATOM 2941 N N . LEU A 1 352 ? -25.957 -1.912 25.020 1.00 98.06 352 LEU A N 1
ATOM 2942 C CA . LEU A 1 352 ? -24.748 -2.608 25.466 1.00 98.06 352 LEU A CA 1
ATOM 2943 C C . LEU A 1 352 ? -24.634 -2.743 26.987 1.00 98.06 352 LEU A C 1
ATOM 2945 O O . LEU A 1 352 ? -24.027 -3.704 27.460 1.00 98.06 352 LEU A O 1
ATOM 2949 N N . SER A 1 353 ? -25.228 -1.820 27.742 1.00 97.19 353 SER A N 1
ATOM 2950 C CA . SER A 1 353 ? -25.018 -1.610 29.182 1.00 97.19 353 SER A CA 1
ATOM 2951 C C . SER A 1 353 ? -25.103 -2.874 30.044 1.00 97.19 353 SER A C 1
ATOM 2953 O O . SER A 1 353 ? -24.333 -3.030 30.991 1.00 97.19 353 SER A O 1
ATOM 2955 N N . MET A 1 354 ? -26.001 -3.803 29.703 1.00 96.25 354 MET A N 1
ATOM 2956 C CA . MET A 1 354 ? -26.232 -5.014 30.492 1.00 96.25 354 MET A CA 1
ATOM 2957 C C . MET A 1 354 ? -25.133 -6.074 30.319 1.00 96.25 354 MET A C 1
ATOM 2959 O O . MET A 1 354 ? -24.849 -6.815 31.258 1.00 96.25 354 MET A O 1
ATOM 2963 N N . LYS A 1 355 ? -24.543 -6.189 29.121 1.00 97.12 355 LYS A N 1
ATOM 2964 C CA . LYS A 1 355 ? -23.576 -7.254 28.782 1.00 97.12 355 LYS A CA 1
ATOM 2965 C C . LYS A 1 355 ? -22.149 -6.748 28.602 1.00 97.12 355 LYS A C 1
ATOM 2967 O O . LYS A 1 355 ? -21.212 -7.503 28.838 1.00 97.12 355 LYS A O 1
ATOM 2972 N N . TYR A 1 356 ? -22.001 -5.496 28.185 1.00 98.06 356 TYR A N 1
ATOM 2973 C CA . TYR A 1 356 ? -20.733 -4.862 27.845 1.00 98.06 356 TYR A CA 1
ATOM 2974 C C . TYR A 1 356 ? -20.635 -3.494 28.542 1.00 98.06 356 TYR A C 1
ATOM 2976 O O . TYR A 1 356 ? -20.684 -2.455 27.877 1.00 98.06 356 TYR A O 1
ATOM 2984 N N . PRO A 1 357 ? -20.583 -3.467 29.888 1.00 97.81 357 PRO A N 1
ATOM 2985 C CA . PRO A 1 357 ? -20.660 -2.229 30.656 1.00 97.81 357 PRO A CA 1
ATOM 2986 C C . PRO A 1 357 ? -19.492 -1.274 30.382 1.00 97.81 357 PRO A C 1
ATOM 2988 O O . PRO A 1 357 ? -19.730 -0.071 30.266 1.00 97.81 357 PRO A O 1
ATOM 2991 N N . LYS A 1 358 ? -18.253 -1.770 30.213 1.00 97.88 358 LYS A N 1
ATOM 2992 C CA . LYS A 1 358 ? -17.106 -0.897 29.896 1.00 97.88 358 LYS A CA 1
ATOM 2993 C C . LYS A 1 358 ? -17.257 -0.284 28.509 1.00 97.88 358 LYS A C 1
ATOM 2995 O O . LYS A 1 358 ? -16.989 0.895 28.310 1.00 97.88 358 LYS A O 1
ATOM 3000 N N . THR A 1 359 ? -17.730 -1.072 27.548 1.00 98.06 359 THR A N 1
ATOM 3001 C CA . THR A 1 359 ? -17.989 -0.592 26.189 1.00 98.06 359 THR A CA 1
ATOM 3002 C C . THR A 1 359 ? -19.115 0.442 26.179 1.00 98.06 359 THR A C 1
ATOM 3004 O O . THR A 1 359 ? -18.983 1.489 25.550 1.00 98.06 359 THR A O 1
ATOM 3007 N N . ALA A 1 360 ? -20.205 0.192 26.909 1.00 98.06 360 ALA A N 1
ATOM 3008 C CA . ALA A 1 360 ? -21.312 1.134 27.046 1.00 98.06 360 ALA A CA 1
ATOM 3009 C C . ALA A 1 360 ? -20.858 2.475 27.642 1.00 98.06 360 ALA A C 1
ATOM 3011 O O . ALA A 1 360 ? -21.269 3.528 27.161 1.00 98.06 360 ALA A O 1
ATOM 3012 N N . GLU A 1 361 ? -19.959 2.459 28.630 1.00 97.69 361 GLU A N 1
ATOM 3013 C CA . GLU A 1 361 ? -19.407 3.674 29.239 1.00 97.69 361 GLU A CA 1
ATOM 3014 C C . GLU A 1 361 ? -18.673 4.572 28.228 1.00 97.69 361 GLU A C 1
ATOM 3016 O O . GLU A 1 361 ? -18.847 5.795 28.247 1.00 97.69 361 GLU A O 1
ATOM 3021 N N . ILE A 1 362 ? -17.934 3.982 27.280 1.00 97.62 362 ILE A N 1
ATOM 3022 C CA . ILE A 1 362 ? -17.309 4.723 26.172 1.00 97.62 362 ILE A CA 1
ATOM 3023 C C . ILE A 1 362 ? -18.377 5.484 25.373 1.00 97.62 362 ILE A C 1
ATOM 3025 O O . ILE A 1 362 ? -18.227 6.680 25.107 1.00 97.62 362 ILE A O 1
ATOM 3029 N N . TYR A 1 363 ? -19.474 4.814 25.016 1.00 98.06 363 TYR A N 1
ATOM 3030 C CA . TYR A 1 363 ? -20.552 5.413 24.227 1.00 98.06 363 TYR A CA 1
ATOM 3031 C C . TYR A 1 363 ? -21.384 6.427 25.013 1.00 98.06 363 TYR A C 1
ATOM 3033 O O . TYR A 1 363 ? -21.756 7.456 24.451 1.00 98.06 363 TYR A O 1
ATOM 3041 N N . TYR A 1 364 ? -21.605 6.225 26.314 1.00 98.25 364 TYR A N 1
ATOM 3042 C CA . TYR A 1 364 ? -22.189 7.261 27.168 1.00 98.25 364 TYR A CA 1
ATOM 3043 C C . TYR A 1 364 ? -21.298 8.507 27.237 1.00 98.25 364 TYR A C 1
ATOM 3045 O O . TYR A 1 364 ? -21.809 9.630 27.192 1.00 98.25 364 TYR A O 1
ATOM 3053 N N . SER A 1 365 ? -19.973 8.331 27.309 1.00 96.31 365 SER A N 1
ATOM 3054 C CA . SER A 1 365 ? -19.019 9.444 27.276 1.00 96.31 365 SER A CA 1
ATOM 3055 C C . SER A 1 365 ? -19.095 10.209 25.953 1.00 96.31 365 SER A C 1
ATOM 3057 O O . SER A 1 365 ? -19.223 11.434 25.972 1.00 96.31 365 SER A O 1
ATOM 3059 N N . LEU A 1 366 ? -19.102 9.497 24.818 1.00 96.06 366 LEU A N 1
ATOM 3060 C CA . LEU A 1 366 ? -19.293 10.091 23.491 1.00 96.06 366 LEU A CA 1
ATOM 3061 C C . LEU A 1 366 ? -20.624 10.842 23.397 1.00 96.06 366 LEU A C 1
ATOM 3063 O O . LEU A 1 366 ? -20.649 11.991 22.964 1.00 96.06 366 LEU A O 1
ATOM 3067 N N . ALA A 1 367 ? -21.725 10.235 23.844 1.00 96.88 367 ALA A N 1
ATOM 3068 C CA . ALA A 1 367 ? -23.038 10.870 23.833 1.00 96.88 367 ALA A CA 1
ATOM 3069 C C . ALA A 1 367 ? -23.020 12.201 24.598 1.00 96.88 367 ALA A C 1
ATOM 3071 O O . ALA A 1 367 ? -23.434 13.227 24.064 1.00 96.88 367 ALA A O 1
ATOM 3072 N N . LYS A 1 368 ? -22.465 12.210 25.816 1.00 96.75 368 LYS A N 1
ATOM 3073 C CA . LYS A 1 368 ? -22.341 13.421 26.641 1.00 96.75 368 LYS A CA 1
ATOM 3074 C C . LYS A 1 368 ? -21.502 14.507 25.963 1.00 96.75 368 LYS A C 1
ATOM 3076 O O . LYS A 1 368 ? -21.845 15.684 26.049 1.00 96.75 368 LYS A O 1
ATOM 3081 N N . GLU A 1 369 ? -20.413 14.123 25.306 1.00 94.00 369 GLU A N 1
ATOM 3082 C CA . GLU A 1 369 ? -19.538 15.043 24.579 1.00 94.00 369 GLU A CA 1
ATOM 3083 C C . GLU A 1 369 ? -20.292 15.725 23.424 1.00 94.00 369 GLU A C 1
ATOM 3085 O O . GLU A 1 369 ? -20.326 16.954 23.349 1.00 94.00 369 GLU A O 1
ATOM 3090 N N . TYR A 1 370 ? -21.028 14.961 22.613 1.00 93.69 370 TYR A N 1
ATOM 3091 C CA . TYR A 1 370 ? -21.866 15.514 21.541 1.00 93.69 370 TYR A CA 1
ATOM 3092 C C . TYR A 1 370 ? -23.069 16.329 22.045 1.00 93.69 370 TYR A C 1
ATOM 3094 O O . TYR A 1 370 ? -23.461 17.300 21.397 1.00 93.69 370 TYR A O 1
ATOM 3102 N N . GLU A 1 371 ? -23.637 16.020 23.215 1.00 95.00 371 GLU A N 1
ATOM 3103 C CA . GLU A 1 371 ? -24.669 16.871 23.828 1.00 95.00 371 GLU A CA 1
ATOM 3104 C C . GLU A 1 371 ? -24.138 18.249 24.222 1.00 95.00 371 GLU A C 1
ATOM 3106 O O . GLU A 1 371 ? -24.863 19.240 24.113 1.00 95.00 371 GLU A O 1
ATOM 3111 N N . ILE A 1 372 ? -22.892 18.321 24.696 1.00 93.12 372 ILE A N 1
ATOM 3112 C CA . ILE A 1 372 ? -22.238 19.592 25.020 1.00 93.12 372 ILE A CA 1
ATOM 3113 C C . ILE A 1 372 ? -22.028 20.401 23.736 1.00 93.12 372 ILE A C 1
ATOM 3115 O O . ILE A 1 372 ? -22.429 21.563 23.697 1.00 93.12 372 ILE A O 1
ATOM 3119 N N . TYR A 1 373 ? -21.500 19.785 22.671 1.00 90.44 373 TYR A N 1
ATOM 3120 C CA . TYR A 1 373 ? -21.346 20.447 21.368 1.00 90.44 373 TYR A CA 1
ATOM 3121 C C . TYR A 1 373 ? -22.679 20.963 20.815 1.00 90.44 373 TYR A C 1
ATOM 3123 O O . TYR A 1 373 ? -22.779 22.130 20.444 1.00 90.44 373 TYR A O 1
ATOM 3131 N N . SER A 1 374 ? -23.728 20.138 20.862 1.00 91.44 374 SER A N 1
ATOM 3132 C CA . SER A 1 374 ? -25.078 20.526 20.442 1.00 91.44 374 SER A CA 1
ATOM 3133 C C . SER A 1 374 ? -25.597 21.760 21.189 1.00 91.44 374 SER A C 1
ATOM 3135 O O . SER A 1 374 ? -26.153 22.675 20.580 1.00 91.44 374 SER A O 1
ATOM 3137 N N . LYS A 1 375 ? -25.407 21.808 22.514 1.00 92.44 375 LYS A N 1
ATOM 3138 C CA . LYS A 1 375 ? 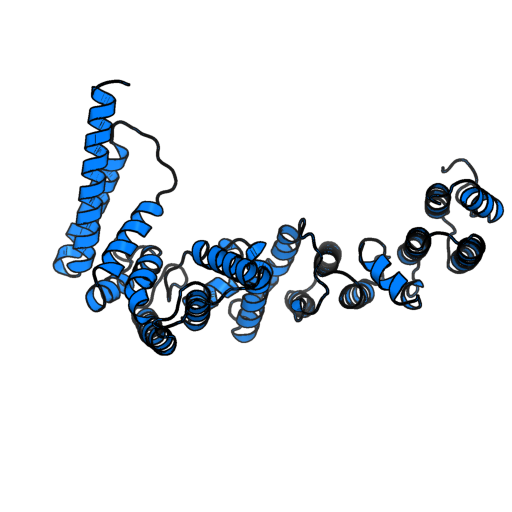-25.816 22.953 23.339 1.00 92.44 375 LYS A CA 1
ATOM 3139 C C . LYS A 1 375 ? -25.016 24.206 23.000 1.00 92.44 375 LYS A C 1
ATOM 3141 O O . LYS A 1 375 ? -25.619 25.267 22.882 1.00 92.44 375 LYS A O 1
ATOM 3146 N N . ASN A 1 376 ? -23.702 24.083 22.825 1.00 90.69 376 ASN A N 1
ATOM 3147 C CA . ASN A 1 376 ? -22.837 25.216 22.502 1.00 90.69 376 ASN A CA 1
ATOM 3148 C C . ASN A 1 376 ? -23.199 25.824 21.143 1.00 90.69 376 ASN A C 1
ATOM 3150 O O . ASN A 1 376 ? -23.446 27.022 21.075 1.00 90.69 376 ASN A O 1
ATOM 3154 N N . GLU A 1 377 ? -23.357 25.007 20.099 1.00 90.12 377 GLU A N 1
ATOM 3155 C CA . GLU A 1 377 ? -23.785 25.494 18.779 1.00 90.12 377 GLU A CA 1
ATOM 3156 C C . GLU A 1 377 ? -25.158 26.156 18.807 1.00 90.12 377 GLU A C 1
ATOM 3158 O O . GLU A 1 377 ? -25.415 27.120 18.089 1.00 90.12 377 GLU A O 1
ATOM 3163 N N . ARG A 1 378 ? -26.079 25.617 19.610 1.00 89.06 378 ARG A N 1
ATOM 3164 C CA . ARG A 1 378 ? -27.398 26.219 19.770 1.00 89.06 378 ARG A CA 1
ATOM 3165 C C . ARG A 1 378 ? -27.292 27.600 20.417 1.00 89.06 378 ARG A C 1
ATOM 3167 O O . ARG A 1 378 ? -27.938 28.523 19.937 1.00 89.06 378 ARG A O 1
ATOM 3174 N N . VAL A 1 379 ? -26.481 27.741 21.465 1.00 90.06 379 VAL A N 1
ATOM 3175 C CA . VAL A 1 379 ? -26.226 29.030 22.126 1.00 90.06 379 VAL A CA 1
ATOM 3176 C C . VAL A 1 379 ? -25.558 30.015 21.164 1.00 90.06 379 VAL A C 1
ATOM 3178 O O . VAL A 1 379 ? -25.959 31.173 21.113 1.00 90.06 379 VAL A O 1
ATOM 3181 N N . GLU A 1 380 ? -24.590 29.571 20.361 1.00 88.12 380 GLU A N 1
ATOM 3182 C CA . GLU A 1 380 ? -23.952 30.396 19.324 1.00 88.12 380 GLU A CA 1
ATOM 3183 C C . GLU A 1 380 ? -24.958 30.854 18.256 1.00 88.12 380 GLU A C 1
ATOM 3185 O O . GLU A 1 380 ? -24.997 32.030 17.899 1.00 88.12 380 GLU A O 1
ATOM 3190 N N . ALA A 1 381 ? -25.833 29.957 17.795 1.00 87.06 381 ALA A N 1
ATOM 3191 C CA . ALA A 1 381 ? -26.880 30.290 16.833 1.00 87.06 381 ALA A CA 1
ATOM 3192 C C . ALA A 1 381 ? -27.948 31.240 17.408 1.00 87.06 381 ALA A C 1
ATOM 3194 O O . ALA A 1 381 ? -28.489 32.064 16.673 1.00 87.06 381 ALA A O 1
ATOM 3195 N N . GLU A 1 382 ? -28.266 31.123 18.701 1.00 86.88 382 GLU A N 1
ATOM 3196 C CA . GLU A 1 382 ? -29.227 31.988 19.400 1.00 86.88 382 GLU A CA 1
ATOM 3197 C C . GLU A 1 382 ? -28.646 33.381 19.705 1.00 86.88 382 GLU A C 1
ATOM 3199 O O . GLU A 1 382 ? -29.382 34.366 19.649 1.00 86.88 382 GLU A O 1
ATOM 3204 N N . ASN A 1 383 ? -27.343 33.481 19.986 1.00 86.38 383 ASN A N 1
ATOM 3205 C CA . ASN A 1 383 ? -26.689 34.744 20.343 1.00 86.38 383 ASN A CA 1
ATOM 3206 C C . ASN A 1 383 ? -26.277 35.603 19.137 1.00 86.38 383 ASN A C 1
ATOM 3208 O O . ASN A 1 383 ? -26.018 36.791 19.320 1.00 86.38 383 ASN A O 1
ATOM 3212 N N . GLY A 1 384 ? -26.270 35.035 17.925 1.00 64.38 384 GLY A N 1
ATOM 3213 C CA . GLY A 1 384 ? -25.806 35.715 16.715 1.00 64.38 384 GLY A CA 1
ATOM 3214 C C . GLY A 1 384 ? -24.283 35.896 16.703 1.00 64.38 384 GLY A C 1
ATOM 3215 O O . GLY A 1 384 ? -23.660 36.070 17.748 1.00 64.38 384 GLY A O 1
ATOM 3216 N N . TYR A 1 385 ? -23.679 35.815 15.516 1.00 56.31 385 TYR A N 1
ATOM 3217 C CA . TYR A 1 385 ? -22.260 36.140 15.325 1.00 56.31 385 TYR A CA 1
ATOM 3218 C C . TYR A 1 385 ? -21.993 37.638 15.450 1.00 56.31 385 TYR A C 1
ATOM 3220 O O . TYR A 1 385 ? -22.805 38.422 14.900 1.00 56.31 385 TYR A O 1
#

Radius of gyration: 30.28 Å; chains: 1; bounding box: 64×54×81 Å

Foldseek 3Di:
DCPDPVLADDLVVLLVLVVPDLQSVVSLVSLLSRPPDEPVNLVSNLVSCVVSVRDLLNVLSSQLSHQQPDPDDRPLVVDDLVSLLVNQCALPRHHLNCLVVSLVSNQVRHALLSSLVSVQVNCVVPNDALVVLLVSLPPSVVGHHDPDNPCSLVSCLVSLVRNCVVCLVPLVSLVRLLVSCLVCLVSDAPVSSSSVLSVVLQAVPVVLVLCLLQDDAPPDDDDDDDPVSVVVNVSSVVSNVRNAAAHCDDPLDHDLVSNVVRLVVSCVSCVVRNNNVCSLLSLLRHQLSHHAAPVRAPDHPSSLVVCQVPDDPNNLVNVLVNNVVPDDDDDQDLLPVLQVQLVNLQVRLVVCCVPRVSVSVSSNVSSVVSVVVNNVSNVDVVVDD

Secondary structure (DSSP, 8-state):
-TTSSTT---HHHHHHHHHH-TT-HHHHHHHHH-TT--HHHHHHHHHHHHHTT--HHHHHHHHHHHHHH-SSPPGGGGS-HHHHHHHTTSTT-S-TT-HHHHHHHHHHHSBHHHHHHHHHHHHHHSPPPHHHHHHHHTTGGGSBPPS---SHHHHHHHHHHHHHHHHTT-HHHHHHHHHHHHHTTTTS-GGG-HHHHHHHHH-SHHHHHHHHHHSPPTTPPP-PPPHHHHHHHHHHHHHHHH----TTEETTEE-HHHHHHHHHHHHHHHHHTT-GGGHHHHHHHHHTTPPPPTTS-SS-HHHHHHHHHH--HHHHHHHHHHHHHT------STTHHHHHHHHHHHHHHHHHTTT-HHHHHHHHHHHHHHHHHHHHHHHHHHH--